Protein AF-A0A0F9L255-F1 (afdb_monomer)

pLDDT: mean 85.98, std 12.81, range [40.69, 98.69]

InterPro domains:
  IPR002731 ATPase, BadF/BadG/BcrA/BcrD type [PF01869] (71-322)
  IPR008275 Acyl-CoA dehydratase activase domain [TIGR00241] (70-321)
  IPR043129 ATPase, nucleotide binding domain [SSF53067] (70-322)
  IPR051805 Dehydratase Activator and Reductase Protein [PTHR32329] (68-380)

Radius of gyration: 22.0 Å; Cα contacts (8 Å, |Δi|>4): 813; chains: 1; bounding box: 52×57×64 Å

Secondary structure (DSSP, 8-state):
--HHHHHHHHHHHHT---------TT--HHHHHHHHHHHHHHHHHHHHHHHTTS--HHHHHHSS--SSEEEEEEE-SSEEEEEEE-TT--EEEEEEEE-TT-HHHHHHHHHHHHHTTS-SPPEEEEEEESTTHHHHHHHHT--EE--HHHHHHHHHHTT-TT--EEEEE-SS-EEEEEE-TTS-EEEEEEESS-GGGSHHHHHHHHHHHT--HHHHHHHHHH---------SSHHHHHHHHHHHHHTT--HHHHHHHHHHHHHHHHHHHTSTTPPPPSSEEEESGGGG-HHHHHHHHHHHTS-EE--TTTTTHHHHHHHHHHHHT--SS-B-GGGTTT--EEEEEEEE-SSTT-EEEEEEEETTEEEEEES-SSSTGGGGT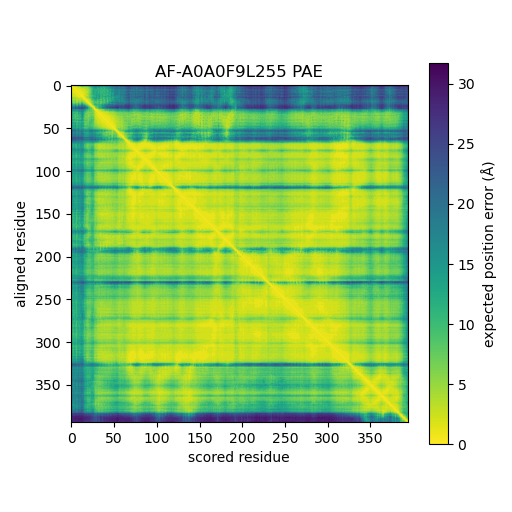T-S---TTSSS--

Mean predicted aligned error: 7.7 Å

Sequence (394 aa):
STVAAFLDQVSQDYGIPLVHLTFDVQFAEANLQTRVEALVNILRLRRKLRQEGGGSLSGVVLSERVPGLFLGVDVGSVSTKAVILNGELEVLAEAYLPTSRNPVKAVSLCLTRLRSQIDGQGIRAVGVTGSGRHLAAAMLGTEVVADEITCQALGVLQYVPDARSIIEIGGQDSKLIQLDTEGVPTWYNMNTICSAGTGSFLAGASREFGVPVEEMGPTALACEEEIRIAGRCGVFAESDVVTKQQQGHGIPSLIRGLCFALPRNYLNNVARNRSLQEPVVFTGGVAGNAAVVEGFRRTLGADIVVPPHHETTGAIGAAIMAAASKPTGMWEMSTVVGVEFSTMGIQCHDCSNECDVALLLRGKEVAAAFGSRCGKWETLVGREEYTPATGHPI

Nearest PDB structures (foldseek):
  4ehu-assembly1_A  TM=9.045E-01  e=4.831E-23  Clostridioides difficile
  1hux-assembly1_B  TM=9.079E-01  e=5.472E-22  Acidaminococcus fermentans
  3vgl-assembly1_A  TM=6.177E-01  e=5.008E-09  Streptomyces griseus subsp. griseus NBRC 13350
  4mo4-assembly1_A  TM=6.395E-01  e=2.132E-07  Pseudomonas aeruginosa
  3qbx-assembly1_B  TM=6.194E-01  e=2.969E-07  Pseudomonas aeruginosa

Organism: NCBI:txid412755

Foldseek 3Di:
DDPVVVVVVCCVVPVPQDEDDDDDPPDDPLVVVLSVQLVVVLVVLVVQCVVVPHAASCCRLLVFQDAFKFKFWEQEPFKIKIFIAGSNLDTQDIDIGTCVNPVLVRLLVRLVRRVVRDPQTFHQFYFYEYSCRVVVCLLQVHPRYHRLLQLLLNLVCVFVVQAAWEWEAAAQKTKIFGADRNSRTRYMFMDRDARLQHNVLLVVLCVVVVNDSLCLLVLLVPDPDADAQDDLGSVSSVVSLVVVVVVVDDSSNNSNNSLLSNLVSCCVPTVVVPQTDPPYEYAAPNLSRNSNLVSNCVVNVHHYHYGPVRRCSSRSSRRSSGSSVVGPDTGGSVSSNVWDKDKDWDQQDPDPVRWTKIFIDGQQAGSAIDGDPPCPCRVRHGPRDDDRPPSDDD

Solvent-accessible surface area (backbone atoms only — not comparable to full-atom values): 20774 Å² total; per-residue (Å²): 133,55,73,66,57,52,50,53,48,50,22,67,78,67,71,44,88,56,75,73,80,84,86,59,100,81,67,57,68,68,61,56,49,48,53,52,49,35,52,54,49,46,54,51,49,53,51,50,36,60,74,70,75,53,71,36,46,57,52,72,56,57,66,71,67,52,89,50,28,17,32,5,33,18,27,39,81,50,39,25,25,30,28,32,26,42,30,87,68,47,80,66,32,67,30,80,45,66,10,79,90,36,59,70,60,28,51,41,50,32,52,53,55,34,56,77,58,50,91,77,73,64,26,36,30,48,8,18,9,44,84,40,15,68,61,50,23,50,61,69,72,40,86,43,71,46,44,46,66,58,14,35,47,49,26,42,34,76,78,42,70,72,42,18,20,38,43,35,23,31,46,55,30,26,37,35,39,31,32,44,97,33,45,46,70,45,40,60,36,72,36,73,80,59,42,29,41,18,34,43,42,52,53,50,50,20,67,74,72,72,43,57,64,84,50,41,20,62,40,20,64,73,37,84,60,84,47,86,52,56,53,81,42,44,71,47,29,53,54,37,48,54,53,43,45,75,71,66,53,51,69,45,26,51,43,26,13,48,35,45,33,30,39,56,21,26,37,54,70,42,46,61,71,56,85,80,42,75,47,30,33,37,25,23,62,45,50,74,25,59,30,35,50,49,25,38,26,67,74,68,74,45,76,70,45,66,55,85,65,29,66,38,24,41,7,43,12,15,14,47,54,15,54,59,65,66,62,91,58,74,46,62,68,66,71,42,47,92,50,59,69,51,76,47,80,44,79,41,76,93,50,98,75,57,29,62,26,41,34,34,25,50,70,62,25,26,59,37,51,42,60,58,90,82,57,69,57,54,75,45,49,76,39,62,78,81,67,87,88,70,89,58,86,129

Structure (mmCIF, N/CA/C/O backbone):
data_AF-A0A0F9L255-F1
#
_entry.id   AF-A0A0F9L255-F1
#
loop_
_atom_site.group_PDB
_atom_site.id
_atom_site.type_symbol
_atom_site.label_atom_id
_atom_site.label_alt_id
_atom_site.label_comp_id
_atom_site.label_asym_id
_atom_site.label_entity_id
_atom_site.label_seq_id
_atom_site.pdbx_PDB_ins_code
_atom_site.Cartn_x
_atom_site.Cartn_y
_atom_site.Cartn_z
_atom_site.occupancy
_atom_site.B_iso_or_equiv
_atom_site.auth_seq_id
_atom_site.auth_comp_id
_atom_site.auth_asym_id
_atom_site.auth_atom_id
_atom_site.pdbx_PDB_model_num
ATOM 1 N N . SER A 1 1 ? 22.244 -26.280 3.598 1.00 49.84 1 SER A N 1
ATOM 2 C CA . SER A 1 1 ? 20.875 -25.753 3.758 1.00 49.84 1 SER A CA 1
ATOM 3 C C . SER A 1 1 ? 20.884 -24.757 4.902 1.00 49.84 1 SER A C 1
ATOM 5 O O . SER A 1 1 ? 21.506 -25.017 5.923 1.00 49.84 1 SER A O 1
ATOM 7 N N . THR A 1 2 ? 20.316 -23.568 4.716 1.00 74.88 2 THR A N 1
ATOM 8 C CA . THR A 1 2 ? 20.193 -22.581 5.800 1.00 74.88 2 THR A CA 1
ATOM 9 C C . THR A 1 2 ? 19.110 -23.029 6.784 1.00 74.88 2 THR A C 1
ATOM 11 O O . THR A 1 2 ? 18.200 -23.764 6.403 1.00 74.88 2 THR A O 1
ATOM 14 N N . VAL A 1 3 ? 19.174 -22.563 8.037 1.00 68.56 3 VAL A N 1
ATOM 15 C CA . VAL A 1 3 ? 18.102 -22.772 9.035 1.00 68.56 3 VAL A CA 1
ATOM 16 C C . VAL A 1 3 ? 16.740 -22.359 8.464 1.00 68.56 3 VAL A C 1
ATOM 18 O O . VAL A 1 3 ? 15.758 -23.058 8.664 1.00 68.56 3 VAL A O 1
ATOM 21 N N . ALA A 1 4 ? 16.697 -21.283 7.670 1.00 59.72 4 ALA A N 1
ATOM 22 C CA . ALA A 1 4 ? 15.485 -20.830 6.994 1.00 59.72 4 ALA A CA 1
ATOM 23 C C . ALA A 1 4 ? 14.891 -21.878 6.036 1.00 59.72 4 ALA A C 1
ATOM 25 O O . ALA A 1 4 ? 13.692 -22.120 6.087 1.00 59.72 4 ALA A O 1
ATOM 26 N N . ALA A 1 5 ? 15.719 -22.537 5.216 1.00 67.00 5 ALA A N 1
ATOM 27 C CA . ALA A 1 5 ? 15.257 -23.583 4.302 1.00 67.00 5 ALA A CA 1
ATOM 28 C C . ALA A 1 5 ? 14.743 -24.824 5.054 1.00 67.00 5 ALA A C 1
ATOM 30 O O . ALA A 1 5 ? 13.758 -25.426 4.644 1.00 67.00 5 ALA A O 1
ATOM 31 N N . PHE A 1 6 ? 15.381 -25.179 6.175 1.00 73.06 6 PHE A N 1
ATOM 32 C CA . PHE A 1 6 ? 14.901 -26.255 7.045 1.00 73.06 6 PHE A CA 1
ATOM 33 C C . PHE A 1 6 ? 13.562 -25.896 7.705 1.00 73.06 6 PHE A C 1
ATOM 35 O O . PHE A 1 6 ? 12.658 -26.721 7.741 1.00 73.06 6 PHE A O 1
ATOM 42 N N . LEU A 1 7 ? 13.406 -24.659 8.185 1.00 69.94 7 LEU A N 1
ATOM 43 C CA . LEU A 1 7 ? 12.148 -24.188 8.765 1.00 69.94 7 LEU A CA 1
ATOM 44 C C . LEU A 1 7 ? 11.020 -24.105 7.726 1.00 69.94 7 LEU A C 1
ATOM 46 O O . LEU A 1 7 ? 9.899 -24.489 8.045 1.00 69.94 7 LEU A O 1
ATOM 50 N N . ASP A 1 8 ? 11.301 -23.650 6.499 1.00 68.06 8 ASP A N 1
ATOM 51 C CA . ASP A 1 8 ? 10.337 -23.676 5.386 1.00 68.06 8 ASP A CA 1
ATOM 52 C C . ASP A 1 8 ? 9.892 -25.117 5.086 1.00 68.06 8 ASP A C 1
ATOM 54 O O . ASP A 1 8 ? 8.698 -25.371 4.931 1.00 68.06 8 ASP A O 1
ATOM 58 N N . GLN A 1 9 ? 10.829 -26.071 5.075 1.00 71.00 9 GLN A N 1
ATOM 59 C CA . GLN A 1 9 ? 10.517 -27.487 4.886 1.00 71.00 9 GLN A CA 1
ATOM 60 C C . GLN A 1 9 ? 9.656 -28.039 6.033 1.00 71.00 9 GLN A C 1
ATOM 62 O O . GLN A 1 9 ? 8.626 -28.650 5.782 1.00 71.00 9 GLN A O 1
ATOM 67 N N . VAL A 1 10 ? 10.001 -27.759 7.293 1.00 70.31 10 VAL A N 1
ATOM 68 C CA . VAL A 1 10 ? 9.193 -28.170 8.459 1.00 70.31 10 VAL A CA 1
ATOM 69 C C . VAL A 1 10 ? 7.797 -27.535 8.427 1.00 70.31 10 VAL A C 1
ATOM 71 O O . VAL A 1 10 ? 6.809 -28.184 8.762 1.00 70.31 10 VAL A O 1
ATOM 74 N N . SER A 1 11 ? 7.690 -26.273 8.009 1.00 72.12 11 SER A N 1
ATOM 75 C CA . SER A 1 11 ? 6.403 -25.595 7.838 1.00 72.12 11 SER A CA 1
ATOM 76 C C . SER A 1 11 ? 5.524 -26.312 6.812 1.00 72.12 11 SER A C 1
ATOM 78 O O . SER A 1 11 ? 4.350 -26.560 7.092 1.00 72.12 11 SER A O 1
ATOM 80 N N . GLN A 1 12 ? 6.101 -26.699 5.669 1.00 68.94 12 GLN A N 1
ATOM 81 C CA . GLN A 1 12 ? 5.409 -27.446 4.615 1.00 68.94 12 GLN A CA 1
ATOM 82 C C . GLN A 1 12 ? 5.030 -28.865 5.056 1.00 68.94 12 GLN A C 1
ATOM 84 O O . GLN A 1 12 ? 3.880 -29.260 4.884 1.00 68.94 12 GLN A O 1
ATOM 89 N N . ASP A 1 13 ? 5.961 -29.599 5.666 1.00 68.50 13 ASP A N 1
ATOM 90 C CA . ASP A 1 13 ? 5.777 -31.004 6.047 1.00 68.50 13 ASP A CA 1
ATOM 91 C C . ASP A 1 13 ? 4.738 -31.180 7.168 1.00 68.50 13 ASP A C 1
ATOM 93 O O . ASP A 1 13 ? 4.015 -32.175 7.199 1.00 68.50 13 ASP A O 1
ATOM 97 N N . TYR A 1 14 ? 4.644 -30.216 8.093 1.00 67.81 14 TYR A N 1
ATOM 98 C CA . TYR A 1 14 ? 3.815 -30.331 9.302 1.00 67.81 14 TYR A CA 1
ATOM 99 C C . TYR A 1 14 ? 2.664 -29.317 9.376 1.00 67.81 14 TYR A C 1
ATOM 101 O O . TYR A 1 14 ? 1.957 -29.266 10.385 1.00 67.81 14 TYR A O 1
ATOM 109 N N . GLY A 1 15 ? 2.473 -28.482 8.351 1.00 59.53 15 GLY A N 1
ATOM 110 C CA . GLY A 1 15 ? 1.441 -27.438 8.342 1.00 59.53 15 GLY A CA 1
ATOM 111 C C . GLY A 1 15 ? 1.608 -26.397 9.458 1.00 59.53 15 GLY A C 1
ATOM 112 O O . GLY A 1 15 ? 0.628 -25.792 9.902 1.00 59.53 15 GLY A O 1
ATOM 113 N N . ILE A 1 16 ? 2.834 -26.209 9.959 1.00 64.88 16 ILE A N 1
ATOM 114 C CA . ILE A 1 16 ? 3.134 -25.241 11.018 1.00 64.88 16 ILE A CA 1
ATOM 115 C C . ILE A 1 16 ? 3.254 -23.859 10.367 1.00 64.88 16 ILE A C 1
ATOM 117 O O . ILE A 1 16 ? 4.141 -23.678 9.533 1.00 64.88 16 ILE A O 1
ATOM 121 N N . PRO A 1 17 ? 2.422 -22.865 10.729 1.00 54.91 17 PRO A N 1
ATOM 122 C CA . PRO A 1 17 ? 2.539 -21.525 10.172 1.00 54.91 17 PRO A CA 1
ATOM 123 C C . PRO A 1 17 ? 3.859 -20.903 10.626 1.00 54.91 17 PRO A C 1
ATOM 125 O O . PRO A 1 17 ? 4.090 -20.698 11.818 1.00 54.91 17 PRO A O 1
ATOM 128 N N . LEU A 1 18 ? 4.730 -20.617 9.664 1.00 61.00 18 LEU A N 1
ATOM 129 C CA . LEU A 1 18 ? 6.056 -20.080 9.910 1.00 61.00 18 LEU A CA 1
ATOM 130 C C . LEU A 1 18 ? 6.167 -18.689 9.288 1.00 61.00 18 LEU A C 1
ATOM 132 O O . LEU A 1 18 ? 6.123 -18.537 8.072 1.00 61.00 18 LEU A O 1
ATOM 136 N N . VAL A 1 19 ? 6.363 -17.674 10.127 1.00 57.34 19 VAL A N 1
ATOM 137 C CA . VAL A 1 19 ? 6.603 -16.305 9.666 1.00 57.34 19 VAL A CA 1
ATOM 138 C C . VAL A 1 19 ? 8.089 -15.989 9.784 1.00 57.34 19 VAL A C 1
ATOM 140 O O . VAL A 1 19 ? 8.644 -15.920 10.880 1.00 57.34 19 VAL A O 1
ATOM 143 N N . HIS A 1 20 ? 8.741 -15.773 8.641 1.00 60.47 20 HIS A N 1
ATOM 144 C CA . HIS A 1 20 ? 10.133 -15.327 8.599 1.00 60.47 20 HIS A CA 1
ATOM 145 C C . HIS A 1 20 ? 10.215 -13.825 8.857 1.00 60.47 20 HIS A C 1
ATOM 147 O O . HIS A 1 20 ? 10.037 -13.003 7.957 1.00 60.47 20 HIS A O 1
ATOM 153 N N . LEU A 1 21 ? 10.546 -13.454 10.089 1.00 54.62 21 LEU A N 1
ATOM 154 C CA . LEU A 1 21 ? 10.941 -12.089 10.406 1.00 54.62 21 LEU A CA 1
ATOM 155 C C . LEU A 1 21 ? 12.418 -11.935 10.066 1.00 54.62 21 LEU A C 1
ATOM 157 O O . LEU A 1 21 ? 13.282 -12.487 10.741 1.00 54.62 21 LEU A O 1
ATOM 161 N N . THR A 1 22 ? 12.722 -11.212 8.988 1.00 50.25 22 THR A N 1
ATOM 162 C CA . THR A 1 22 ? 14.118 -10.841 8.753 1.00 50.25 22 THR A CA 1
ATOM 163 C C . THR A 1 22 ? 14.412 -9.568 9.512 1.00 50.25 22 THR A C 1
ATOM 165 O O . THR A 1 22 ? 13.733 -8.568 9.295 1.00 50.25 22 THR A O 1
ATOM 168 N N . PHE A 1 23 ? 15.424 -9.627 10.368 1.00 48.50 23 PHE A N 1
ATOM 169 C CA . PHE A 1 23 ? 15.983 -8.485 11.069 1.00 48.50 23 PHE A CA 1
ATOM 170 C C . PHE A 1 23 ? 17.263 -8.070 10.348 1.00 48.50 23 PHE A C 1
ATOM 172 O O . PHE A 1 23 ? 18.168 -8.874 10.156 1.00 48.50 23 PHE A O 1
ATOM 179 N N . ASP A 1 24 ? 17.305 -6.821 9.928 1.00 45.38 24 ASP A N 1
ATOM 180 C CA . ASP A 1 24 ? 18.488 -6.089 9.548 1.00 45.38 24 ASP A CA 1
ATOM 181 C C . ASP A 1 24 ? 18.607 -5.018 10.628 1.00 45.38 24 ASP A C 1
ATOM 183 O O . ASP A 1 24 ? 17.605 -4.436 11.058 1.00 45.38 24 ASP A O 1
ATOM 187 N N . VAL A 1 25 ? 19.807 -4.819 11.153 1.00 40.75 25 VAL A N 1
ATOM 188 C CA . VAL A 1 25 ? 20.051 -4.112 12.425 1.00 40.75 25 VAL A CA 1
ATOM 189 C C . VAL A 1 25 ? 19.665 -2.617 12.341 1.00 40.75 25 VAL A C 1
ATOM 191 O O . VAL A 1 25 ? 19.710 -1.893 13.328 1.00 40.75 25 VAL A O 1
ATOM 194 N N . GLN A 1 26 ? 19.235 -2.157 11.163 1.00 42.72 26 GLN A N 1
ATOM 195 C CA . GLN A 1 26 ? 18.826 -0.791 10.839 1.00 42.72 26 GLN A CA 1
ATOM 196 C C . GLN A 1 26 ? 17.308 -0.526 10.926 1.00 42.72 26 GLN A C 1
ATOM 198 O O . GLN A 1 26 ? 16.865 0.563 10.558 1.00 42.72 26 GLN A O 1
ATOM 203 N N . PHE A 1 27 ? 16.474 -1.481 11.351 1.00 52.59 27 PHE A N 1
ATOM 204 C CA . PHE A 1 27 ? 15.019 -1.285 11.308 1.00 52.59 27 PHE A CA 1
ATOM 205 C C . PHE A 1 27 ? 14.465 -0.356 12.398 1.00 52.59 27 PHE A C 1
ATOM 207 O O . PHE A 1 27 ? 14.731 -0.521 13.585 1.00 52.59 27 PHE A O 1
ATOM 214 N N . ALA A 1 28 ? 13.590 0.562 11.974 1.00 55.19 28 ALA A N 1
ATOM 215 C CA . ALA A 1 28 ? 12.709 1.324 12.848 1.00 55.19 28 ALA A CA 1
ATOM 216 C C . ALA A 1 28 ? 11.647 0.408 13.488 1.00 55.19 28 ALA A C 1
ATOM 218 O O . ALA A 1 28 ? 11.056 -0.445 12.821 1.00 55.19 28 ALA A O 1
ATOM 219 N N . GLU A 1 29 ? 11.372 0.625 14.773 1.00 60.03 29 GLU A N 1
ATOM 220 C CA . GLU A 1 29 ? 10.413 -0.107 15.617 1.00 60.03 29 GLU A CA 1
ATOM 221 C C . GLU A 1 29 ? 9.031 -0.316 14.961 1.00 60.03 29 GLU A C 1
ATOM 223 O O . GLU A 1 29 ? 8.451 -1.397 15.057 1.00 60.03 29 GLU A O 1
ATOM 228 N N . ALA A 1 30 ? 8.560 0.660 14.178 1.00 59.06 30 ALA A N 1
ATOM 229 C CA . ALA A 1 30 ? 7.280 0.612 13.464 1.00 59.06 30 ALA A CA 1
ATOM 230 C C . ALA A 1 30 ? 7.166 -0.534 12.433 1.00 59.06 30 ALA A C 1
ATOM 232 O O . ALA A 1 30 ? 6.087 -1.114 12.247 1.00 59.06 30 ALA A O 1
ATOM 233 N N . ASN A 1 31 ? 8.273 -0.905 11.778 1.00 64.06 31 ASN A N 1
ATOM 234 C CA . ASN A 1 31 ? 8.288 -2.032 10.841 1.00 64.06 31 ASN A CA 1
ATOM 235 C C . ASN A 1 31 ? 8.172 -3.366 11.586 1.00 64.06 31 ASN A C 1
ATOM 237 O O . ASN A 1 31 ? 7.483 -4.276 11.122 1.00 64.06 31 ASN A O 1
ATOM 241 N N . LEU A 1 32 ? 8.822 -3.488 12.748 1.00 69.50 32 LEU A N 1
ATOM 242 C CA . LEU A 1 32 ? 8.709 -4.677 13.588 1.00 69.50 32 LEU A CA 1
ATOM 243 C C . LEU A 1 32 ? 7.290 -4.816 14.142 1.00 69.50 32 LEU A C 1
ATOM 245 O O . LEU A 1 32 ? 6.714 -5.898 14.049 1.00 69.50 32 LEU A O 1
ATOM 249 N N . GLN A 1 33 ? 6.709 -3.724 14.639 1.00 73.25 33 GLN A N 1
ATOM 250 C CA . GLN A 1 33 ? 5.338 -3.706 15.142 1.00 73.25 33 GLN A CA 1
ATOM 251 C C . GLN A 1 33 ? 4.346 -4.194 14.081 1.00 73.25 33 GLN A C 1
ATOM 253 O O . GLN A 1 33 ? 3.607 -5.139 14.333 1.00 73.25 33 GLN A O 1
ATOM 258 N N . THR A 1 34 ? 4.388 -3.633 12.868 1.00 72.44 34 THR A N 1
ATOM 259 C CA . THR A 1 34 ? 3.484 -4.043 11.776 1.00 72.44 34 THR A CA 1
ATOM 260 C C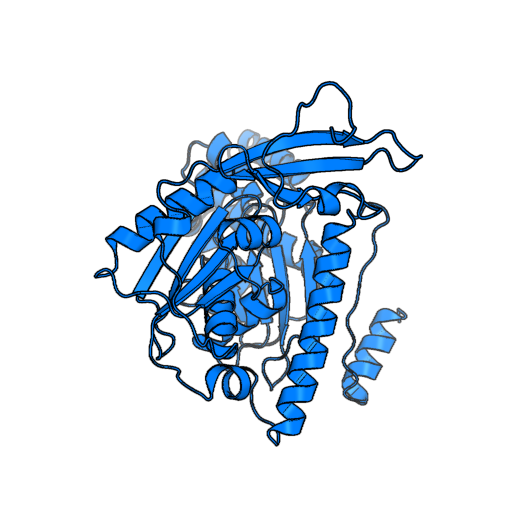 . THR A 1 34 ? 3.646 -5.527 11.435 1.00 72.44 34 THR A C 1
ATOM 262 O O . THR A 1 34 ? 2.662 -6.229 11.208 1.00 72.44 34 THR A O 1
ATOM 265 N N . ARG A 1 35 ? 4.882 -6.046 11.452 1.00 76.75 35 ARG A N 1
ATOM 266 C CA . ARG A 1 35 ? 5.131 -7.476 11.235 1.00 76.75 35 ARG A CA 1
ATOM 267 C C . ARG A 1 35 ? 4.551 -8.334 12.368 1.00 76.75 35 ARG A C 1
ATOM 269 O O . ARG A 1 35 ? 3.944 -9.357 12.075 1.00 76.75 35 ARG A O 1
ATOM 276 N N . VAL A 1 36 ? 4.711 -7.946 13.631 1.00 78.06 36 VAL A N 1
ATOM 277 C CA . VAL A 1 36 ? 4.158 -8.693 14.776 1.00 78.06 36 VAL A CA 1
ATOM 278 C C . VAL A 1 36 ? 2.628 -8.642 14.786 1.00 78.06 36 VAL A C 1
ATOM 280 O O . VAL A 1 36 ? 1.989 -9.671 14.992 1.00 78.06 36 VAL A O 1
ATOM 283 N N . GLU A 1 37 ? 2.034 -7.483 14.508 1.00 80.38 37 GLU A N 1
ATOM 284 C CA . GLU A 1 37 ? 0.581 -7.313 14.396 1.00 80.38 37 GLU A CA 1
ATOM 285 C C . GLU A 1 37 ? -0.007 -8.206 13.302 1.00 80.38 37 GLU A C 1
ATOM 287 O O . GLU A 1 37 ? -0.972 -8.924 13.567 1.00 80.38 37 GLU A O 1
ATOM 292 N N . ALA A 1 38 ? 0.622 -8.248 12.122 1.00 77.31 38 ALA A N 1
ATOM 293 C CA . ALA A 1 38 ? 0.226 -9.148 11.042 1.00 77.31 38 ALA A CA 1
ATOM 294 C C . ALA A 1 38 ? 0.251 -10.618 11.489 1.00 77.31 38 ALA A C 1
ATOM 296 O O . ALA A 1 38 ? -0.720 -11.343 11.283 1.00 77.31 38 ALA A O 1
ATOM 297 N N . LEU A 1 39 ? 1.314 -11.061 12.174 1.00 77.50 39 LEU A N 1
ATOM 298 C CA . LEU A 1 39 ? 1.394 -12.421 12.721 1.00 77.50 39 LEU A CA 1
ATOM 299 C C . LEU A 1 39 ? 0.255 -12.708 13.713 1.00 77.50 39 LEU A C 1
ATOM 301 O O . LEU A 1 39 ? -0.396 -13.751 13.625 1.00 77.50 39 LEU A O 1
ATOM 305 N N . VAL A 1 40 ? -0.007 -11.798 14.652 1.00 81.06 40 VAL A N 1
ATOM 306 C CA . VAL A 1 40 ? -1.097 -11.955 15.627 1.00 81.06 40 VAL A CA 1
ATOM 307 C C . VAL A 1 40 ? -2.453 -12.025 14.920 1.00 81.06 40 VAL A C 1
ATOM 309 O O . VAL A 1 40 ? -3.277 -12.876 15.268 1.00 81.06 40 VAL A O 1
ATOM 312 N N . ASN A 1 41 ? -2.682 -11.187 13.910 1.00 79.50 41 ASN A N 1
ATOM 313 C CA . ASN A 1 41 ? -3.914 -11.192 13.128 1.00 79.50 41 ASN A CA 1
ATOM 314 C C . ASN A 1 41 ? -4.075 -12.487 12.327 1.00 79.50 41 ASN A C 1
ATOM 316 O O . ASN A 1 41 ? -5.133 -13.106 12.406 1.00 79.50 41 ASN A O 1
ATOM 320 N N . ILE A 1 42 ? -3.019 -12.987 11.682 1.00 79.19 42 ILE A N 1
ATOM 321 C CA . ILE A 1 42 ? -3.003 -14.302 11.018 1.00 79.19 42 ILE A CA 1
ATOM 322 C C . ILE A 1 42 ? -3.417 -15.417 11.992 1.00 79.19 42 ILE A C 1
ATOM 324 O O . ILE A 1 42 ? -4.263 -16.253 11.666 1.00 79.19 42 ILE A O 1
ATOM 328 N N . LEU A 1 43 ? -2.870 -15.429 13.213 1.00 78.12 43 LEU A N 1
ATOM 329 C CA . LEU A 1 43 ? -3.220 -16.431 14.229 1.00 78.12 43 LEU A CA 1
ATOM 330 C C . LEU A 1 43 ? -4.684 -16.317 14.682 1.00 78.12 43 LEU A C 1
ATOM 332 O O . LEU A 1 43 ? -5.356 -17.339 14.858 1.00 78.12 43 LEU A O 1
ATOM 336 N N . ARG A 1 44 ? -5.196 -15.092 14.849 1.00 80.31 44 ARG A N 1
ATOM 337 C CA . ARG A 1 44 ? -6.612 -14.839 15.169 1.00 80.31 44 ARG A CA 1
ATOM 338 C C . ARG A 1 44 ? -7.533 -15.327 14.053 1.00 80.31 44 ARG A C 1
ATOM 340 O O . ARG A 1 44 ? -8.509 -16.015 14.346 1.00 80.31 44 ARG A O 1
ATOM 347 N N . LEU A 1 45 ? -7.193 -15.043 12.797 1.00 75.88 45 LEU A N 1
ATOM 348 C CA . LEU A 1 45 ? -7.943 -15.489 11.622 1.00 75.88 45 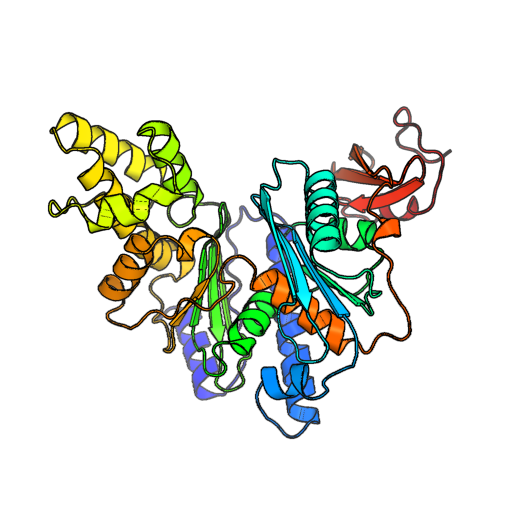LEU A CA 1
ATOM 349 C C . LEU A 1 45 ? -7.983 -17.017 11.532 1.00 75.88 45 LEU A C 1
ATOM 351 O O . LEU A 1 45 ? -9.064 -17.589 11.415 1.00 75.88 45 LEU A O 1
ATOM 355 N N . ARG A 1 46 ? -6.843 -17.698 11.711 1.00 77.19 46 ARG A N 1
ATOM 356 C CA . ARG A 1 46 ? -6.792 -19.173 11.758 1.00 77.19 46 ARG A CA 1
ATOM 357 C C . ARG A 1 46 ? -7.648 -19.757 12.877 1.00 77.19 46 ARG A C 1
ATOM 359 O O . ARG A 1 46 ? -8.301 -20.780 12.688 1.00 77.19 46 ARG A O 1
ATOM 366 N N . ARG A 1 47 ? -7.647 -19.133 14.060 1.00 80.38 47 ARG A N 1
ATOM 367 C CA . ARG A 1 47 ? -8.506 -19.567 15.170 1.00 80.38 47 ARG A CA 1
ATOM 368 C C . ARG A 1 47 ? -9.983 -19.438 14.803 1.00 80.38 47 ARG A C 1
ATOM 370 O O . ARG A 1 47 ? -10.733 -20.370 15.078 1.00 80.38 47 ARG A O 1
ATOM 377 N N . LYS A 1 48 ? -10.374 -18.323 14.181 1.00 78.19 48 LYS A N 1
ATOM 378 C CA . LYS A 1 48 ? -11.751 -18.075 13.739 1.00 78.19 48 LYS A CA 1
ATOM 379 C C . LYS A 1 48 ? -12.189 -19.095 12.678 1.00 78.19 48 LYS A C 1
ATOM 381 O O . LYS A 1 48 ? -13.207 -19.749 12.867 1.00 78.19 48 LYS A O 1
ATOM 386 N N . LEU A 1 49 ? -11.358 -19.338 11.661 1.00 77.56 49 LEU A N 1
ATOM 387 C CA . LEU A 1 49 ? -11.582 -20.370 10.634 1.00 77.56 49 LEU A CA 1
ATOM 388 C C . LEU A 1 49 ? -11.830 -21.756 11.241 1.00 77.56 49 LEU A C 1
ATOM 390 O O . LEU A 1 49 ? -12.788 -22.435 10.883 1.00 77.56 49 LEU A O 1
ATOM 394 N N . ARG A 1 50 ? -11.014 -22.165 12.220 1.00 78.00 50 ARG A N 1
ATOM 395 C CA . ARG A 1 50 ? -11.204 -23.448 12.920 1.00 78.00 50 ARG A CA 1
ATOM 396 C C . ARG A 1 50 ? -12.508 -23.511 13.717 1.00 78.00 50 ARG A C 1
ATOM 398 O O . ARG A 1 50 ? -13.096 -24.583 13.811 1.00 78.00 50 ARG A O 1
ATOM 405 N N . GLN A 1 51 ? -12.939 -22.400 14.314 1.00 78.88 51 GLN A N 1
ATOM 406 C CA . GLN A 1 51 ? -14.180 -22.333 15.095 1.00 78.88 51 GLN A CA 1
ATOM 407 C C . GLN A 1 51 ? -15.432 -22.411 14.214 1.00 78.88 51 GLN A C 1
ATOM 409 O O . GLN A 1 51 ? -16.432 -22.971 14.651 1.00 78.88 51 GLN A O 1
ATOM 414 N N . GLU A 1 52 ? -15.364 -21.904 12.984 1.00 75.38 52 GLU A N 1
ATOM 415 C CA . GLU A 1 52 ? -16.474 -21.910 12.019 1.00 75.38 52 GLU A CA 1
ATOM 416 C C . GLU A 1 52 ? -16.527 -23.186 11.152 1.00 75.38 52 GLU A C 1
ATOM 418 O O . GLU A 1 52 ? -17.375 -23.301 10.273 1.00 75.38 52 GLU A O 1
ATOM 423 N N . GLY A 1 53 ? -15.681 -24.187 11.437 1.00 68.50 53 GLY A N 1
ATOM 424 C CA . GLY A 1 53 ? -15.691 -25.485 10.748 1.00 68.50 53 GLY A CA 1
ATOM 425 C C . GLY A 1 53 ? -14.809 -25.567 9.495 1.00 68.50 53 GLY A C 1
ATOM 426 O O . GLY A 1 53 ? -14.954 -26.513 8.723 1.00 68.50 53 GLY A O 1
ATOM 427 N N . GLY A 1 54 ? -13.876 -24.626 9.313 1.00 65.75 54 GLY A N 1
ATOM 428 C CA . GLY A 1 54 ? -13.031 -24.494 8.119 1.00 65.75 54 GLY A CA 1
ATOM 429 C C . GLY A 1 54 ? -13.637 -23.561 7.062 1.00 65.75 54 GLY A C 1
ATOM 430 O O . GLY A 1 54 ? -14.727 -23.029 7.246 1.00 65.75 54 GLY A O 1
ATOM 431 N N . GLY A 1 55 ? -12.922 -23.331 5.956 1.00 72.19 55 GLY A N 1
ATOM 432 C CA . GLY A 1 55 ? -13.386 -22.481 4.850 1.00 72.19 55 GLY A CA 1
ATOM 433 C C . GLY A 1 55 ? -12.298 -21.555 4.309 1.00 72.19 55 GLY A C 1
ATOM 434 O O . GLY A 1 55 ? -11.123 -21.719 4.622 1.00 72.19 55 GLY A O 1
ATOM 435 N N . SER A 1 56 ? -12.681 -20.577 3.487 1.00 75.44 56 SER A N 1
ATOM 436 C CA . SER A 1 56 ? -11.774 -19.509 3.056 1.00 75.44 56 SER A CA 1
ATOM 437 C C . SER A 1 56 ? -11.862 -18.302 3.993 1.00 75.44 56 SER A C 1
ATOM 439 O O . SER A 1 56 ? -12.891 -18.044 4.619 1.00 75.44 56 SER A O 1
ATOM 441 N N . LEU A 1 57 ? -10.790 -17.518 4.059 1.00 73.81 57 LEU A N 1
ATOM 442 C CA . LEU A 1 57 ? -10.709 -16.248 4.771 1.00 73.81 57 LEU A CA 1
ATOM 443 C C . LEU A 1 57 ? -11.803 -15.291 4.292 1.00 73.81 57 LEU A C 1
ATOM 445 O O . LEU A 1 57 ? -12.461 -14.654 5.111 1.00 73.81 57 LEU A O 1
ATOM 449 N N . SER A 1 58 ? -12.036 -15.247 2.977 1.00 64.88 58 SER A N 1
ATOM 450 C CA . SER A 1 58 ? -13.167 -14.533 2.389 1.00 64.88 58 SER A CA 1
ATOM 451 C C . SER A 1 58 ? -14.497 -15.086 2.907 1.00 64.88 58 SER A C 1
ATOM 453 O O . SER A 1 58 ? -15.340 -14.322 3.344 1.00 64.88 58 SER A O 1
ATOM 455 N N . GLY A 1 59 ? -14.669 -16.403 2.989 1.00 64.06 59 GLY A N 1
ATOM 456 C CA . GLY A 1 59 ? -15.858 -17.015 3.579 1.00 64.06 59 GLY A CA 1
ATOM 457 C C . GLY A 1 59 ? -16.094 -16.593 5.030 1.00 64.06 59 GLY A C 1
ATOM 458 O O . GLY A 1 59 ? -17.212 -16.270 5.379 1.00 64.06 59 GLY A O 1
ATOM 459 N N . VAL A 1 60 ? -15.061 -16.525 5.869 1.00 65.31 60 VAL A N 1
ATOM 460 C CA . VAL A 1 60 ? -15.195 -16.243 7.315 1.00 65.31 60 VAL A CA 1
ATOM 461 C C . VAL A 1 60 ? -15.263 -14.750 7.661 1.00 65.31 60 VAL A C 1
ATOM 463 O O . VAL A 1 60 ? -15.813 -14.356 8.696 1.00 65.31 60 VAL A O 1
ATOM 466 N N . VAL A 1 61 ? -14.660 -13.890 6.842 1.00 65.25 61 VAL A N 1
ATOM 467 C CA . VAL A 1 61 ? -14.690 -12.431 7.041 1.00 65.25 61 VAL A CA 1
ATOM 468 C C . VAL A 1 61 ? -15.847 -11.789 6.267 1.00 65.25 61 VAL A C 1
ATOM 470 O O . VAL A 1 61 ? -16.386 -10.789 6.731 1.00 65.25 61 VAL A O 1
ATOM 473 N N . LEU A 1 62 ? -16.278 -12.389 5.152 1.00 64.00 62 LEU A N 1
ATOM 474 C CA . LEU A 1 62 ? -17.348 -11.893 4.275 1.00 64.00 62 LEU A CA 1
ATOM 475 C C . LEU A 1 62 ? -18.659 -12.705 4.373 1.00 64.00 62 LEU A C 1
ATOM 477 O O . LEU A 1 62 ? -19.579 -12.445 3.599 1.00 64.00 62 LEU A O 1
ATOM 481 N N . SER A 1 63 ? -18.767 -13.690 5.280 1.00 57.44 63 SER A N 1
ATOM 482 C CA . SER A 1 63 ? -19.946 -14.579 5.401 1.00 57.44 63 SER A CA 1
ATOM 483 C C . SER A 1 63 ? -21.240 -13.845 5.725 1.00 57.44 63 SER A C 1
ATOM 485 O O . SER A 1 63 ? -22.305 -14.250 5.262 1.00 57.44 63 SER A O 1
ATOM 487 N N . GLU A 1 64 ? -21.170 -12.782 6.524 1.00 62.84 64 GLU A N 1
ATOM 488 C CA . GLU A 1 64 ? -22.332 -11.980 6.891 1.00 62.84 64 GLU A CA 1
ATOM 489 C C . GLU A 1 64 ? -22.275 -10.625 6.185 1.00 62.84 64 GLU A C 1
ATOM 491 O O . GLU A 1 64 ? -21.571 -9.711 6.614 1.00 62.84 64 GLU A O 1
ATOM 496 N N . ARG A 1 65 ? -23.052 -10.487 5.104 1.00 72.88 65 ARG A N 1
ATOM 497 C CA . ARG A 1 65 ? -23.329 -9.186 4.485 1.00 72.88 65 ARG A CA 1
ATOM 498 C C . ARG A 1 65 ? -24.119 -8.337 5.475 1.00 72.88 65 ARG A C 1
ATOM 500 O O . ARG A 1 65 ? -25.254 -8.666 5.826 1.00 72.88 65 ARG A O 1
ATOM 507 N N . VAL A 1 66 ? -23.501 -7.269 5.970 1.00 77.69 66 VAL A N 1
ATOM 508 C CA . VAL A 1 66 ? -24.123 -6.355 6.932 1.00 77.69 66 VAL A CA 1
ATOM 509 C C . VAL A 1 66 ? -24.677 -5.152 6.169 1.00 77.69 66 VAL A C 1
ATOM 511 O O . VAL A 1 66 ? -23.901 -4.442 5.533 1.00 77.69 66 VAL A O 1
ATOM 514 N N . PRO A 1 67 ? -25.988 -4.856 6.244 1.00 85.38 67 PRO A N 1
ATOM 515 C CA . PRO A 1 67 ? -26.544 -3.682 5.583 1.00 85.38 67 PRO A CA 1
ATOM 516 C C . PRO A 1 67 ? -25.908 -2.378 6.084 1.00 85.38 67 PRO A C 1
ATOM 518 O O . PRO A 1 67 ? -25.863 -2.117 7.292 1.00 85.38 67 PRO A O 1
ATOM 521 N N . GLY A 1 68 ? -25.479 -1.531 5.151 1.00 89.69 68 GLY A N 1
ATOM 522 C CA . GLY A 1 68 ? -24.941 -0.200 5.426 1.00 89.69 68 GLY A CA 1
ATOM 523 C C . GLY A 1 68 ? -23.716 0.131 4.584 1.00 89.69 68 GLY A C 1
ATOM 524 O O . GLY A 1 68 ? -23.384 -0.595 3.650 1.00 89.69 68 GLY A O 1
ATOM 525 N N . LEU A 1 69 ? -23.074 1.252 4.918 1.00 94.12 69 LEU A N 1
ATOM 526 C CA . LEU A 1 69 ? -21.847 1.709 4.272 1.00 94.12 69 LEU A CA 1
ATOM 527 C C . LEU A 1 69 ? -20.647 1.563 5.203 1.00 94.12 69 LEU A C 1
ATOM 529 O O . LEU A 1 69 ? -20.755 1.837 6.398 1.00 94.12 69 LEU A O 1
ATOM 533 N N . PHE A 1 70 ? -19.495 1.193 4.657 1.00 95.25 70 PHE A N 1
ATOM 534 C CA . PHE A 1 70 ? -18.265 0.982 5.418 1.00 95.25 70 PHE A CA 1
ATOM 535 C C . PHE A 1 70 ? -17.123 1.755 4.781 1.00 95.25 70 PHE A C 1
ATOM 537 O O . PHE A 1 70 ? -16.879 1.631 3.584 1.00 95.25 70 PHE A O 1
ATOM 544 N N . LEU A 1 71 ? -16.426 2.558 5.579 1.00 97.38 71 LEU A N 1
ATOM 545 C CA . LEU A 1 71 ? -15.295 3.356 5.122 1.00 97.38 71 LEU A CA 1
ATOM 546 C C . LEU A 1 71 ? -13.993 2.627 5.439 1.00 97.38 71 LEU A C 1
ATOM 548 O O . LEU A 1 71 ? -13.771 2.206 6.570 1.00 97.38 71 LEU A O 1
ATOM 552 N N . GLY A 1 72 ? -13.105 2.535 4.463 1.00 98.25 72 GLY A N 1
ATOM 553 C CA . GLY A 1 72 ? -11.730 2.099 4.649 1.00 98.25 72 GLY A CA 1
ATOM 554 C C . GLY A 1 72 ? -10.772 3.219 4.291 1.00 98.25 72 GLY A C 1
ATOM 555 O O . GLY A 1 72 ? -10.959 3.870 3.264 1.00 98.25 72 GLY A O 1
ATOM 556 N N . VAL A 1 73 ? -9.751 3.452 5.114 1.00 98.50 73 VAL A N 1
ATOM 557 C CA . VAL A 1 73 ? -8.706 4.451 4.849 1.00 98.50 73 VAL A CA 1
ATOM 558 C C . VAL A 1 73 ? -7.328 3.807 4.978 1.00 98.50 73 VAL A C 1
ATOM 560 O O . VAL A 1 73 ? -6.965 3.298 6.035 1.00 98.50 73 VAL A O 1
ATOM 563 N N . ASP A 1 74 ? -6.542 3.852 3.908 1.00 97.69 74 ASP A N 1
ATOM 564 C CA . ASP A 1 74 ? -5.141 3.427 3.879 1.00 97.69 74 ASP A CA 1
ATOM 565 C C . ASP A 1 74 ? -4.240 4.663 3.815 1.00 97.69 74 ASP A C 1
ATOM 567 O O . ASP A 1 74 ? -4.176 5.351 2.791 1.00 97.69 74 ASP A O 1
ATOM 571 N N . VAL A 1 75 ? -3.553 4.963 4.920 1.00 95.50 75 VAL A N 1
ATOM 572 C CA . VAL A 1 75 ? -2.623 6.095 5.001 1.00 95.50 75 VAL A CA 1
ATOM 573 C C . VAL A 1 75 ? -1.192 5.596 4.839 1.00 95.50 75 VAL A C 1
ATOM 575 O O . VAL A 1 75 ? -0.547 5.180 5.805 1.00 95.50 75 VAL A O 1
ATOM 578 N N . GLY A 1 76 ? -0.675 5.683 3.616 1.00 89.69 76 GLY A N 1
ATOM 579 C CA . GLY A 1 76 ? 0.726 5.421 3.297 1.00 89.69 76 GLY A CA 1
ATOM 580 C C . GLY A 1 76 ? 1.606 6.672 3.376 1.00 89.69 76 GLY A C 1
ATOM 581 O O . GLY A 1 76 ? 1.131 7.811 3.443 1.00 89.69 76 GLY A O 1
ATOM 582 N N . SER A 1 77 ? 2.922 6.467 3.312 1.00 82.06 77 SER A N 1
ATOM 583 C CA . SER A 1 77 ? 3.925 7.545 3.299 1.00 82.06 77 SER A CA 1
ATOM 584 C C . SER A 1 77 ? 3.842 8.435 2.051 1.00 82.06 77 SER A C 1
ATOM 586 O O . SER A 1 77 ? 4.054 9.647 2.133 1.00 82.06 77 SER A O 1
ATOM 588 N N . VAL A 1 78 ? 3.496 7.847 0.900 1.00 86.56 78 VAL A N 1
ATOM 589 C CA . VAL A 1 78 ? 3.411 8.544 -0.397 1.00 86.56 78 VAL A CA 1
ATOM 590 C C . VAL A 1 78 ? 1.986 8.911 -0.765 1.00 86.56 78 VAL A C 1
ATOM 592 O O . VAL A 1 78 ? 1.749 10.022 -1.237 1.00 86.56 78 VAL A O 1
ATOM 595 N N . SER A 1 79 ? 1.046 7.993 -0.564 1.00 91.81 79 SER A N 1
ATOM 596 C CA . SER A 1 79 ? -0.351 8.163 -0.945 1.00 91.81 79 SER A CA 1
ATOM 597 C C . SER A 1 79 ? -1.294 7.746 0.172 1.00 91.81 79 SER A C 1
ATOM 599 O O . SER A 1 79 ? -1.021 6.825 0.942 1.00 91.81 79 SER A O 1
ATOM 601 N N . THR A 1 80 ? -2.411 8.457 0.240 1.00 96.44 80 THR A N 1
ATOM 602 C CA . THR A 1 80 ? -3.550 8.167 1.100 1.00 96.44 80 THR A CA 1
ATOM 603 C C . THR A 1 80 ? -4.702 7.746 0.205 1.00 96.44 80 THR A C 1
ATOM 605 O O . THR A 1 80 ? -4.993 8.416 -0.791 1.00 96.44 80 THR A O 1
ATOM 608 N N . LYS A 1 81 ? -5.340 6.630 0.546 1.00 97.56 81 LYS A N 1
ATOM 609 C CA . LYS A 1 81 ? -6.485 6.096 -0.183 1.00 97.56 81 LYS A CA 1
ATOM 610 C C . LYS A 1 81 ? -7.665 5.955 0.751 1.00 97.56 81 LYS A C 1
ATOM 612 O O . LYS A 1 81 ? -7.490 5.633 1.925 1.00 97.56 81 LYS A O 1
ATOM 617 N N . ALA A 1 82 ? -8.859 6.165 0.228 1.00 98.19 82 ALA A N 1
ATOM 618 C CA . ALA A 1 82 ? -10.083 5.916 0.962 1.00 98.19 82 ALA A CA 1
ATOM 619 C C . ALA A 1 82 ? -11.135 5.301 0.044 1.00 98.19 82 ALA A C 1
ATOM 621 O O . ALA A 1 82 ? -11.226 5.673 -1.125 1.00 98.19 82 ALA A O 1
ATOM 622 N N . VAL A 1 83 ? -11.917 4.368 0.577 1.00 98.38 83 VAL A N 1
ATOM 623 C CA . VAL A 1 83 ? -12.957 3.639 -0.155 1.00 98.38 83 VAL A CA 1
ATOM 624 C C . VAL A 1 83 ? -14.207 3.525 0.703 1.00 98.38 83 VAL A C 1
ATOM 626 O O . VAL A 1 83 ? -14.108 3.333 1.914 1.00 98.38 83 VAL A O 1
ATOM 629 N N . ILE A 1 84 ? -15.377 3.613 0.075 1.00 97.62 84 ILE A N 1
ATOM 630 C CA . ILE A 1 84 ? -16.662 3.277 0.691 1.00 97.62 84 ILE A CA 1
ATOM 631 C C . ILE A 1 84 ? -17.202 2.011 0.044 1.00 97.62 84 ILE A C 1
ATOM 633 O O . ILE A 1 84 ? -17.389 1.972 -1.173 1.00 97.62 84 ILE A O 1
ATOM 637 N N . LEU A 1 85 ? -17.477 1.006 0.871 1.00 95.50 85 LEU A N 1
ATOM 638 C CA . LEU A 1 85 ? -18.156 -0.221 0.476 1.00 95.50 85 LEU A CA 1
ATOM 639 C C . LEU A 1 85 ? -19.627 -0.187 0.890 1.00 95.50 85 LEU A C 1
ATOM 641 O O . LEU A 1 85 ? -19.958 0.380 1.934 1.00 95.50 85 LEU A O 1
ATOM 645 N N . ASN A 1 86 ? -20.495 -0.828 0.110 1.00 93.06 86 ASN A N 1
ATOM 646 C CA . ASN A 1 86 ? -21.853 -1.168 0.543 1.00 93.06 86 ASN A CA 1
ATOM 647 C C . ASN A 1 86 ? -21.877 -2.486 1.351 1.00 93.06 86 ASN A C 1
ATOM 649 O O . ASN A 1 86 ? -20.848 -3.130 1.557 1.00 93.06 86 ASN A O 1
ATOM 653 N N . GLY A 1 87 ? -23.065 -2.906 1.799 1.00 89.25 87 GLY A N 1
ATOM 654 C CA . GLY A 1 87 ? -23.252 -4.169 2.530 1.00 89.25 87 GLY A CA 1
ATOM 655 C C . GLY A 1 87 ? -22.947 -5.428 1.716 1.00 89.25 87 GLY A C 1
ATOM 656 O O . GLY A 1 87 ? -22.674 -6.480 2.289 1.00 89.25 87 GLY A O 1
ATOM 657 N N . GLU A 1 88 ? -22.920 -5.296 0.391 1.00 89.62 88 GLU A N 1
ATOM 658 C CA . GLU A 1 88 ? -22.532 -6.336 -0.559 1.00 89.62 88 GLU A CA 1
ATOM 659 C C . GLU A 1 88 ? -21.015 -6.340 -0.841 1.00 89.62 88 GLU A C 1
ATOM 661 O O . GLU A 1 88 ? -20.536 -7.167 -1.619 1.00 89.62 88 GLU A O 1
ATOM 666 N N . LEU A 1 89 ? -20.263 -5.460 -0.162 1.00 90.94 89 LEU A N 1
ATOM 667 C CA . LEU A 1 89 ? -18.820 -5.237 -0.294 1.00 90.94 89 LEU A CA 1
ATOM 668 C C . LEU A 1 89 ? -18.386 -4.725 -1.674 1.00 90.94 89 LEU A C 1
ATOM 670 O O . LEU A 1 89 ? -17.239 -4.902 -2.086 1.00 90.94 89 LEU A O 1
ATOM 674 N N . GLU A 1 90 ? -19.293 -4.062 -2.382 1.00 93.25 90 GLU A N 1
ATOM 675 C CA . GLU A 1 90 ? -19.012 -3.384 -3.643 1.00 93.25 90 GLU A CA 1
ATOM 676 C C . GLU A 1 90 ? -18.514 -1.962 -3.378 1.00 93.25 90 GLU A C 1
ATOM 678 O O . GLU A 1 90 ? -19.022 -1.265 -2.494 1.00 93.25 90 GLU A O 1
ATOM 683 N N . VAL A 1 91 ? -17.532 -1.518 -4.163 1.00 96.31 91 VAL A N 1
ATOM 684 C CA . VAL A 1 91 ? -16.986 -0.158 -4.094 1.00 96.31 91 VAL A CA 1
ATOM 685 C C . VAL A 1 91 ? -18.007 0.832 -4.650 1.00 96.31 91 VAL A C 1
ATOM 687 O O . VAL A 1 91 ? -18.322 0.803 -5.836 1.00 96.31 91 VAL A O 1
ATOM 690 N N . LEU A 1 92 ? -18.505 1.733 -3.798 1.00 96.19 92 LEU A N 1
ATOM 691 C CA . LEU A 1 92 ? -19.401 2.825 -4.202 1.00 96.19 92 LEU A CA 1
ATOM 692 C C . LEU A 1 92 ? -18.657 4.125 -4.499 1.00 96.19 92 LEU A C 1
ATOM 694 O O . LEU A 1 92 ? -19.097 4.921 -5.322 1.00 96.19 92 LEU A O 1
ATOM 698 N N . ALA A 1 93 ? -17.560 4.366 -3.785 1.00 96.88 93 ALA A N 1
ATOM 699 C CA . ALA A 1 93 ? -16.761 5.571 -3.930 1.00 96.88 93 ALA A CA 1
ATOM 700 C C . ALA A 1 93 ? -15.307 5.282 -3.576 1.00 96.88 93 ALA A C 1
ATOM 702 O O . ALA A 1 93 ? -15.026 4.520 -2.646 1.00 96.88 93 ALA A O 1
ATOM 703 N N . GLU A 1 94 ? -14.390 5.947 -4.269 1.00 97.44 94 GLU A N 1
ATOM 704 C CA . GLU A 1 94 ? -12.962 5.845 -3.996 1.00 97.44 94 GLU A CA 1
ATOM 705 C C . GLU A 1 94 ? -12.238 7.186 -4.155 1.00 97.44 94 GLU A C 1
ATOM 707 O O . GLU A 1 94 ? -12.661 8.104 -4.868 1.00 97.44 94 GLU A O 1
ATOM 712 N N . ALA A 1 95 ? -11.133 7.321 -3.436 1.00 97.44 95 ALA A N 1
ATOM 713 C CA . ALA A 1 95 ? -10.223 8.443 -3.534 1.00 97.44 95 ALA A CA 1
ATOM 714 C C . ALA A 1 95 ? -8.789 7.938 -3.384 1.00 97.44 95 ALA A C 1
ATOM 716 O O . ALA A 1 95 ? -8.480 7.193 -2.457 1.00 97.44 95 ALA A O 1
ATOM 717 N N . TYR A 1 96 ? -7.914 8.400 -4.272 1.00 95.00 96 TYR A N 1
ATOM 718 C CA . TYR A 1 96 ? -6.475 8.182 -4.226 1.00 95.00 96 TYR A CA 1
ATOM 719 C C . TYR A 1 96 ? -5.796 9.545 -4.337 1.00 95.00 96 TYR A C 1
ATOM 721 O O . TYR A 1 96 ? -5.973 10.247 -5.335 1.00 95.00 96 TYR A O 1
ATOM 729 N N . LEU A 1 97 ? -5.072 9.960 -3.298 1.00 94.12 97 LEU A N 1
ATOM 730 C CA . LEU A 1 97 ? -4.409 11.262 -3.248 1.00 94.12 97 LEU A CA 1
ATOM 731 C C . LEU A 1 97 ? -2.973 11.129 -2.732 1.00 94.12 97 LEU A C 1
ATOM 733 O O . LEU A 1 97 ? -2.692 10.282 -1.882 1.00 94.12 97 LEU A O 1
ATOM 737 N N . PRO A 1 98 ? -2.045 11.992 -3.175 1.00 91.25 98 PRO A N 1
ATOM 738 C CA . PRO A 1 98 ? -0.710 12.038 -2.599 1.00 91.25 98 PRO A CA 1
ATOM 739 C C . PRO A 1 98 ? -0.765 12.539 -1.147 1.00 91.25 98 PRO A C 1
ATOM 741 O O . PRO A 1 98 ? -1.282 13.624 -0.872 1.00 91.25 98 PRO A O 1
ATOM 744 N N . THR A 1 99 ? -0.150 11.799 -0.221 1.00 89.88 99 THR A N 1
ATOM 745 C CA . THR A 1 99 ? -0.032 12.166 1.203 1.00 89.88 99 THR A CA 1
ATOM 746 C C . THR A 1 99 ? 0.705 13.497 1.374 1.00 89.88 99 THR A C 1
ATOM 748 O O . THR A 1 99 ? 0.425 14.259 2.296 1.00 89.88 99 THR A O 1
ATOM 751 N N . SER A 1 100 ? 1.643 13.810 0.470 1.00 85.44 100 SER A N 1
ATOM 752 C CA . SER A 1 100 ? 2.326 15.113 0.383 1.00 85.44 100 SER A CA 1
ATOM 753 C C . SER A 1 100 ? 2.954 15.583 1.703 1.00 85.44 100 SER A C 1
ATOM 755 O O . SER A 1 100 ? 2.957 16.774 2.007 1.00 85.44 100 SER A O 1
ATOM 757 N N . ARG A 1 101 ? 3.474 14.637 2.503 1.00 84.69 101 ARG A N 1
ATOM 758 C CA . ARG A 1 101 ? 4.042 14.866 3.850 1.00 84.69 101 ARG A CA 1
ATOM 759 C C . ARG A 1 101 ? 3.060 15.471 4.866 1.00 84.69 101 ARG A C 1
ATOM 761 O O . ARG A 1 101 ? 3.482 15.893 5.935 1.00 84.69 101 ARG A O 1
ATOM 768 N N . ASN A 1 102 ? 1.766 15.502 4.557 1.00 90.50 102 ASN A N 1
ATOM 769 C CA . ASN A 1 102 ? 0.720 15.980 5.450 1.00 90.50 102 ASN A CA 1
ATOM 770 C C . ASN A 1 102 ? -0.440 14.965 5.467 1.00 90.50 102 ASN A C 1
ATOM 772 O O . ASN A 1 102 ? -1.451 15.171 4.787 1.00 90.50 102 ASN A O 1
ATOM 776 N N . PRO A 1 103 ? -0.297 13.855 6.220 1.00 92.31 103 PRO A N 1
ATOM 777 C CA . PRO A 1 103 ? -1.309 12.801 6.269 1.00 92.31 103 PRO A CA 1
ATOM 778 C C . PRO A 1 103 ? -2.652 13.300 6.805 1.00 92.31 103 PRO A C 1
ATOM 780 O O . PRO A 1 103 ? -3.689 12.881 6.305 1.00 92.31 103 PRO A O 1
ATOM 783 N N . VAL A 1 104 ? -2.645 14.258 7.738 1.00 94.12 104 VAL A N 1
ATOM 784 C CA . VAL A 1 104 ? -3.867 14.884 8.260 1.00 94.12 104 VAL A CA 1
ATOM 785 C C . VAL A 1 104 ? -4.676 15.521 7.131 1.00 94.12 104 VAL A C 1
ATOM 787 O O . VAL A 1 104 ? -5.841 15.190 6.915 1.00 94.12 104 VAL A O 1
ATOM 790 N N . LYS A 1 105 ? -4.041 16.398 6.347 1.00 94.31 105 LYS A N 1
ATOM 791 C CA . LYS A 1 105 ? -4.698 17.055 5.214 1.00 94.31 105 LYS A CA 1
ATOM 792 C C . LYS A 1 105 ? -5.131 16.044 4.150 1.00 94.31 105 LYS A C 1
ATOM 794 O O . LYS A 1 105 ? -6.213 16.191 3.587 1.00 94.31 105 LYS A O 1
ATOM 799 N N . ALA A 1 106 ? -4.305 15.037 3.871 1.00 95.75 106 ALA A N 1
ATOM 800 C CA . ALA A 1 106 ? -4.600 14.025 2.861 1.00 95.75 106 ALA A CA 1
ATOM 801 C C . ALA A 1 106 ? -5.843 13.191 3.212 1.00 95.75 106 ALA A C 1
ATOM 803 O O . ALA A 1 106 ? -6.699 12.997 2.346 1.00 95.75 106 ALA A O 1
ATOM 804 N N . VAL A 1 107 ? -5.993 12.777 4.477 1.00 96.62 107 VAL A N 1
ATOM 805 C CA . VAL A 1 107 ? -7.198 12.089 4.971 1.00 96.62 107 VAL A CA 1
ATOM 806 C C . VAL A 1 107 ? -8.430 12.978 4.797 1.00 96.62 107 VAL A C 1
ATOM 808 O O . VAL A 1 107 ? -9.397 12.556 4.162 1.00 96.62 107 VAL A O 1
ATOM 811 N N . SER A 1 108 ? -8.389 14.231 5.262 1.00 94.81 108 SER A N 1
ATOM 812 C CA . SER A 1 108 ? -9.530 15.155 5.139 1.00 94.81 108 SER A CA 1
ATOM 813 C C . SER A 1 108 ? -9.933 15.418 3.681 1.00 94.81 108 SER A C 1
ATOM 815 O O . SER A 1 108 ? -11.124 15.494 3.364 1.00 94.81 108 SER A O 1
ATOM 817 N N . LEU A 1 109 ? -8.962 15.521 2.768 1.00 95.38 109 LEU A N 1
ATOM 818 C CA . LEU A 1 109 ? -9.223 15.677 1.333 1.00 95.38 109 LEU A CA 1
ATOM 819 C C . LEU A 1 109 ? -9.828 14.414 0.710 1.00 95.38 109 LEU A C 1
ATOM 821 O O . LEU A 1 109 ? -10.762 14.531 -0.086 1.00 95.38 109 LEU A O 1
ATOM 825 N N . CYS A 1 110 ? -9.352 13.222 1.087 1.00 96.81 110 CYS A N 1
ATOM 826 C CA . CYS A 1 110 ? -9.942 11.962 0.632 1.00 96.81 110 CYS A CA 1
ATOM 827 C C . CYS A 1 110 ? -11.415 11.877 1.043 1.00 96.81 110 CYS A C 1
ATOM 829 O O . CYS A 1 110 ? -12.270 11.639 0.195 1.00 96.81 110 CYS A O 1
ATOM 831 N N . LEU A 1 111 ? -11.732 12.166 2.309 1.00 95.38 111 LEU A N 1
ATOM 832 C CA . LEU A 1 111 ? -13.114 12.173 2.797 1.00 95.38 111 LEU A CA 1
ATOM 833 C C . LEU A 1 111 ? -13.986 13.205 2.079 1.00 95.38 111 LEU A C 1
ATOM 835 O O . LEU A 1 111 ? -15.122 12.910 1.720 1.00 95.38 111 LEU A O 1
ATOM 839 N N . THR A 1 112 ? -13.450 14.399 1.817 1.00 93.81 112 THR A N 1
ATOM 840 C CA . THR A 1 112 ? -14.166 15.436 1.057 1.00 93.81 112 THR A CA 1
ATOM 841 C C . THR A 1 112 ? -14.504 14.947 -0.354 1.00 93.81 112 THR A C 1
ATOM 843 O O . THR A 1 112 ? -15.621 15.149 -0.828 1.00 93.81 112 THR A O 1
ATOM 846 N N . ARG A 1 113 ? -13.568 14.252 -1.014 1.00 95.19 113 ARG A N 1
ATOM 847 C CA . ARG A 1 113 ? -13.779 13.675 -2.347 1.00 95.19 113 ARG A CA 1
ATOM 848 C C . ARG A 1 113 ? -14.783 12.524 -2.327 1.00 95.19 113 ARG A C 1
ATOM 850 O O . ARG A 1 113 ? -15.614 12.446 -3.229 1.00 95.19 113 ARG A O 1
ATOM 857 N N . LEU A 1 114 ? -14.754 11.669 -1.307 1.00 95.19 114 LEU A N 1
ATOM 858 C CA . LEU A 1 114 ? -15.744 10.602 -1.137 1.00 95.19 114 LEU A CA 1
ATOM 859 C C . LEU A 1 114 ? -17.148 11.156 -0.882 1.00 95.19 114 LEU A C 1
ATOM 861 O O . LEU A 1 114 ? -18.107 10.668 -1.469 1.00 95.19 114 LEU A O 1
ATOM 865 N N . ARG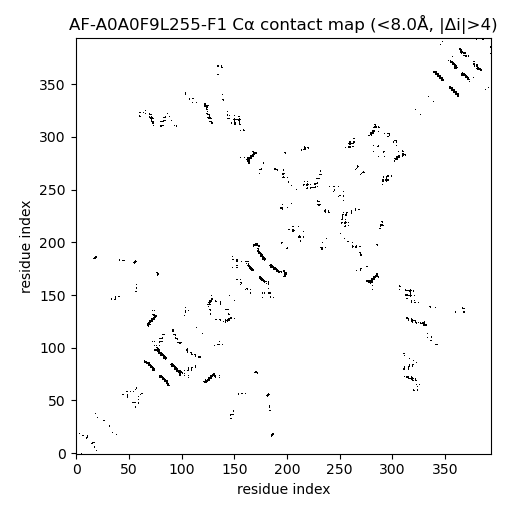 A 1 115 ? -17.277 12.219 -0.076 1.00 90.62 115 ARG A N 1
ATOM 866 C CA . ARG A 1 115 ? -18.567 12.872 0.203 1.00 90.62 115 ARG A CA 1
ATOM 867 C C . ARG A 1 115 ? -19.292 13.313 -1.069 1.00 90.62 115 ARG A C 1
ATOM 869 O O . ARG A 1 115 ? -20.511 13.266 -1.111 1.00 90.62 115 ARG A O 1
ATOM 876 N N . SER A 1 116 ? -18.552 13.736 -2.095 1.00 89.31 116 SER A N 1
ATOM 877 C CA . SER A 1 116 ? -19.132 14.146 -3.383 1.00 89.31 116 SER A CA 1
ATOM 878 C C . SER A 1 116 ? -19.625 12.988 -4.263 1.00 89.31 116 SER A C 1
ATOM 880 O O . SER A 1 116 ? -20.252 13.242 -5.285 1.00 89.31 116 SER A O 1
ATOM 882 N N . GLN A 1 117 ? -19.336 11.739 -3.883 1.00 92.25 117 GLN A N 1
ATOM 883 C CA . GLN A 1 117 ? -19.653 10.529 -4.651 1.00 92.25 117 GLN A CA 1
ATOM 884 C C . GLN A 1 117 ? -20.808 9.713 -4.047 1.00 92.25 117 GLN A C 1
ATOM 886 O O . GLN A 1 117 ? -21.224 8.731 -4.652 1.00 92.25 117 GLN A O 1
ATOM 891 N N . ILE A 1 118 ? -21.317 10.083 -2.865 1.00 88.81 118 ILE A N 1
ATOM 892 C CA . ILE A 1 118 ? -22.394 9.356 -2.176 1.00 88.81 118 ILE A CA 1
ATOM 893 C C . ILE A 1 118 ? -23.518 10.293 -1.718 1.00 88.81 118 ILE A C 1
ATOM 895 O O . ILE A 1 118 ? -23.275 11.435 -1.331 1.00 88.81 118 ILE A O 1
ATOM 899 N N . ASP A 1 119 ? -24.747 9.779 -1.668 1.00 80.88 119 ASP A N 1
ATOM 900 C CA . ASP A 1 119 ? -25.959 10.553 -1.347 1.00 80.88 119 ASP A CA 1
ATOM 901 C C . ASP A 1 119 ? -26.183 10.772 0.163 1.00 80.88 119 ASP A C 1
ATOM 903 O O . ASP A 1 119 ? -27.290 10.628 0.679 1.00 80.88 119 ASP A O 1
ATOM 907 N N . GLY A 1 120 ? -25.123 11.091 0.912 1.00 71.12 120 GLY A N 1
ATOM 908 C CA . GLY A 1 120 ? -25.224 11.442 2.337 1.00 71.12 120 GLY A CA 1
ATOM 909 C C . GLY A 1 120 ? -25.707 10.317 3.262 1.00 71.12 120 GLY A C 1
ATOM 910 O O . GLY A 1 120 ? -26.088 10.586 4.398 1.00 71.12 120 GLY A O 1
ATOM 911 N N . GLN A 1 121 ? -25.695 9.064 2.800 1.00 78.44 121 GLN A N 1
ATOM 912 C CA . GLN A 1 121 ? -25.934 7.897 3.646 1.00 78.44 121 GLN A CA 1
ATOM 913 C C . GLN A 1 121 ? -24.846 7.807 4.726 1.00 78.44 121 GLN A C 1
ATOM 915 O O . GLN A 1 121 ? -23.656 7.928 4.430 1.00 78.44 121 GLN A O 1
ATOM 920 N N . GLY A 1 122 ? -25.250 7.589 5.978 1.00 84.44 122 GLY A N 1
ATOM 921 C CA . GLY A 1 122 ? -24.304 7.483 7.086 1.00 84.44 122 GLY A CA 1
ATOM 922 C C . GLY A 1 122 ? -23.467 6.199 7.018 1.00 84.44 122 GLY A C 1
ATOM 923 O O . GLY A 1 122 ? -23.916 5.154 6.536 1.00 84.44 122 GLY A O 1
ATOM 924 N N . ILE A 1 123 ? -22.238 6.275 7.521 1.00 93.19 123 ILE A N 1
ATOM 925 C CA . ILE A 1 123 ? -21.280 5.165 7.520 1.00 93.19 123 ILE A CA 1
ATOM 926 C C . ILE A 1 123 ? -21.465 4.358 8.805 1.00 93.19 123 ILE A C 1
ATOM 928 O O . ILE A 1 123 ? -21.542 4.920 9.884 1.00 93.19 123 ILE A O 1
ATOM 932 N N . ARG A 1 124 ? -21.540 3.032 8.732 1.00 93.06 124 ARG A N 1
ATOM 933 C CA . ARG A 1 124 ? -21.723 2.155 9.901 1.00 93.06 124 ARG A CA 1
ATOM 934 C C . ARG A 1 124 ? -20.431 1.944 10.681 1.00 93.06 124 ARG A C 1
ATOM 936 O O . ARG A 1 124 ? -20.453 1.925 11.905 1.00 93.06 124 ARG A O 1
ATOM 943 N N . ALA A 1 125 ? -19.313 1.777 9.981 1.00 93.81 125 ALA A N 1
ATOM 944 C CA . ALA A 1 125 ? -17.998 1.666 10.596 1.00 93.81 125 ALA A CA 1
ATOM 945 C C . ALA A 1 125 ? -16.895 2.164 9.673 1.00 93.81 125 ALA A C 1
ATOM 947 O O . ALA A 1 125 ? -17.037 2.204 8.450 1.00 93.81 125 ALA A O 1
ATOM 948 N N . VAL A 1 126 ? -15.777 2.505 10.304 1.00 96.25 126 VAL A N 1
ATOM 949 C CA . VAL A 1 126 ? -14.564 2.977 9.652 1.00 96.25 126 VAL A CA 1
ATOM 950 C C . VAL A 1 126 ? -13.427 2.040 10.020 1.00 96.25 126 VAL A C 1
ATOM 952 O O . VAL A 1 126 ? -13.244 1.755 11.197 1.00 96.25 126 VAL A O 1
ATOM 955 N N . GLY A 1 127 ? -12.659 1.575 9.046 1.00 97.19 127 GLY A N 1
ATOM 956 C CA . GLY A 1 127 ? -11.436 0.809 9.247 1.00 97.19 127 GLY A CA 1
ATOM 957 C C . GLY A 1 127 ? -10.240 1.563 8.698 1.00 97.19 127 GLY A C 1
ATOM 958 O O . GLY A 1 127 ? -10.345 2.268 7.692 1.00 97.19 127 GLY A O 1
ATOM 959 N N . VAL A 1 128 ? -9.092 1.419 9.352 1.00 98.19 128 VAL A N 1
ATOM 960 C CA . VAL A 1 128 ? -7.862 2.109 8.953 1.00 98.19 128 VAL A CA 1
ATOM 961 C C . VAL A 1 128 ? -6.677 1.161 8.847 1.00 98.19 128 VAL A C 1
ATOM 963 O O . VAL A 1 128 ? -6.531 0.228 9.639 1.00 98.19 128 VAL A O 1
ATOM 966 N N . THR A 1 129 ? -5.808 1.422 7.873 1.00 96.88 129 THR A N 1
ATOM 967 C CA . THR A 1 129 ? -4.569 0.674 7.641 1.00 96.88 129 THR A CA 1
ATOM 968 C C . THR A 1 129 ? -3.448 1.570 7.093 1.00 96.88 129 THR A C 1
ATOM 970 O O . THR A 1 129 ? -3.577 2.799 7.058 1.00 96.88 129 THR A O 1
ATOM 973 N N . GLY A 1 130 ? -2.309 0.966 6.758 1.00 92.38 130 GLY A N 1
ATOM 974 C CA . GLY A 1 130 ? -1.102 1.656 6.307 1.00 92.38 130 GLY A CA 1
ATOM 975 C C . GLY A 1 130 ? -0.207 2.137 7.453 1.00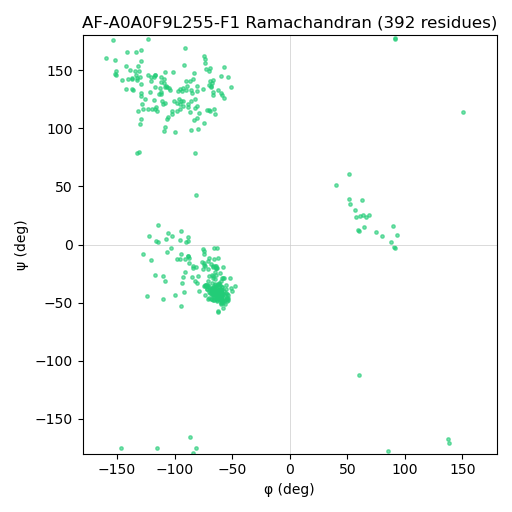 92.38 130 GLY A C 1
ATOM 976 O O . GLY A 1 130 ? -0.469 1.909 8.642 1.00 92.38 130 GLY A O 1
ATOM 977 N N . SER A 1 131 ? 0.891 2.810 7.108 1.00 87.31 131 SER A N 1
ATOM 978 C CA . SER A 1 131 ? 1.875 3.325 8.074 1.00 87.31 131 SER A CA 1
ATOM 979 C C . SER A 1 131 ? 1.321 4.439 8.970 1.00 87.31 131 SER A C 1
ATOM 981 O O . SER A 1 131 ? 1.759 4.596 10.104 1.00 87.31 131 SER A O 1
ATOM 983 N N . GLY A 1 132 ? 0.347 5.208 8.477 1.00 91.19 132 GLY A N 1
ATOM 984 C CA . GLY A 1 132 ? -0.326 6.289 9.199 1.00 91.19 132 GLY A CA 1
ATOM 985 C C . GLY A 1 132 ? -1.622 5.869 9.898 1.00 91.19 132 GLY A C 1
ATOM 986 O O . GLY A 1 132 ? -2.370 6.739 10.341 1.00 91.19 132 GLY A O 1
ATOM 987 N N . ARG A 1 133 ? -1.912 4.563 10.001 1.00 93.56 133 ARG A N 1
ATOM 988 C CA . ARG A 1 133 ? -3.196 4.040 10.505 1.00 93.56 133 ARG A CA 1
ATOM 989 C C . ARG A 1 133 ? -3.587 4.545 11.888 1.00 93.56 133 ARG A C 1
ATOM 991 O O . ARG A 1 133 ? -4.753 4.829 12.096 1.00 93.56 133 ARG A O 1
ATOM 998 N N . HIS A 1 134 ? -2.643 4.702 12.818 1.00 92.06 134 HIS A N 1
ATOM 999 C CA . HIS A 1 134 ? -2.955 5.176 14.173 1.00 92.06 134 HIS A CA 1
ATOM 1000 C C . HIS A 1 134 ? -3.308 6.668 14.202 1.00 92.06 134 HIS A C 1
ATOM 1002 O O . HIS A 1 134 ? -4.204 7.075 14.936 1.00 92.06 134 HIS A O 1
ATOM 1008 N N . LEU A 1 135 ? -2.664 7.473 13.350 1.00 93.75 135 LEU A N 1
ATOM 1009 C CA . LEU A 1 135 ? -3.048 8.869 13.141 1.00 93.75 135 LEU A CA 1
ATOM 1010 C C . LEU A 1 135 ? -4.450 8.948 12.531 1.00 93.75 135 LEU A C 1
ATOM 1012 O O . LEU A 1 135 ? -5.287 9.701 13.021 1.00 93.75 135 LEU A O 1
ATOM 1016 N N . ALA A 1 136 ? -4.730 8.130 11.515 1.00 95.75 136 ALA A N 1
ATOM 1017 C CA . ALA A 1 136 ? -6.059 8.047 10.919 1.00 95.75 136 ALA A CA 1
ATOM 1018 C C . ALA A 1 136 ? -7.113 7.574 11.931 1.00 95.75 136 ALA A C 1
ATOM 1020 O O . ALA A 1 136 ? -8.187 8.158 11.996 1.00 95.75 136 ALA A O 1
ATOM 1021 N N . ALA A 1 137 ? -6.794 6.569 12.752 1.00 95.25 137 ALA A N 1
ATOM 1022 C CA . ALA A 1 137 ? -7.665 6.045 13.800 1.00 95.25 137 ALA A CA 1
ATOM 1023 C C . ALA A 1 137 ? -8.085 7.146 14.774 1.00 95.25 137 ALA A C 1
ATOM 1025 O O . ALA A 1 137 ? -9.272 7.308 15.040 1.00 95.25 137 ALA A O 1
ATOM 1026 N N . ALA A 1 138 ? -7.114 7.936 15.245 1.00 93.81 138 ALA A N 1
ATOM 1027 C CA . ALA A 1 138 ? -7.353 9.048 16.154 1.00 93.81 138 ALA A CA 1
ATOM 1028 C C . ALA A 1 138 ? -8.188 10.162 15.508 1.00 93.81 138 ALA A C 1
ATOM 1030 O O . ALA A 1 138 ? -9.104 10.683 16.136 1.00 93.81 138 ALA A O 1
ATOM 1031 N N . MET A 1 139 ? -7.916 10.503 14.243 1.00 94.50 139 MET A N 1
ATOM 1032 C CA . MET A 1 139 ? -8.724 11.483 13.508 1.00 94.50 139 MET A CA 1
ATOM 1033 C C . MET A 1 139 ? -10.168 11.011 13.314 1.00 94.50 139 MET A C 1
ATOM 1035 O O . MET A 1 139 ? -11.097 11.796 13.466 1.00 94.50 139 MET A O 1
ATOM 1039 N N . LEU A 1 140 ? -10.350 9.740 12.953 1.00 94.44 140 LEU A N 1
ATOM 1040 C CA . LEU A 1 140 ? -11.641 9.160 12.579 1.00 94.44 140 LEU A CA 1
ATOM 1041 C C . LEU A 1 140 ? -12.417 8.620 13.790 1.00 94.44 140 LEU A C 1
ATOM 1043 O O . LEU A 1 140 ? -13.582 8.270 13.642 1.00 94.44 140 LEU A O 1
ATOM 1047 N N . GLY A 1 141 ? -11.800 8.537 14.972 1.00 92.38 141 GLY A N 1
ATOM 1048 C CA . GLY A 1 141 ? -12.413 7.974 16.175 1.00 92.38 141 GLY A CA 1
ATOM 1049 C C . GLY A 1 141 ? -12.780 6.494 16.031 1.00 92.38 141 GLY A C 1
ATOM 1050 O O . GLY A 1 141 ? -13.841 6.088 16.496 1.00 92.38 141 GLY A O 1
ATOM 1051 N N . THR A 1 142 ? -11.947 5.698 15.350 1.00 93.06 142 THR A N 1
ATOM 1052 C CA . THR A 1 142 ? -12.197 4.260 15.143 1.00 93.06 142 THR A CA 1
ATOM 1053 C C . THR A 1 142 ? -11.218 3.367 15.895 1.00 93.06 142 THR A C 1
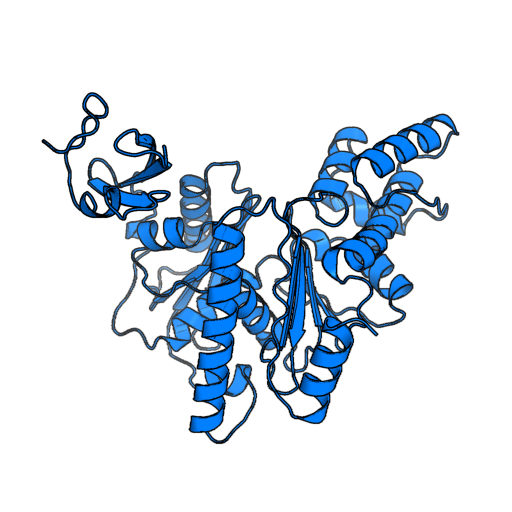ATOM 1055 O O . THR A 1 142 ? -10.026 3.655 15.983 1.00 93.06 142 THR A O 1
ATOM 1058 N N . GLU A 1 143 ? -11.726 2.234 16.378 1.00 91.31 143 GLU A N 1
ATOM 1059 C CA . GLU A 1 143 ? -10.940 1.157 16.987 1.00 91.31 143 GLU A CA 1
ATOM 1060 C C . GLU A 1 143 ? -10.558 0.057 15.980 1.00 91.31 143 GLU A C 1
ATOM 1062 O O . GLU A 1 143 ? -9.750 -0.821 16.291 1.00 91.31 143 GLU A O 1
ATOM 1067 N N . VAL A 1 144 ? -11.099 0.090 14.755 1.00 93.69 144 VAL A N 1
ATOM 1068 C CA . VAL A 1 144 ? -10.778 -0.894 13.709 1.00 93.69 144 VAL A CA 1
ATOM 1069 C C . VAL A 1 144 ? -9.474 -0.494 13.019 1.00 93.69 144 VAL A C 1
ATOM 1071 O O . VAL A 1 144 ? -9.454 0.076 11.927 1.00 93.69 144 VAL A O 1
ATOM 1074 N N . VAL A 1 145 ? -8.367 -0.794 13.690 1.00 94.06 145 VAL A N 1
ATOM 1075 C CA . VAL A 1 145 ? -7.004 -0.537 13.215 1.00 94.06 145 VAL A CA 1
ATOM 1076 C C . VAL A 1 145 ? -6.372 -1.856 12.786 1.00 94.06 145 VAL A C 1
ATOM 1078 O O . VAL A 1 145 ? -6.078 -2.710 13.621 1.00 94.06 145 VAL A O 1
ATOM 1081 N N . ALA A 1 146 ? -6.175 -2.034 11.482 1.00 91.38 146 ALA A N 1
ATOM 1082 C CA . ALA A 1 146 ? -5.701 -3.287 10.904 1.00 91.38 146 ALA A CA 1
ATOM 1083 C C . ALA A 1 146 ? -4.343 -3.120 10.213 1.00 91.38 146 ALA A C 1
ATOM 1085 O O . ALA A 1 146 ? -4.037 -2.081 9.617 1.00 91.38 146 ALA A O 1
ATOM 1086 N N . ASP A 1 147 ? -3.519 -4.165 10.284 1.00 91.50 147 ASP A N 1
ATOM 1087 C CA . ASP A 1 147 ? -2.243 -4.200 9.581 1.00 91.50 147 ASP A CA 1
ATOM 1088 C C . ASP A 1 147 ? -2.454 -4.298 8.063 1.00 91.50 147 ASP A C 1
ATOM 1090 O O . ASP A 1 147 ? -3.448 -4.836 7.571 1.00 91.50 147 ASP A O 1
ATOM 1094 N N . GLU A 1 148 ? -1.490 -3.775 7.315 1.00 91.25 148 GLU A N 1
ATOM 1095 C CA . GLU A 1 148 ? -1.603 -3.676 5.864 1.00 91.25 148 GLU A CA 1
ATOM 1096 C C . GLU A 1 148 ? -1.522 -5.038 5.163 1.00 91.25 148 GLU A C 1
ATOM 1098 O O . GLU A 1 148 ? -2.109 -5.201 4.100 1.00 91.25 148 GLU A O 1
ATOM 1103 N N . ILE A 1 149 ? -0.852 -6.038 5.749 1.00 91.81 149 ILE A N 1
ATOM 1104 C CA . ILE A 1 149 ? -0.722 -7.373 5.142 1.00 91.81 149 ILE A CA 1
ATOM 1105 C C . ILE A 1 149 ? -2.091 -8.049 5.091 1.00 91.81 149 ILE A C 1
ATOM 1107 O O . ILE A 1 149 ? -2.503 -8.544 4.040 1.00 91.81 149 ILE A O 1
ATOM 1111 N N . THR A 1 150 ? -2.815 -8.019 6.209 1.00 91.56 150 THR A N 1
ATOM 1112 C CA . THR A 1 150 ? -4.175 -8.557 6.301 1.00 91.56 150 THR A CA 1
ATOM 1113 C C . THR A 1 150 ? -5.134 -7.793 5.390 1.00 91.56 150 THR A C 1
ATOM 1115 O O . THR A 1 150 ? -5.897 -8.412 4.649 1.00 91.56 150 THR A O 1
ATOM 1118 N N . CYS A 1 151 ? -5.080 -6.457 5.389 1.00 95.12 151 CYS A N 1
ATOM 1119 C CA . CYS A 1 151 ? -5.943 -5.640 4.535 1.00 95.12 151 CYS A CA 1
ATOM 1120 C C . CYS A 1 151 ? -5.690 -5.884 3.040 1.00 95.12 151 CYS A C 1
ATOM 1122 O O . CYS A 1 151 ? -6.640 -6.064 2.285 1.00 95.12 151 CYS A O 1
ATOM 1124 N N . GLN A 1 152 ? -4.431 -5.953 2.605 1.00 96.38 152 GLN A N 1
ATOM 1125 C CA . GLN A 1 152 ? -4.091 -6.267 1.213 1.00 96.38 152 GLN A CA 1
ATOM 1126 C C . GLN A 1 152 ? -4.615 -7.648 0.805 1.00 96.38 152 GLN A C 1
ATOM 1128 O O . GLN A 1 152 ? -5.222 -7.781 -0.256 1.00 96.38 152 GLN A O 1
ATOM 1133 N N . ALA A 1 153 ? -4.452 -8.660 1.666 1.00 95.00 153 ALA A N 1
ATOM 1134 C CA . ALA A 1 153 ? -4.994 -9.993 1.415 1.00 95.00 153 ALA A CA 1
ATOM 1135 C C . ALA A 1 153 ? -6.523 -9.966 1.254 1.00 95.00 153 ALA A C 1
ATOM 1137 O O . ALA A 1 153 ? -7.036 -10.458 0.255 1.00 95.00 153 ALA A O 1
ATOM 1138 N N . LEU A 1 154 ? -7.250 -9.339 2.183 1.00 94.25 154 LEU A N 1
ATOM 1139 C CA . LEU A 1 154 ? -8.714 -9.241 2.118 1.00 94.25 154 LEU A CA 1
ATOM 1140 C C . LEU A 1 154 ? -9.200 -8.465 0.889 1.00 94.25 154 LEU A C 1
ATOM 1142 O O . LEU A 1 154 ? -10.126 -8.909 0.213 1.00 94.25 154 LEU A O 1
ATOM 1146 N N . GLY A 1 155 ? -8.562 -7.334 0.579 1.00 95.81 155 GLY A N 1
ATOM 1147 C CA . GLY A 1 155 ? -8.906 -6.521 -0.584 1.00 95.81 155 GLY A CA 1
ATOM 1148 C C . GLY A 1 155 ? -8.690 -7.256 -1.906 1.00 95.81 155 GLY A C 1
ATOM 1149 O O . GLY A 1 155 ? -9.505 -7.125 -2.813 1.00 95.81 155 GLY A O 1
ATOM 1150 N N . VAL A 1 156 ? -7.632 -8.066 -2.012 1.00 97.06 156 VAL A N 1
ATOM 1151 C CA . VAL A 1 156 ? -7.387 -8.910 -3.192 1.00 97.06 156 VAL A CA 1
ATOM 1152 C C . VAL A 1 156 ? -8.375 -10.068 -3.275 1.00 97.06 156 VAL A C 1
ATOM 1154 O O . VAL A 1 156 ? -8.951 -10.292 -4.339 1.00 97.06 156 VAL A O 1
ATOM 1157 N N . LEU A 1 157 ? -8.600 -10.788 -2.173 1.00 95.19 157 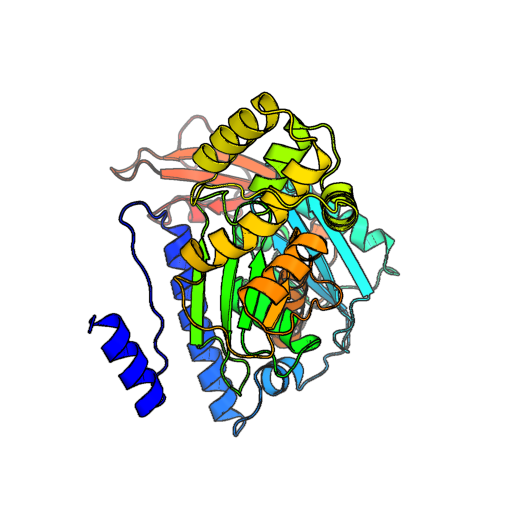LEU A N 1
ATOM 1158 C CA . LEU A 1 157 ? -9.466 -11.973 -2.143 1.00 95.19 157 LEU A CA 1
ATOM 1159 C C . LEU A 1 157 ? -10.934 -11.660 -2.464 1.00 95.19 157 LEU A C 1
ATOM 1161 O O . LEU A 1 157 ? -11.672 -12.569 -2.838 1.00 95.19 157 LEU A O 1
ATOM 1165 N N . GLN A 1 158 ? -11.349 -10.394 -2.358 1.00 92.00 158 GLN A N 1
ATOM 1166 C CA . GLN A 1 158 ? -12.654 -9.928 -2.831 1.00 92.00 158 GLN A CA 1
ATOM 1167 C C . GLN A 1 158 ? -12.825 -10.090 -4.352 1.00 92.00 158 GLN A C 1
ATOM 1169 O O . GLN A 1 158 ? -13.928 -10.368 -4.817 1.00 92.00 158 GLN A O 1
ATOM 1174 N N . TYR A 1 159 ? -11.748 -9.931 -5.126 1.00 94.38 159 TYR A N 1
ATOM 1175 C CA . TYR A 1 159 ? -11.781 -9.971 -6.594 1.00 94.38 159 TYR A CA 1
ATOM 1176 C C . TYR A 1 159 ? -11.108 -11.209 -7.184 1.00 94.38 159 TYR A C 1
ATOM 1178 O O . TYR A 1 159 ? -11.468 -11.641 -8.276 1.00 94.38 159 TYR A O 1
ATOM 1186 N N . VAL A 1 160 ? -10.137 -11.781 -6.470 1.00 95.94 160 VAL A N 1
ATOM 1187 C CA . VAL A 1 160 ? -9.394 -12.983 -6.871 1.00 95.94 160 VAL A CA 1
ATOM 1188 C C . VAL A 1 160 ? -9.382 -13.964 -5.688 1.00 95.94 160 VAL A C 1
ATOM 1190 O O . VAL A 1 160 ? -8.404 -14.010 -4.939 1.00 95.94 160 VAL A O 1
ATOM 1193 N N . PRO A 1 161 ? -10.478 -14.716 -5.454 1.00 92.25 161 PRO A N 1
ATOM 1194 C CA . PRO A 1 161 ? -10.663 -15.513 -4.233 1.00 92.25 161 PRO A CA 1
ATOM 1195 C C . PRO A 1 161 ? -9.660 -16.654 -4.037 1.00 92.25 161 PRO A C 1
ATOM 1197 O O . PRO A 1 161 ? -9.498 -17.140 -2.921 1.00 92.25 161 PRO A O 1
ATOM 1200 N N . ASP A 1 162 ? -9.013 -17.096 -5.111 1.00 94.31 162 ASP A N 1
ATOM 1201 C CA . ASP A 1 162 ? -8.028 -18.175 -5.141 1.00 94.31 162 ASP A CA 1
ATOM 1202 C C . ASP A 1 162 ? -6.577 -17.669 -5.213 1.00 94.31 162 ASP A C 1
ATOM 1204 O O . ASP A 1 162 ? -5.663 -18.481 -5.350 1.00 94.31 162 ASP A O 1
ATOM 1208 N N . ALA A 1 163 ? -6.346 -16.353 -5.083 1.00 96.69 163 ALA A N 1
ATOM 1209 C CA . ALA A 1 163 ? -5.019 -15.742 -5.129 1.00 96.69 163 ALA A CA 1
ATOM 1210 C C . ALA A 1 163 ? -4.024 -16.432 -4.185 1.00 96.69 163 ALA A C 1
ATOM 1212 O O . ALA A 1 163 ? -4.316 -16.690 -3.015 1.00 96.69 163 ALA A O 1
ATOM 1213 N N . ARG A 1 164 ? -2.807 -16.683 -4.679 1.00 96.38 164 ARG A N 1
ATOM 1214 C CA . ARG A 1 164 ? -1.755 -17.379 -3.919 1.00 96.38 164 ARG A CA 1
ATOM 1215 C C . ARG A 1 164 ? -0.528 -16.531 -3.650 1.00 96.38 164 ARG A C 1
ATOM 1217 O O . ARG A 1 164 ? 0.156 -16.758 -2.652 1.00 96.38 164 ARG A O 1
ATOM 1224 N N . SER A 1 165 ? -0.253 -15.547 -4.498 1.00 97.06 165 SER A N 1
ATOM 1225 C CA . SER A 1 165 ? 0.798 -14.557 -4.267 1.00 97.06 165 SER A CA 1
ATOM 1226 C C . SER A 1 165 ? 0.302 -13.168 -4.629 1.00 97.06 165 SER A C 1
ATOM 1228 O O . SER A 1 165 ? -0.262 -12.974 -5.697 1.00 97.06 165 SER A O 1
ATOM 1230 N N . ILE A 1 166 ? 0.550 -12.199 -3.756 1.00 98.31 166 ILE A N 1
ATOM 1231 C CA . ILE A 1 166 ? 0.224 -10.791 -3.959 1.00 98.31 166 ILE A CA 1
ATOM 1232 C C . ILE A 1 166 ? 1.532 -10.013 -4.013 1.00 98.31 166 ILE A C 1
ATOM 1234 O O . ILE A 1 166 ? 2.274 -9.945 -3.030 1.00 98.31 166 ILE A O 1
ATOM 1238 N N . ILE A 1 167 ? 1.800 -9.436 -5.174 1.00 97.81 167 ILE A N 1
ATOM 1239 C CA . ILE A 1 167 ? 2.807 -8.407 -5.388 1.00 97.81 167 ILE A CA 1
ATOM 1240 C C . ILE A 1 167 ? 2.106 -7.077 -5.133 1.00 97.81 167 ILE A C 1
ATOM 1242 O O . ILE A 1 167 ? 1.170 -6.744 -5.843 1.00 97.81 167 ILE A O 1
ATOM 1246 N N . GLU A 1 168 ? 2.545 -6.303 -4.151 1.00 96.12 168 GLU A N 1
ATOM 1247 C CA . GLU A 1 168 ? 2.068 -4.934 -3.945 1.00 96.12 168 GLU A CA 1
ATOM 1248 C C . GLU A 1 168 ? 3.254 -3.989 -4.106 1.00 96.12 168 GLU A C 1
ATOM 1250 O O . GLU A 1 168 ? 4.298 -4.177 -3.474 1.00 96.12 168 GLU A O 1
ATOM 1255 N N . ILE A 1 169 ? 3.135 -3.010 -5.002 1.00 94.75 169 ILE A N 1
ATOM 1256 C CA . ILE A 1 169 ? 4.185 -2.012 -5.214 1.00 94.75 169 ILE A CA 1
ATOM 1257 C C . ILE A 1 169 ? 3.579 -0.613 -5.167 1.00 94.75 169 ILE A C 1
ATOM 1259 O O . ILE A 1 169 ? 2.971 -0.122 -6.128 1.00 94.75 169 ILE A O 1
ATOM 1263 N N . GLY A 1 170 ? 3.814 0.040 -4.034 1.00 90.12 170 GLY A N 1
ATOM 1264 C CA . GLY A 1 170 ? 3.477 1.427 -3.784 1.00 90.12 170 GLY A CA 1
ATOM 1265 C C . GLY A 1 170 ? 4.571 2.391 -4.241 1.00 90.12 170 GLY A C 1
ATOM 1266 O O . GLY A 1 170 ? 5.492 2.061 -4.992 1.00 90.12 170 GLY A O 1
ATOM 1267 N N . GLY A 1 171 ? 4.468 3.637 -3.775 1.00 85.31 171 GLY A N 1
ATOM 1268 C CA . GLY A 1 171 ? 5.414 4.693 -4.130 1.00 85.31 171 GLY A CA 1
ATOM 1269 C C . GLY A 1 171 ? 6.781 4.549 -3.457 1.00 85.31 171 GLY A C 1
ATOM 1270 O O . GLY A 1 171 ? 7.796 4.731 -4.113 1.00 85.31 171 GLY A O 1
ATOM 1271 N N . GLN A 1 172 ? 6.838 4.228 -2.164 1.00 83.06 172 GLN A N 1
ATOM 1272 C CA . GLN A 1 172 ? 8.099 4.157 -1.402 1.00 83.06 172 GLN A CA 1
ATOM 1273 C C . GLN A 1 172 ? 8.377 2.792 -0.792 1.00 83.06 172 GLN A C 1
ATOM 1275 O O . GLN A 1 172 ? 9.507 2.528 -0.387 1.00 83.06 172 GLN A O 1
ATOM 1280 N N . ASP A 1 173 ? 7.377 1.927 -0.765 1.00 85.94 173 ASP A N 1
ATOM 1281 C CA . ASP A 1 173 ? 7.495 0.584 -0.245 1.00 85.94 173 ASP A CA 1
ATOM 1282 C C . ASP A 1 173 ? 6.867 -0.427 -1.207 1.00 85.94 173 ASP A C 1
ATOM 1284 O O . ASP A 1 173 ? 6.226 -0.080 -2.201 1.00 85.94 173 ASP A O 1
ATOM 1288 N N . SER A 1 174 ? 7.182 -1.691 -0.961 1.00 90.00 174 SER A N 1
ATOM 1289 C CA . SER A 1 174 ? 6.740 -2.820 -1.771 1.00 90.00 174 SER A CA 1
ATOM 1290 C C . SER A 1 174 ? 6.661 -4.059 -0.897 1.00 90.00 174 SER A C 1
ATOM 1292 O O . SER A 1 174 ? 7.460 -4.216 0.037 1.00 90.00 174 SER A O 1
ATOM 1294 N N . LYS A 1 175 ? 5.709 -4.939 -1.193 1.00 91.50 175 LYS A N 1
ATOM 1295 C CA . LYS A 1 175 ? 5.400 -6.119 -0.389 1.00 91.50 175 LYS A CA 1
ATOM 1296 C C . LYS A 1 175 ? 5.184 -7.323 -1.281 1.00 91.50 175 LYS A C 1
ATOM 1298 O O . LYS A 1 175 ? 4.614 -7.204 -2.362 1.00 91.50 175 LYS A O 1
ATOM 1303 N N . LEU A 1 176 ? 5.639 -8.478 -0.817 1.00 93.88 176 LEU A N 1
ATOM 1304 C CA . LEU A 1 176 ? 5.212 -9.777 -1.324 1.00 93.88 176 LEU A CA 1
ATOM 1305 C C . LEU A 1 176 ? 4.445 -10.470 -0.207 1.00 93.88 176 LEU A C 1
ATOM 1307 O O . LEU A 1 176 ? 4.971 -10.557 0.902 1.00 93.88 176 LEU A O 1
ATOM 1311 N N . ILE A 1 177 ? 3.249 -10.971 -0.495 1.00 94.62 177 ILE A N 1
ATOM 1312 C CA . ILE A 1 177 ? 2.415 -11.730 0.442 1.00 94.62 177 ILE A CA 1
ATOM 1313 C C . ILE A 1 177 ? 2.068 -13.062 -0.222 1.00 94.62 177 ILE A C 1
ATOM 1315 O O . ILE A 1 177 ? 1.550 -13.078 -1.331 1.00 94.62 177 ILE A O 1
ATOM 1319 N N . GLN A 1 178 ? 2.355 -14.181 0.434 1.00 92.31 178 GLN A N 1
ATOM 1320 C CA . GLN A 1 178 ? 1.923 -15.508 0.000 1.00 92.31 178 GLN A CA 1
ATOM 1321 C C . GLN A 1 178 ? 0.774 -15.982 0.871 1.00 92.31 178 GLN A C 1
ATOM 1323 O O . GLN A 1 178 ? 0.839 -15.890 2.101 1.00 92.31 178 GLN A O 1
ATOM 1328 N N . LEU A 1 179 ? -0.252 -16.515 0.224 1.00 90.56 179 LEU A N 1
ATOM 1329 C CA . LEU A 1 179 ? -1.459 -17.018 0.859 1.00 90.56 179 LEU A CA 1
ATOM 1330 C C . LEU A 1 179 ? -1.488 -18.547 0.784 1.00 90.56 179 LEU A C 1
ATOM 1332 O O . LEU A 1 179 ? -0.957 -19.142 -0.159 1.00 90.56 179 LEU A O 1
ATOM 1336 N N . ASP A 1 180 ? -2.091 -19.190 1.781 1.00 88.19 180 ASP A N 1
ATOM 1337 C CA . ASP A 1 180 ? -2.472 -20.602 1.676 1.00 88.19 180 ASP A CA 1
ATOM 1338 C C . ASP A 1 180 ? -3.800 -20.790 0.919 1.00 88.19 180 ASP A C 1
ATOM 1340 O O . ASP A 1 180 ? -4.370 -19.850 0.370 1.00 88.19 180 ASP A O 1
ATOM 1344 N N . THR A 1 181 ? -4.288 -22.033 0.849 1.00 87.81 181 THR A N 1
ATOM 1345 C CA . THR A 1 181 ? -5.561 -22.384 0.190 1.00 87.81 181 THR A CA 1
ATOM 1346 C C . THR A 1 181 ? -6.775 -21.761 0.865 1.00 87.81 181 THR A C 1
ATOM 1348 O O . THR A 1 181 ? -7.832 -21.683 0.252 1.00 87.81 181 THR A O 1
ATOM 1351 N N . GLU A 1 182 ? -6.639 -21.349 2.122 1.00 85.19 182 GLU A N 1
ATOM 1352 C CA . GLU A 1 182 ? -7.689 -20.670 2.869 1.00 85.19 182 GLU A CA 1
ATOM 1353 C C . GLU A 1 182 ? -7.586 -19.149 2.679 1.00 85.19 182 GLU A C 1
ATOM 1355 O O . GLU A 1 182 ? -8.371 -18.415 3.262 1.00 85.19 182 GLU A O 1
ATOM 1360 N N . GLY A 1 183 ? -6.644 -18.635 1.881 1.00 86.69 183 GLY A N 1
ATOM 1361 C CA . GLY A 1 183 ? -6.436 -17.197 1.696 1.00 86.69 183 GLY A CA 1
ATOM 1362 C C . GLY A 1 183 ? -5.742 -16.521 2.884 1.00 86.69 183 GLY A C 1
ATOM 1363 O O . GLY A 1 183 ? -5.682 -15.295 2.949 1.00 86.69 183 GLY A O 1
ATOM 1364 N N . VAL A 1 184 ? -5.205 -17.284 3.840 1.00 87.88 184 VAL A N 1
ATOM 1365 C CA . VAL A 1 184 ? -4.510 -16.724 5.003 1.00 87.88 184 VAL A CA 1
ATOM 1366 C C . VAL A 1 184 ? -3.044 -16.462 4.647 1.00 87.88 184 VAL A C 1
ATOM 1368 O O . VAL A 1 184 ? -2.378 -17.359 4.118 1.00 87.88 184 VAL A O 1
ATOM 1371 N N . PRO A 1 185 ? -2.484 -15.280 4.976 1.00 88.69 185 PRO A N 1
ATOM 1372 C CA . PRO A 1 185 ? -1.062 -15.035 4.787 1.00 88.69 185 PRO A CA 1
ATOM 1373 C C . PRO A 1 185 ? -0.198 -16.055 5.539 1.00 88.69 185 PRO A C 1
ATOM 1375 O O . PRO A 1 185 ? -0.336 -16.261 6.746 1.00 88.69 185 PRO A O 1
ATOM 1378 N N . THR A 1 186 ? 0.711 -16.697 4.813 1.00 82.56 186 THR A N 1
ATOM 1379 C CA . THR A 1 186 ? 1.690 -17.659 5.347 1.00 82.56 186 THR A CA 1
ATOM 1380 C C . THR A 1 186 ? 3.096 -17.096 5.344 1.00 82.56 186 THR A C 1
ATOM 1382 O O . THR A 1 186 ? 3.893 -17.410 6.221 1.00 82.56 186 THR A O 1
ATOM 1385 N N . TRP A 1 187 ? 3.395 -16.229 4.383 1.00 84.31 187 TRP A N 1
ATOM 1386 C CA . TRP A 1 187 ? 4.688 -15.589 4.260 1.00 84.31 187 TRP A CA 1
ATOM 1387 C C . TRP A 1 187 ? 4.512 -14.179 3.726 1.00 84.31 187 TRP A C 1
ATOM 1389 O O . TRP A 1 187 ? 3.687 -13.943 2.849 1.00 84.31 187 TRP A O 1
ATOM 1399 N N . TYR A 1 188 ? 5.299 -13.238 4.229 1.00 87.75 188 TYR A N 1
ATOM 1400 C CA . TYR A 1 188 ? 5.343 -11.902 3.664 1.00 87.75 188 TYR A CA 1
ATOM 1401 C C . TYR A 1 188 ? 6.708 -11.266 3.872 1.00 87.75 188 TYR A C 1
ATOM 1403 O O . TYR A 1 188 ? 7.397 -11.501 4.870 1.00 87.75 188 TYR A O 1
ATOM 1411 N N . ASN A 1 189 ? 7.088 -10.410 2.935 1.00 85.25 189 ASN A N 1
ATOM 1412 C CA . ASN A 1 189 ? 8.233 -9.536 3.091 1.00 85.25 189 ASN A CA 1
ATOM 1413 C C . ASN A 1 189 ? 7.907 -8.148 2.555 1.00 85.25 189 ASN A C 1
ATOM 1415 O O . ASN A 1 189 ? 7.116 -8.000 1.631 1.00 85.25 189 ASN A O 1
ATOM 1419 N N . MET A 1 190 ? 8.536 -7.141 3.148 1.00 82.88 190 MET A N 1
ATOM 1420 C CA . MET A 1 190 ? 8.360 -5.739 2.802 1.00 82.88 190 MET A CA 1
ATOM 1421 C C . MET A 1 190 ? 9.722 -5.073 2.670 1.00 82.88 190 MET A C 1
ATOM 1423 O O . MET A 1 190 ? 10.639 -5.358 3.449 1.00 82.88 190 MET A O 1
ATOM 1427 N N . ASN A 1 191 ? 9.842 -4.185 1.693 1.00 79.25 191 ASN A N 1
ATOM 1428 C CA . ASN A 1 191 ? 10.998 -3.325 1.504 1.00 79.25 191 ASN A CA 1
ATOM 1429 C C . ASN A 1 191 ? 10.549 -1.869 1.604 1.00 79.25 191 ASN A C 1
ATOM 1431 O O . ASN A 1 191 ? 9.782 -1.412 0.764 1.00 79.25 191 ASN A O 1
ATOM 1435 N N . THR A 1 192 ? 11.061 -1.162 2.610 1.00 61.97 192 THR A N 1
ATOM 1436 C CA . THR A 1 192 ? 10.790 0.264 2.860 1.00 61.97 192 THR A CA 1
ATOM 1437 C C . THR A 1 192 ? 12.035 1.139 2.684 1.00 61.97 192 THR A C 1
ATOM 1439 O O . THR A 1 192 ? 11.985 2.329 2.973 1.00 61.97 192 THR A O 1
ATOM 1442 N N . ILE A 1 193 ? 13.178 0.555 2.297 1.00 63.06 193 ILE A N 1
ATOM 1443 C CA . ILE A 1 193 ? 14.482 1.243 2.281 1.00 63.06 193 ILE A CA 1
ATOM 1444 C C . ILE A 1 193 ? 14.946 1.482 0.845 1.00 63.06 193 ILE A C 1
ATOM 1446 O O . ILE A 1 193 ? 15.395 2.572 0.500 1.00 63.06 193 ILE A O 1
ATOM 1450 N N . CYS A 1 194 ? 14.863 0.458 -0.005 1.00 73.19 194 CYS A N 1
ATOM 1451 C CA . CYS A 1 194 ? 15.411 0.532 -1.351 1.00 73.19 194 CYS A CA 1
ATOM 1452 C C . CYS A 1 194 ? 14.354 1.006 -2.355 1.00 73.19 194 CYS A C 1
ATOM 1454 O O . CYS A 1 194 ? 13.330 0.347 -2.529 1.00 73.19 194 CYS A O 1
ATOM 1456 N N . SER A 1 195 ? 14.639 2.092 -3.078 1.00 78.06 195 SER A N 1
ATOM 1457 C CA . SER A 1 195 ? 13.765 2.613 -4.138 1.00 78.06 195 SER A CA 1
ATOM 1458 C C . SER A 1 195 ? 13.674 1.699 -5.362 1.00 78.06 195 SER A C 1
ATOM 1460 O O . SER A 1 195 ? 12.656 1.699 -6.037 1.00 78.06 195 SER A O 1
ATOM 1462 N N . ALA A 1 196 ? 14.697 0.878 -5.635 1.00 75.69 196 ALA A N 1
ATOM 1463 C CA . ALA A 1 196 ? 14.854 0.116 -6.885 1.00 75.69 196 ALA A CA 1
ATOM 1464 C C . ALA A 1 196 ? 13.696 -0.840 -7.234 1.00 75.69 196 ALA A C 1
ATOM 1466 O O . ALA A 1 196 ? 13.601 -1.286 -8.376 1.00 75.69 196 ALA A O 1
ATOM 1467 N N . GLY A 1 197 ? 12.872 -1.199 -6.246 1.00 78.00 197 GLY A N 1
ATOM 1468 C CA . GLY A 1 197 ? 11.703 -2.069 -6.390 1.00 78.00 197 GLY A CA 1
ATOM 1469 C C . GLY A 1 197 ? 10.368 -1.368 -6.127 1.00 78.00 197 GLY A C 1
ATOM 1470 O O . GLY A 1 197 ? 9.395 -2.061 -5.853 1.00 78.00 197 GLY A O 1
ATOM 1471 N N . THR A 1 198 ? 10.322 -0.032 -6.136 1.00 87.50 198 THR A N 1
ATOM 1472 C CA . THR A 1 198 ? 9.131 0.764 -5.788 1.00 87.50 198 THR A CA 1
ATOM 1473 C C . THR A 1 198 ? 8.818 1.807 -6.859 1.00 87.50 198 THR A C 1
ATOM 1475 O O . THR A 1 198 ? 9.636 2.086 -7.737 1.00 87.50 198 THR A O 1
ATOM 1478 N N . GLY A 1 199 ? 7.633 2.417 -6.800 1.00 88.06 199 GLY A N 1
ATOM 1479 C CA . GLY A 1 199 ? 7.219 3.459 -7.745 1.00 88.06 199 GLY A CA 1
ATOM 1480 C C . GLY A 1 199 ? 8.121 4.696 -7.737 1.00 88.06 199 GLY A C 1
ATOM 1481 O O . GLY A 1 199 ? 8.236 5.371 -8.757 1.00 88.06 199 GLY A O 1
ATOM 1482 N N . SER A 1 200 ? 8.827 4.967 -6.634 1.00 88.44 200 SER A N 1
ATOM 1483 C CA . SER A 1 200 ? 9.786 6.075 -6.530 1.00 88.44 200 SER A CA 1
ATOM 1484 C C . SER A 1 200 ? 10.907 5.983 -7.563 1.00 88.44 200 SER A C 1
ATOM 1486 O O . SER A 1 200 ? 11.400 7.017 -8.007 1.00 88.44 200 SER A O 1
ATOM 1488 N N . PHE A 1 201 ? 11.258 4.767 -7.989 1.00 88.25 201 PHE A N 1
ATOM 1489 C CA . PHE A 1 201 ? 12.231 4.532 -9.048 1.00 88.25 201 PHE A CA 1
ATOM 1490 C C . PHE A 1 201 ? 11.766 5.113 -10.387 1.00 88.25 201 PHE A C 1
ATOM 1492 O O . PHE A 1 201 ? 12.487 5.875 -11.025 1.00 88.25 201 PHE A O 1
ATOM 1499 N N . LEU A 1 202 ? 10.519 4.826 -10.771 1.00 91.50 202 LEU A N 1
ATOM 1500 C CA . LEU A 1 202 ? 9.917 5.367 -11.990 1.00 91.50 202 LEU A CA 1
ATOM 1501 C C . LEU A 1 202 ? 9.617 6.864 -11.851 1.00 91.50 202 LEU A C 1
ATOM 1503 O O . LEU A 1 202 ? 9.839 7.618 -12.789 1.00 91.50 202 LEU A O 1
ATOM 1507 N N . ALA A 1 203 ? 9.195 7.326 -10.672 1.00 90.31 203 ALA A N 1
ATOM 1508 C CA . ALA A 1 203 ? 8.963 8.748 -10.411 1.00 90.31 203 ALA A CA 1
ATOM 1509 C C . ALA A 1 203 ? 10.257 9.591 -10.428 1.00 90.31 203 ALA A C 1
ATOM 1511 O O . ALA A 1 203 ? 10.220 10.792 -10.705 1.00 90.31 203 ALA A O 1
ATOM 1512 N N . GLY A 1 204 ? 11.409 8.993 -10.112 1.00 89.31 204 GLY A N 1
ATOM 1513 C CA . GLY A 1 204 ? 12.727 9.597 -10.324 1.00 89.31 204 GLY A CA 1
ATOM 1514 C C . GLY A 1 204 ? 12.979 9.845 -11.807 1.00 89.31 204 GLY A C 1
ATOM 1515 O O . GLY A 1 204 ? 13.105 10.997 -12.219 1.00 89.31 204 GLY A O 1
ATOM 1516 N N . ALA A 1 205 ? 12.925 8.775 -12.600 1.00 90.38 205 ALA A N 1
ATOM 1517 C CA . ALA A 1 205 ? 13.138 8.823 -14.044 1.00 90.38 205 ALA A CA 1
ATOM 1518 C C . ALA A 1 205 ? 12.123 9.713 -14.781 1.00 90.38 205 ALA A C 1
ATOM 1520 O O . ALA A 1 205 ? 12.488 10.451 -15.688 1.00 90.38 205 ALA A O 1
ATOM 1521 N N . SER A 1 206 ? 10.857 9.703 -14.362 1.00 92.81 206 SER A N 1
ATOM 1522 C CA . SER A 1 206 ? 9.808 10.578 -14.898 1.00 92.81 206 SER A CA 1
ATOM 1523 C C . SER A 1 206 ? 10.201 12.057 -14.819 1.00 92.81 206 SER A C 1
ATOM 1525 O O . SER A 1 206 ? 10.105 12.781 -15.810 1.00 92.81 206 SER A O 1
ATOM 1527 N N . ARG A 1 207 ? 10.710 12.499 -13.661 1.00 91.12 207 ARG A N 1
ATOM 1528 C CA . ARG A 1 207 ? 11.163 13.884 -13.461 1.00 91.12 207 ARG A CA 1
ATOM 1529 C C . ARG A 1 207 ? 12.408 14.208 -14.278 1.00 91.12 207 ARG A C 1
ATOM 1531 O O . ARG A 1 207 ? 12.518 15.320 -14.778 1.00 91.12 207 ARG A O 1
ATOM 1538 N N . GLU A 1 208 ? 13.326 13.256 -14.394 1.00 89.69 208 GLU A N 1
ATOM 1539 C CA . GLU A 1 208 ? 14.566 13.421 -15.155 1.00 89.69 208 GLU A CA 1
ATOM 1540 C C . GLU A 1 208 ? 14.307 13.534 -16.662 1.00 89.69 208 GLU A C 1
ATOM 1542 O O . GLU A 1 208 ? 14.863 14.404 -17.327 1.00 89.69 208 GLU A O 1
ATOM 1547 N N . PHE A 1 209 ? 13.424 12.692 -17.200 1.00 93.06 209 PHE A N 1
ATOM 1548 C CA . PHE A 1 209 ? 13.119 12.649 -18.630 1.00 93.06 209 PHE A CA 1
ATOM 1549 C C . PHE A 1 209 ? 12.012 13.616 -19.057 1.00 93.06 209 PHE A C 1
ATOM 1551 O O . PHE A 1 209 ? 11.804 13.802 -20.254 1.00 93.06 209 PHE A O 1
ATOM 1558 N N . GLY A 1 210 ? 11.281 14.205 -18.107 1.00 94.12 210 GLY A N 1
ATOM 1559 C CA . GLY A 1 210 ? 10.123 15.051 -18.396 1.00 94.12 210 GLY A CA 1
ATOM 1560 C C . GLY A 1 210 ? 8.930 14.280 -18.972 1.00 94.12 210 GLY A C 1
ATOM 1561 O O . GLY A 1 210 ? 8.122 14.866 -19.686 1.00 94.12 210 GLY A O 1
ATOM 1562 N N . VAL A 1 211 ? 8.824 12.979 -18.680 1.00 95.12 211 VAL A N 1
ATOM 1563 C CA . VAL A 1 211 ? 7.723 12.108 -19.126 1.00 95.12 211 VAL A CA 1
ATOM 1564 C C . VAL A 1 211 ? 6.847 11.771 -17.919 1.00 95.12 211 VAL A C 1
ATOM 1566 O O . VAL A 1 211 ? 7.379 11.216 -16.955 1.00 95.12 211 VAL A O 1
ATOM 1569 N N . PRO A 1 212 ? 5.536 12.074 -17.923 1.00 94.94 212 PRO A N 1
ATOM 1570 C CA . PRO A 1 212 ? 4.628 11.703 -16.835 1.00 94.94 212 PRO A CA 1
ATOM 1571 C C . PRO A 1 212 ? 4.679 10.203 -16.509 1.00 94.94 212 PRO A C 1
ATOM 1573 O O . PRO A 1 212 ? 4.830 9.372 -17.405 1.00 94.94 212 PRO A O 1
ATOM 1576 N N . VAL A 1 213 ? 4.550 9.837 -15.229 1.00 91.69 213 VAL A N 1
ATOM 1577 C CA . VAL A 1 213 ? 4.647 8.432 -14.773 1.00 91.69 213 VAL A CA 1
ATOM 1578 C C . VAL A 1 213 ? 3.601 7.552 -15.465 1.00 91.69 213 VAL A C 1
ATOM 1580 O O . VAL A 1 213 ? 3.879 6.408 -15.827 1.00 91.69 213 VAL A O 1
ATOM 1583 N N . GLU A 1 214 ? 2.421 8.113 -15.696 1.00 92.19 214 GLU A N 1
ATOM 1584 C CA . GLU A 1 214 ? 1.277 7.502 -16.365 1.00 92.19 214 GLU A CA 1
ATOM 1585 C C . GLU A 1 214 ? 1.573 7.190 -17.844 1.00 92.19 214 GLU A C 1
ATOM 1587 O O . GLU A 1 214 ? 1.068 6.212 -18.393 1.00 92.19 214 GLU A O 1
ATOM 1592 N N . GLU A 1 215 ? 2.450 7.971 -18.481 1.00 96.06 215 GLU A N 1
ATOM 1593 C CA . GLU A 1 215 ? 2.852 7.799 -19.882 1.00 96.06 215 GLU A CA 1
ATOM 1594 C C . GLU A 1 215 ? 4.034 6.833 -20.050 1.00 96.06 215 GLU A C 1
ATOM 1596 O O . GLU A 1 215 ? 4.274 6.327 -21.152 1.00 96.06 215 GLU A O 1
ATOM 1601 N N . MET A 1 216 ? 4.763 6.517 -18.973 1.00 95.69 216 MET A N 1
ATOM 1602 C CA . MET A 1 216 ? 5.947 5.652 -19.044 1.00 95.69 216 MET A CA 1
ATOM 1603 C C . MET A 1 216 ? 5.614 4.231 -19.511 1.00 95.69 216 MET A C 1
ATOM 1605 O O . MET A 1 216 ? 6.368 3.654 -20.291 1.00 95.69 216 MET A O 1
ATOM 1609 N N . GLY A 1 217 ? 4.493 3.659 -19.060 1.00 96.62 217 GLY A N 1
ATOM 1610 C CA . GLY A 1 217 ? 4.063 2.313 -19.455 1.00 96.62 217 GLY A CA 1
ATOM 1611 C C . GLY A 1 217 ? 3.781 2.197 -20.959 1.00 96.62 217 GLY A C 1
ATOM 1612 O O . GLY A 1 217 ? 4.429 1.391 -21.631 1.00 96.62 217 GLY A O 1
ATOM 1613 N N . PRO A 1 218 ? 2.875 3.021 -21.518 1.00 97.00 218 PRO A N 1
ATOM 1614 C CA . PRO A 1 218 ? 2.644 3.086 -22.961 1.00 97.00 218 PRO A CA 1
ATOM 1615 C C . PRO A 1 218 ? 3.922 3.366 -23.764 1.00 97.00 218 PRO A C 1
ATOM 1617 O O . PRO A 1 218 ? 4.183 2.687 -24.757 1.00 97.00 218 PRO A O 1
ATOM 1620 N N . THR A 1 219 ? 4.761 4.297 -23.296 1.00 96.69 219 THR A N 1
ATOM 1621 C CA . THR A 1 219 ? 6.040 4.635 -23.944 1.00 96.69 219 THR A CA 1
ATOM 1622 C C . THR A 1 219 ? 6.990 3.436 -23.998 1.00 96.69 219 THR A C 1
ATOM 1624 O O . THR A 1 219 ? 7.573 3.150 -25.045 1.00 96.69 219 THR A O 1
ATOM 1627 N N . ALA A 1 220 ? 7.123 2.693 -22.895 1.00 96.88 220 ALA A N 1
ATOM 1628 C CA . ALA A 1 220 ? 7.944 1.487 -22.834 1.00 96.88 220 ALA A CA 1
ATOM 1629 C C . ALA A 1 220 ? 7.440 0.389 -23.778 1.00 96.88 220 ALA A C 1
ATOM 1631 O O . ALA A 1 220 ? 8.250 -0.283 -24.421 1.00 96.88 220 ALA A O 1
ATOM 1632 N N . LEU A 1 221 ? 6.121 0.186 -23.855 1.00 96.69 221 LEU A N 1
ATOM 1633 C CA . LEU A 1 221 ? 5.523 -0.857 -24.691 1.00 96.69 221 LEU A CA 1
ATOM 1634 C C . LEU A 1 221 ? 5.631 -0.547 -26.188 1.00 96.69 221 LEU A C 1
ATOM 1636 O O . LEU A 1 221 ? 5.862 -1.471 -26.964 1.00 96.69 221 LEU A O 1
ATOM 1640 N N . ALA A 1 222 ? 5.520 0.725 -26.578 1.00 96.69 222 ALA A N 1
ATOM 1641 C CA . ALA A 1 222 ? 5.652 1.165 -27.968 1.00 96.69 222 ALA A CA 1
ATOM 1642 C C . ALA A 1 222 ? 7.101 1.141 -28.492 1.00 96.69 222 ALA A C 1
ATOM 1644 O O . ALA A 1 222 ? 7.322 1.172 -29.700 1.00 96.69 222 ALA A O 1
ATOM 1645 N N . CYS A 1 223 ? 8.098 1.106 -27.604 1.00 96.62 223 CYS A N 1
ATOM 1646 C CA . CYS A 1 223 ? 9.505 1.072 -27.987 1.00 96.62 223 CYS A CA 1
ATOM 1647 C C . CYS A 1 223 ? 9.964 -0.357 -28.329 1.00 96.62 223 CYS A C 1
ATOM 1649 O O . CYS A 1 223 ? 9.845 -1.262 -27.507 1.00 96.62 223 CYS A O 1
ATOM 1651 N N . GLU A 1 224 ? 10.529 -0.565 -29.520 1.00 93.56 224 GLU A N 1
ATOM 1652 C CA . GLU A 1 224 ? 11.076 -1.870 -29.931 1.00 93.56 224 GLU A CA 1
ATOM 1653 C C . GLU A 1 224 ? 12.493 -2.120 -29.400 1.00 93.56 224 GLU A C 1
ATOM 1655 O O . GLU A 1 224 ? 12.864 -3.261 -29.120 1.00 93.56 224 GLU A O 1
ATOM 1660 N N . GLU A 1 225 ? 13.284 -1.056 -29.239 1.00 94.81 225 GLU A N 1
ATOM 1661 C CA . GLU A 1 225 ? 14.658 -1.147 -28.756 1.00 94.81 225 GLU A CA 1
ATOM 1662 C C . GLU A 1 225 ? 14.677 -1.549 -27.275 1.00 94.81 225 GLU A C 1
ATOM 1664 O O . GLU A 1 225 ? 14.249 -0.806 -26.389 1.00 94.81 225 GLU A O 1
ATOM 1669 N N . GLU A 1 226 ? 15.216 -2.735 -26.991 1.00 88.88 226 GLU A N 1
ATOM 1670 C CA . GLU A 1 226 ? 15.394 -3.220 -25.629 1.00 88.88 226 GLU A CA 1
ATOM 1671 C C . GLU A 1 226 ? 16.822 -2.973 -25.146 1.00 88.88 226 GLU A C 1
ATOM 1673 O O . GLU A 1 226 ? 17.780 -3.573 -25.634 1.00 88.88 226 GLU A O 1
ATOM 1678 N N . ILE A 1 227 ? 16.954 -2.121 -24.129 1.00 92.12 227 ILE A N 1
ATOM 1679 C CA . ILE A 1 227 ? 18.215 -1.932 -23.418 1.00 92.12 227 ILE A CA 1
ATOM 1680 C C . ILE A 1 227 ? 18.119 -2.515 -22.016 1.00 92.12 227 ILE A C 1
ATOM 1682 O O . ILE A 1 227 ? 17.129 -2.369 -21.294 1.00 92.12 227 ILE A O 1
ATOM 1686 N N . ARG A 1 228 ? 19.193 -3.177 -21.599 1.00 91.25 228 ARG A N 1
ATOM 1687 C CA . ARG A 1 228 ? 19.307 -3.681 -20.239 1.00 91.25 228 ARG A CA 1
ATOM 1688 C C . ARG A 1 228 ? 19.875 -2.589 -19.346 1.00 91.25 228 ARG A C 1
ATOM 1690 O O . ARG A 1 228 ? 21.051 -2.269 -19.479 1.00 91.25 228 ARG A O 1
ATOM 1697 N N . ILE A 1 229 ? 19.060 -2.112 -18.408 1.00 90.56 229 ILE A N 1
ATOM 1698 C CA . ILE A 1 229 ? 19.538 -1.314 -17.276 1.00 90.56 229 ILE A CA 1
ATOM 1699 C C . ILE A 1 229 ? 20.057 -2.259 -16.189 1.00 90.56 229 ILE A C 1
ATOM 1701 O O . ILE A 1 229 ? 19.326 -3.115 -15.669 1.00 90.56 229 ILE A O 1
ATOM 1705 N N . ALA A 1 230 ? 21.346 -2.146 -15.901 1.00 79.75 230 ALA A N 1
ATOM 1706 C CA . ALA A 1 230 ? 22.058 -2.833 -14.846 1.00 79.75 230 ALA A CA 1
ATOM 1707 C C . ALA A 1 230 ? 21.912 -2.063 -13.529 1.00 79.75 230 ALA A C 1
ATOM 1709 O O . ALA A 1 230 ? 22.161 -0.868 -13.448 1.00 79.75 230 ALA A O 1
ATOM 1710 N N . GLY A 1 231 ? 21.543 -2.764 -12.460 1.00 64.81 231 GLY A N 1
ATOM 1711 C CA . GLY A 1 231 ? 21.519 -2.169 -11.127 1.00 64.81 231 GLY A CA 1
ATOM 1712 C C . GLY A 1 231 ? 20.472 -2.808 -10.236 1.00 64.81 231 GLY A C 1
ATOM 1713 O O . GLY A 1 231 ? 19.280 -2.657 -10.471 1.00 64.81 231 GLY A O 1
ATOM 1714 N N . ARG A 1 232 ? 20.930 -3.491 -9.179 1.00 69.50 232 ARG A N 1
ATOM 1715 C CA . ARG A 1 232 ? 20.060 -3.967 -8.085 1.00 69.50 232 ARG A CA 1
ATOM 1716 C C . ARG A 1 232 ? 19.618 -2.827 -7.153 1.00 69.50 232 ARG A C 1
ATOM 1718 O O . ARG A 1 232 ? 18.700 -3.010 -6.360 1.00 69.50 232 ARG A O 1
ATOM 1725 N N . CYS A 1 233 ? 20.299 -1.680 -7.236 1.00 79.50 233 CYS A N 1
ATOM 1726 C CA . CYS A 1 233 ? 20.090 -0.468 -6.445 1.00 79.50 233 CYS A CA 1
ATOM 1727 C C . CYS A 1 233 ? 19.700 0.691 -7.373 1.00 79.50 233 CYS A C 1
ATOM 1729 O O . CYS A 1 233 ? 20.249 0.791 -8.471 1.00 79.50 233 CYS A O 1
ATOM 1731 N N . GLY A 1 234 ? 18.808 1.575 -6.911 1.00 76.88 234 GLY A N 1
ATOM 1732 C CA . GLY A 1 234 ? 18.310 2.716 -7.685 1.00 76.88 234 GLY A CA 1
ATOM 1733 C C . GLY A 1 234 ? 19.436 3.647 -8.131 1.00 76.88 234 GLY A C 1
ATOM 1734 O O . GLY A 1 234 ? 19.502 3.991 -9.299 1.00 76.88 234 GLY A O 1
ATOM 1735 N N . VAL A 1 235 ? 20.403 3.915 -7.247 1.00 82.75 235 VAL A N 1
ATOM 1736 C CA . VAL A 1 235 ? 21.573 4.766 -7.538 1.00 82.75 235 VAL A CA 1
ATOM 1737 C C . VAL A 1 235 ? 22.418 4.220 -8.697 1.00 82.75 235 VAL A C 1
ATOM 1739 O O . VAL A 1 235 ? 22.875 4.966 -9.561 1.00 82.75 235 VAL A O 1
ATOM 1742 N N . PHE A 1 236 ? 22.629 2.900 -8.740 1.00 84.81 236 PHE A N 1
ATOM 1743 C CA . PHE A 1 236 ? 23.384 2.287 -9.836 1.00 84.81 236 PHE A CA 1
ATOM 1744 C C . PHE A 1 236 ? 22.579 2.244 -11.129 1.00 84.81 236 PHE A C 1
ATOM 1746 O O . PHE A 1 236 ? 23.155 2.429 -12.194 1.00 84.81 236 PHE A O 1
ATOM 1753 N N . ALA A 1 237 ? 21.266 2.041 -11.036 1.00 86.31 237 ALA A N 1
ATOM 1754 C CA . ALA A 1 237 ? 20.400 2.094 -12.202 1.00 86.31 237 ALA A CA 1
ATOM 1755 C C . ALA A 1 237 ? 20.332 3.511 -12.802 1.00 86.31 237 ALA A C 1
ATOM 1757 O O . ALA A 1 237 ? 20.395 3.637 -14.018 1.00 86.31 237 ALA A O 1
ATOM 1758 N N . GLU A 1 238 ? 20.298 4.566 -11.982 1.00 85.69 238 GLU A N 1
ATOM 1759 C CA . GLU A 1 238 ? 20.419 5.965 -12.433 1.00 85.69 238 GLU A CA 1
ATOM 1760 C C . GLU A 1 238 ? 21.768 6.208 -13.130 1.00 85.69 238 GLU A C 1
ATOM 1762 O O . GLU A 1 238 ? 21.826 6.751 -14.231 1.00 85.69 238 GLU A O 1
ATOM 1767 N N . SER A 1 239 ? 22.865 5.719 -12.545 1.00 88.88 239 SER A N 1
ATOM 1768 C CA . SER A 1 239 ? 24.201 5.834 -13.153 1.00 88.88 239 SER A CA 1
ATOM 1769 C C . SER A 1 239 ? 24.299 5.106 -14.506 1.00 88.88 239 SER A C 1
ATOM 1771 O O . SER A 1 239 ? 24.937 5.596 -15.444 1.00 88.88 239 SER A O 1
ATOM 1773 N N . ASP A 1 240 ? 23.668 3.935 -14.628 1.00 91.00 240 ASP A N 1
ATOM 1774 C CA . ASP A 1 240 ? 23.639 3.175 -15.880 1.00 91.00 240 ASP A CA 1
ATOM 1775 C C . ASP A 1 240 ? 22.743 3.844 -16.931 1.00 91.00 240 ASP A C 1
ATOM 1777 O O . ASP A 1 240 ? 23.134 3.929 -18.093 1.00 91.00 240 ASP A O 1
ATOM 1781 N N . VAL A 1 241 ? 21.603 4.421 -16.534 1.00 91.44 241 VAL A N 1
ATOM 1782 C CA . VAL A 1 241 ? 20.764 5.255 -17.413 1.00 91.44 241 VAL A CA 1
ATOM 1783 C C . VAL A 1 241 ? 21.574 6.394 -18.027 1.00 91.44 241 VAL A C 1
ATOM 1785 O O . VAL A 1 241 ? 21.558 6.546 -19.248 1.00 91.44 241 VAL A O 1
ATOM 1788 N N . VAL A 1 242 ? 22.334 7.142 -17.222 1.00 91.25 242 VAL A N 1
ATOM 1789 C CA . VAL A 1 242 ? 23.191 8.234 -17.720 1.00 91.25 242 VAL A CA 1
ATOM 1790 C C . VAL A 1 242 ? 24.211 7.707 -18.729 1.00 91.25 242 VAL A C 1
ATOM 1792 O O . VAL A 1 242 ? 24.401 8.289 -19.798 1.00 91.25 242 VAL A O 1
ATOM 1795 N N . THR A 1 243 ? 24.834 6.567 -18.431 1.00 93.19 243 THR A N 1
ATOM 1796 C CA . THR A 1 243 ? 25.802 5.928 -19.335 1.00 93.19 243 THR A CA 1
ATOM 1797 C C . THR A 1 243 ? 25.148 5.534 -20.662 1.00 93.19 243 THR A C 1
ATOM 1799 O O . THR A 1 243 ? 25.704 5.784 -21.732 1.00 93.19 243 THR A O 1
ATOM 1802 N N . LYS A 1 244 ? 23.948 4.950 -20.622 1.00 94.38 244 LYS A N 1
ATOM 1803 C CA . LYS A 1 244 ? 23.187 4.549 -21.813 1.00 94.38 244 LYS A CA 1
ATOM 1804 C C . LYS A 1 244 ? 22.716 5.751 -22.627 1.00 94.38 244 LYS A C 1
ATOM 1806 O O . LYS A 1 244 ? 22.775 5.720 -23.854 1.00 94.38 244 LYS A O 1
ATOM 1811 N N . GLN A 1 245 ? 22.331 6.831 -21.965 1.00 92.94 245 GLN A N 1
ATOM 1812 C CA . GLN A 1 245 ? 21.980 8.077 -22.631 1.00 92.94 245 GLN A CA 1
ATOM 1813 C C . GLN A 1 245 ? 23.192 8.689 -23.352 1.00 92.94 245 GLN A C 1
ATOM 1815 O O . GLN A 1 245 ? 23.080 9.089 -24.508 1.00 92.94 245 GLN A O 1
ATOM 1820 N N . GLN A 1 246 ? 24.376 8.684 -22.728 1.00 93.62 246 GLN A N 1
ATOM 1821 C CA . GLN A 1 246 ? 25.631 9.122 -23.362 1.00 93.62 246 GLN A CA 1
ATOM 1822 C C . GLN A 1 246 ? 26.050 8.231 -24.544 1.00 93.62 246 GLN A C 1
ATOM 1824 O O . GLN A 1 246 ? 26.712 8.704 -25.464 1.00 93.62 246 GLN A O 1
ATOM 1829 N N . GLN A 1 247 ? 25.639 6.958 -24.545 1.00 95.56 247 GLN A N 1
ATOM 1830 C CA . GLN A 1 247 ? 25.804 6.032 -25.675 1.00 95.56 247 GLN A CA 1
ATOM 1831 C C . GLN A 1 247 ? 24.822 6.304 -26.830 1.00 95.56 247 GLN A C 1
ATOM 1833 O O . GLN A 1 247 ? 24.929 5.666 -27.874 1.00 95.56 247 GLN A O 1
ATOM 1838 N N . GLY A 1 248 ? 23.895 7.255 -26.670 1.00 94.81 248 GLY A N 1
ATOM 1839 C CA . GLY A 1 248 ? 22.946 7.669 -27.702 1.00 94.81 248 GLY A CA 1
ATOM 1840 C C . GLY A 1 248 ? 21.599 6.945 -27.665 1.00 94.81 248 GLY A C 1
ATOM 1841 O O . GLY A 1 248 ? 20.804 7.133 -28.585 1.00 94.81 248 GLY A O 1
ATOM 1842 N N . HIS A 1 249 ? 21.313 6.143 -26.632 1.00 96.38 249 HIS A N 1
ATOM 1843 C CA . HIS A 1 249 ? 19.999 5.512 -26.485 1.00 96.38 249 HIS A CA 1
ATOM 1844 C C . HIS A 1 249 ? 18.916 6.557 -26.183 1.00 96.38 249 HIS A C 1
ATOM 1846 O O . HIS A 1 249 ? 19.106 7.468 -25.371 1.00 96.38 249 HIS A O 1
ATOM 1852 N N . GLY A 1 250 ? 17.767 6.418 -26.844 1.00 95.62 250 GLY A N 1
ATOM 1853 C CA . GLY A 1 250 ? 16.644 7.337 -26.696 1.00 95.62 250 GLY A CA 1
ATOM 1854 C C . GLY A 1 250 ? 15.905 7.183 -25.364 1.00 95.62 250 GLY A C 1
ATOM 1855 O O . GLY A 1 250 ? 15.922 6.135 -24.724 1.00 95.62 250 GLY A O 1
ATOM 1856 N N . ILE A 1 251 ? 15.167 8.225 -24.972 1.00 95.62 251 ILE A N 1
ATOM 1857 C CA . ILE A 1 251 ? 14.318 8.200 -23.769 1.00 95.62 251 ILE A CA 1
ATOM 1858 C C . ILE A 1 251 ? 13.331 7.012 -23.768 1.00 95.62 251 ILE A C 1
ATOM 1860 O O . ILE A 1 251 ? 13.232 6.350 -22.735 1.00 95.62 251 ILE A O 1
ATOM 1864 N N . PRO A 1 252 ? 12.642 6.661 -24.878 1.00 97.00 252 PRO A N 1
ATOM 1865 C CA . PRO A 1 252 ? 11.719 5.525 -24.871 1.00 97.00 252 PRO A CA 1
ATOM 1866 C C . PRO A 1 252 ? 12.381 4.184 -24.528 1.00 97.00 252 PRO A C 1
ATOM 1868 O O . PRO A 1 252 ? 11.804 3.401 -23.770 1.00 97.00 252 PRO A O 1
ATOM 1871 N N . SER A 1 253 ? 13.601 3.930 -25.016 1.00 96.88 253 SER A N 1
ATOM 1872 C CA . SER A 1 253 ? 14.321 2.694 -24.699 1.00 96.88 253 SER A CA 1
ATOM 1873 C C . SER A 1 253 ? 14.850 2.698 -23.268 1.00 96.88 253 SER A C 1
ATOM 1875 O O . SER A 1 253 ? 14.751 1.675 -22.591 1.00 96.88 253 SER A O 1
ATOM 1877 N N . LEU A 1 254 ? 15.284 3.850 -22.740 1.00 96.00 254 LEU A N 1
ATOM 1878 C CA . LEU A 1 254 ? 15.610 4.017 -21.314 1.00 96.00 254 LEU A CA 1
ATOM 1879 C C . LEU A 1 254 ? 14.407 3.722 -20.410 1.00 96.00 254 LEU A C 1
ATOM 1881 O O . LEU A 1 254 ? 14.517 2.924 -19.477 1.00 96.00 254 LEU A O 1
ATOM 1885 N N . ILE A 1 255 ? 13.240 4.290 -20.723 1.00 95.69 255 ILE A N 1
ATOM 1886 C CA . ILE A 1 255 ? 11.985 4.040 -20.000 1.00 95.69 255 ILE A CA 1
ATOM 1887 C C . ILE A 1 255 ? 11.612 2.554 -20.051 1.00 95.69 255 ILE A C 1
ATOM 1889 O O . ILE A 1 255 ? 11.274 1.971 -19.014 1.00 95.69 255 ILE A O 1
ATOM 1893 N N . ARG A 1 256 ? 11.729 1.911 -21.220 1.00 96.06 256 ARG A N 1
ATOM 1894 C CA . ARG A 1 256 ? 11.525 0.462 -21.362 1.00 96.06 256 ARG A CA 1
ATOM 1895 C C . ARG A 1 256 ? 12.498 -0.322 -20.485 1.00 96.06 256 ARG A C 1
ATOM 1897 O O . ARG A 1 256 ? 12.072 -1.165 -19.699 1.00 96.06 256 ARG A O 1
ATOM 1904 N N . GLY A 1 257 ? 13.788 -0.012 -20.546 1.00 94.88 257 GLY A N 1
ATOM 1905 C CA . GLY A 1 257 ? 14.813 -0.668 -19.739 1.00 94.88 257 GLY A CA 1
ATOM 1906 C C . GLY A 1 257 ? 14.542 -0.577 -18.233 1.00 94.88 257 GLY A C 1
ATOM 1907 O O . GLY A 1 257 ? 14.701 -1.574 -17.524 1.00 94.88 257 GLY A O 1
ATOM 1908 N N . LEU A 1 258 ? 14.065 0.577 -17.756 1.00 94.19 258 LEU A N 1
ATOM 1909 C CA . LEU A 1 258 ? 13.677 0.811 -16.360 1.00 94.19 258 LEU A CA 1
ATOM 1910 C C . LEU A 1 258 ? 12.426 0.023 -15.950 1.00 94.19 258 LEU A C 1
ATOM 1912 O O . LEU A 1 258 ? 12.447 -0.649 -14.915 1.00 94.19 258 LEU A O 1
ATOM 1916 N N . CYS A 1 259 ? 11.367 0.042 -16.767 1.00 94.81 259 CYS A N 1
ATOM 1917 C CA . CYS A 1 259 ? 10.132 -0.703 -16.490 1.00 94.81 259 CYS A CA 1
ATOM 1918 C C . CYS A 1 259 ? 10.394 -2.210 -16.365 1.00 94.81 259 CYS A C 1
ATOM 1920 O O . CYS A 1 259 ? 9.820 -2.864 -15.500 1.00 94.81 259 CYS A O 1
ATOM 1922 N N . PHE A 1 260 ? 11.313 -2.755 -17.166 1.00 93.69 260 PHE A N 1
ATOM 1923 C CA . PHE A 1 260 ? 11.696 -4.170 -17.111 1.00 93.69 260 PHE A CA 1
ATOM 1924 C C . PHE A 1 260 ? 12.764 -4.466 -16.044 1.00 93.69 260 PHE A C 1
ATOM 1926 O O . PHE A 1 260 ? 12.931 -5.617 -15.634 1.00 93.69 260 PHE A O 1
ATOM 1933 N N . ALA A 1 261 ? 13.498 -3.456 -15.563 1.00 92.88 261 ALA A N 1
ATOM 1934 C CA . ALA A 1 261 ? 14.421 -3.603 -14.438 1.00 92.88 261 ALA A CA 1
ATOM 1935 C C . ALA A 1 261 ? 13.693 -3.712 -13.094 1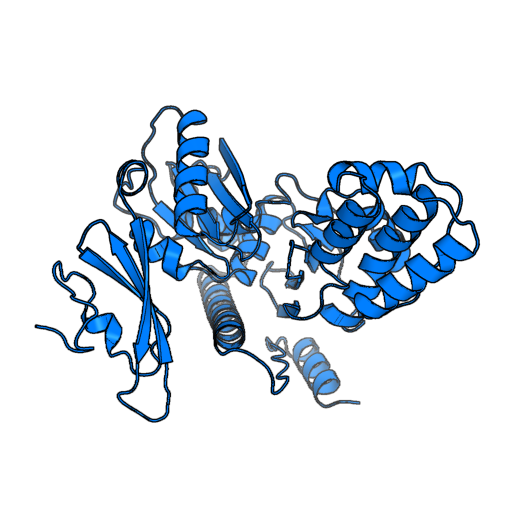.00 92.88 261 ALA A C 1
ATOM 1937 O O . ALA A 1 261 ? 14.131 -4.483 -12.238 1.00 92.88 261 ALA A O 1
ATOM 1938 N N . LEU A 1 262 ? 12.573 -3.004 -12.925 1.00 93.31 262 LEU A N 1
ATOM 1939 C CA . LEU A 1 262 ? 11.822 -2.975 -11.669 1.00 93.31 262 LEU A CA 1
ATOM 1940 C C . LEU A 1 262 ? 11.362 -4.378 -11.214 1.00 93.31 262 LEU A C 1
ATOM 1942 O O . LEU A 1 262 ? 11.704 -4.741 -10.087 1.00 93.31 262 LEU A O 1
ATOM 1946 N N . PRO A 1 263 ? 10.712 -5.225 -12.043 1.00 93.25 263 PRO A N 1
ATOM 1947 C CA . PRO A 1 263 ? 10.362 -6.598 -11.663 1.00 93.25 263 PRO A CA 1
ATOM 1948 C C . PRO A 1 263 ? 11.563 -7.432 -11.215 1.00 93.25 263 PRO A C 1
ATOM 1950 O O . PRO A 1 263 ? 11.511 -8.109 -10.189 1.00 93.25 263 PRO A O 1
ATOM 1953 N N . ARG A 1 264 ? 12.692 -7.337 -11.933 1.00 90.50 264 ARG A N 1
ATOM 1954 C CA . ARG A 1 264 ? 13.929 -8.046 -11.569 1.00 90.50 264 ARG A CA 1
ATOM 1955 C C . ARG A 1 264 ? 14.448 -7.590 -10.207 1.00 90.50 264 ARG A C 1
ATOM 1957 O O . ARG A 1 264 ? 14.880 -8.416 -9.404 1.00 90.50 264 ARG A O 1
ATOM 1964 N N . ASN A 1 265 ? 14.412 -6.291 -9.934 1.00 89.19 265 ASN A N 1
ATOM 1965 C CA . ASN A 1 265 ? 14.854 -5.730 -8.660 1.00 89.19 265 ASN A CA 1
ATOM 1966 C C . ASN A 1 265 ? 13.916 -6.115 -7.518 1.00 89.19 265 ASN A C 1
ATOM 1968 O O . ASN A 1 265 ? 14.384 -6.517 -6.453 1.00 89.19 265 ASN A O 1
ATOM 1972 N N . TYR A 1 266 ? 12.606 -6.071 -7.754 1.00 91.44 266 TYR A N 1
ATOM 1973 C CA . TYR A 1 266 ? 11.600 -6.522 -6.802 1.00 91.44 266 TYR A CA 1
ATOM 1974 C C . TYR A 1 266 ? 11.795 -8.002 -6.438 1.00 91.44 266 TYR A C 1
ATOM 1976 O O . TYR A 1 266 ? 11.870 -8.342 -5.256 1.00 91.44 266 TYR A O 1
ATOM 1984 N N . LEU A 1 267 ? 11.961 -8.887 -7.425 1.00 90.12 267 LEU A N 1
ATOM 1985 C CA . LEU A 1 267 ? 12.129 -10.322 -7.172 1.00 90.12 267 LEU A CA 1
ATOM 1986 C C . LEU A 1 267 ? 13.427 -10.636 -6.414 1.00 90.12 267 LEU A C 1
ATOM 1988 O O . LEU A 1 267 ? 13.437 -11.478 -5.515 1.00 90.12 267 LEU A O 1
ATOM 1992 N N . ASN A 1 268 ? 14.507 -9.911 -6.705 1.00 85.44 268 ASN A N 1
ATOM 1993 C CA . ASN A 1 268 ? 15.768 -10.067 -5.983 1.00 85.44 268 ASN A CA 1
ATOM 1994 C C . ASN A 1 268 ? 15.691 -9.542 -4.540 1.00 85.44 268 ASN A C 1
ATOM 1996 O O . ASN A 1 268 ? 16.144 -10.217 -3.617 1.00 85.44 268 ASN A O 1
ATOM 2000 N N . ASN A 1 269 ? 15.132 -8.347 -4.339 1.00 81.50 269 ASN A N 1
ATOM 2001 C CA . ASN A 1 269 ? 15.233 -7.630 -3.065 1.00 81.50 269 ASN A CA 1
ATOM 2002 C C . ASN A 1 269 ? 14.061 -7.940 -2.116 1.00 81.50 269 ASN A C 1
ATOM 2004 O O . ASN A 1 269 ? 14.262 -8.117 -0.913 1.00 81.50 269 ASN A O 1
ATOM 2008 N N . VAL A 1 270 ? 12.839 -8.021 -2.650 1.00 86.44 270 VAL A N 1
ATOM 2009 C CA . VAL A 1 270 ? 11.601 -8.221 -1.878 1.00 86.44 270 VAL A CA 1
ATOM 2010 C C . VAL A 1 270 ? 11.240 -9.696 -1.830 1.00 86.44 270 VAL A C 1
ATOM 2012 O O . VAL A 1 270 ? 11.107 -10.252 -0.739 1.00 86.44 270 VAL A O 1
ATOM 2015 N N . ALA A 1 271 ? 11.153 -10.353 -2.991 1.00 85.75 271 ALA A N 1
ATOM 2016 C CA . ALA A 1 271 ? 10.825 -11.777 -3.044 1.00 85.75 271 ALA A CA 1
ATOM 2017 C C . ALA A 1 271 ? 11.994 -12.676 -2.618 1.00 85.75 271 ALA A C 1
ATOM 2019 O O . ALA A 1 271 ? 11.780 -13.841 -2.299 1.00 85.75 271 ALA A O 1
ATOM 2020 N N . ARG A 1 272 ? 13.228 -12.148 -2.599 1.00 83.56 272 ARG A N 1
ATOM 2021 C CA . ARG A 1 272 ? 14.460 -12.897 -2.291 1.00 83.56 272 ARG A CA 1
ATOM 2022 C C . ARG A 1 272 ? 14.608 -14.166 -3.125 1.00 83.56 272 ARG A C 1
ATOM 2024 O O . ARG A 1 272 ? 15.037 -15.201 -2.620 1.00 83.56 272 ARG A O 1
ATOM 2031 N N . ASN A 1 273 ? 14.235 -14.075 -4.400 1.00 78.81 273 ASN A N 1
ATOM 2032 C CA . ASN A 1 273 ? 14.229 -15.188 -5.351 1.00 78.81 273 ASN A CA 1
ATOM 2033 C C . ASN A 1 273 ? 13.372 -16.391 -4.912 1.00 78.81 273 ASN A C 1
ATOM 2035 O O . ASN A 1 273 ? 13.601 -17.511 -5.365 1.00 78.81 273 ASN A O 1
ATOM 2039 N N . ARG A 1 274 ? 12.380 -16.171 -4.040 1.00 84.62 274 ARG A N 1
ATOM 2040 C CA . ARG A 1 274 ? 11.352 -17.164 -3.717 1.00 84.62 274 ARG A CA 1
ATOM 2041 C C . ARG A 1 274 ? 10.444 -17.366 -4.928 1.00 84.62 274 ARG A C 1
ATOM 2043 O O . ARG A 1 274 ? 10.084 -16.400 -5.598 1.00 84.62 274 ARG A O 1
ATOM 2050 N N . SER A 1 275 ? 10.048 -18.609 -5.179 1.00 87.69 275 SER A N 1
ATOM 2051 C CA . SER A 1 275 ? 9.024 -18.922 -6.176 1.00 87.69 275 SER A CA 1
ATOM 2052 C C . SER A 1 275 ? 7.672 -18.367 -5.735 1.00 87.69 275 SER A C 1
ATOM 2054 O O . SER A 1 275 ? 7.247 -18.574 -4.594 1.00 87.69 275 SER A O 1
ATOM 2056 N N . LEU A 1 276 ? 6.999 -17.668 -6.646 1.00 92.19 276 LEU A N 1
ATOM 2057 C CA . LEU A 1 276 ? 5.632 -17.205 -6.445 1.00 92.19 276 LEU A CA 1
ATOM 2058 C C . LEU A 1 276 ? 4.668 -18.334 -6.817 1.00 92.19 276 LEU A C 1
ATOM 2060 O O . LEU A 1 276 ? 4.921 -19.103 -7.739 1.00 92.19 276 LEU A O 1
ATOM 2064 N N . GLN A 1 277 ? 3.588 -18.444 -6.054 1.00 93.69 277 GLN A N 1
ATOM 2065 C CA . GLN A 1 277 ? 2.504 -19.391 -6.295 1.00 93.69 277 GLN A CA 1
ATOM 2066 C C . GLN A 1 277 ? 1.397 -18.692 -7.082 1.00 93.69 277 GLN A C 1
ATOM 2068 O O . GLN A 1 277 ? 1.013 -17.578 -6.720 1.00 93.69 277 GLN A O 1
ATOM 2073 N N . GLU A 1 278 ? 0.893 -19.351 -8.122 1.00 95.94 278 GLU A N 1
ATOM 2074 C CA . GLU A 1 278 ? -0.216 -18.869 -8.945 1.00 95.94 278 GLU A CA 1
ATOM 2075 C C . GLU A 1 278 ? -1.582 -19.184 -8.306 1.00 95.94 278 GLU A C 1
ATOM 2077 O O . GLU A 1 278 ? -1.703 -20.225 -7.655 1.00 95.94 278 GLU A O 1
ATOM 2082 N N . PRO A 1 279 ? -2.605 -18.326 -8.496 1.00 97.44 279 PRO A N 1
ATOM 2083 C CA . PRO A 1 279 ? -2.576 -17.069 -9.250 1.00 97.44 279 PRO A CA 1
ATOM 2084 C C . PRO A 1 279 ? -1.759 -15.965 -8.565 1.00 97.44 279 PRO A C 1
ATOM 2086 O O . PRO A 1 279 ? -1.845 -15.767 -7.346 1.00 97.44 279 PRO A O 1
ATOM 2089 N N . VAL A 1 280 ? -0.963 -15.248 -9.364 1.00 98.25 280 VAL A N 1
ATOM 2090 C CA . VAL A 1 280 ? -0.178 -14.094 -8.914 1.00 98.25 280 VAL A CA 1
ATOM 2091 C C . VAL A 1 280 ? -0.963 -12.820 -9.202 1.00 98.25 280 VAL A C 1
ATOM 2093 O O . VAL A 1 280 ? -1.287 -12.524 -10.352 1.00 98.25 280 VAL A O 1
ATOM 2096 N N . VAL A 1 281 ? -1.243 -12.051 -8.156 1.00 98.69 281 VAL A N 1
ATOM 2097 C CA . VAL A 1 281 ? -1.980 -10.790 -8.229 1.00 98.69 281 VAL A CA 1
ATOM 2098 C C . VAL A 1 281 ? -1.015 -9.626 -8.032 1.00 98.69 281 VAL A C 1
ATOM 2100 O O . VAL A 1 281 ? -0.173 -9.675 -7.137 1.00 98.69 281 VAL A O 1
ATOM 2103 N N . PHE A 1 282 ? -1.131 -8.577 -8.844 1.00 98.50 282 PHE A N 1
ATOM 2104 C CA . PHE A 1 282 ? -0.319 -7.367 -8.743 1.00 98.50 282 PHE A CA 1
ATOM 2105 C C . PHE A 1 282 ? -1.186 -6.145 -8.400 1.00 98.50 282 PHE A C 1
ATOM 2107 O O . PHE A 1 282 ? -2.084 -5.776 -9.155 1.00 98.50 282 PHE A O 1
ATOM 2114 N N . THR A 1 283 ? -0.910 -5.524 -7.251 1.00 98.06 283 THR A N 1
ATOM 2115 C CA . THR A 1 283 ? -1.603 -4.353 -6.698 1.00 98.06 283 THR A CA 1
ATOM 2116 C C . THR A 1 283 ? -0.651 -3.181 -6.424 1.00 98.06 283 THR A C 1
ATOM 2118 O O . THR A 1 283 ? 0.568 -3.266 -6.610 1.00 98.06 283 THR A O 1
ATOM 2121 N N . GLY A 1 284 ? -1.216 -2.055 -5.985 1.00 95.38 284 GLY A N 1
ATOM 2122 C CA . GLY A 1 284 ? -0.514 -0.793 -5.775 1.00 95.38 284 GLY A CA 1
ATOM 2123 C C . GLY A 1 284 ? -0.554 0.109 -7.011 1.00 95.38 284 GLY A C 1
ATOM 2124 O O . GLY A 1 284 ? -1.082 -0.256 -8.064 1.00 95.38 284 GLY A O 1
ATOM 2125 N N . GLY A 1 285 ? 0.001 1.317 -6.884 1.00 93.25 285 GLY A N 1
ATOM 2126 C CA . GLY A 1 285 ? 0.001 2.306 -7.971 1.00 93.25 285 GLY A CA 1
ATOM 2127 C C . GLY A 1 285 ? 0.812 1.851 -9.189 1.00 93.25 285 GLY A C 1
ATOM 2128 O O . GLY A 1 285 ? 0.437 2.108 -10.329 1.00 93.25 285 GLY A O 1
ATOM 2129 N N . VAL A 1 286 ? 1.900 1.101 -8.972 1.00 95.56 286 VAL A N 1
ATOM 2130 C CA . VAL A 1 286 ? 2.758 0.624 -10.072 1.00 95.56 286 VAL A CA 1
ATOM 2131 C C . VAL A 1 286 ? 2.070 -0.456 -10.914 1.00 95.56 286 VAL A C 1
ATOM 2133 O O . VAL A 1 286 ? 2.428 -0.623 -12.079 1.00 95.56 286 VAL A O 1
ATOM 2136 N N . ALA A 1 287 ? 1.048 -1.138 -10.387 1.00 96.94 287 ALA A N 1
ATOM 2137 C CA . ALA A 1 287 ? 0.271 -2.115 -11.152 1.00 96.94 287 ALA A CA 1
ATOM 2138 C C . ALA A 1 287 ? -0.476 -1.492 -12.349 1.00 96.94 287 ALA A C 1
ATOM 2140 O O . ALA A 1 287 ? -0.759 -2.196 -13.316 1.00 96.94 287 ALA A O 1
ATOM 2141 N N . GLY A 1 288 ? -0.705 -0.170 -12.344 1.00 95.44 288 GLY A N 1
ATOM 2142 C CA . GLY A 1 288 ? -1.247 0.560 -13.497 1.00 95.44 288 GLY A CA 1
ATOM 2143 C C . GLY A 1 288 ? -0.261 0.701 -14.667 1.00 95.44 288 GLY A C 1
ATOM 2144 O O . GLY A 1 288 ? -0.659 1.025 -15.786 1.00 95.44 288 GLY A O 1
ATOM 2145 N N . ASN A 1 289 ? 1.033 0.437 -14.456 1.00 97.19 289 ASN A N 1
ATOM 2146 C CA . ASN A 1 289 ? 2.031 0.483 -15.518 1.00 97.19 289 ASN A CA 1
ATOM 2147 C C . ASN A 1 289 ? 2.092 -0.861 -16.264 1.00 97.19 289 ASN A C 1
ATOM 2149 O O . ASN A 1 289 ? 2.779 -1.798 -15.852 1.00 97.19 289 ASN A O 1
ATOM 2153 N N . ALA A 1 290 ? 1.422 -0.930 -17.416 1.00 96.50 290 ALA A N 1
ATOM 2154 C CA . ALA A 1 290 ? 1.334 -2.142 -18.232 1.00 96.50 290 ALA A CA 1
ATOM 2155 C C . ALA A 1 290 ? 2.700 -2.719 -18.669 1.00 96.50 290 ALA A C 1
ATOM 2157 O O . ALA A 1 290 ? 2.823 -3.934 -18.826 1.00 96.50 290 ALA A O 1
ATOM 2158 N N . ALA A 1 291 ? 3.743 -1.892 -18.818 1.00 97.06 291 ALA A N 1
ATOM 2159 C CA . ALA A 1 291 ? 5.088 -2.376 -19.135 1.00 97.06 291 ALA A CA 1
ATOM 2160 C C . ALA A 1 291 ? 5.737 -3.112 -17.956 1.00 97.06 291 ALA A C 1
ATOM 2162 O O . ALA A 1 291 ? 6.453 -4.091 -18.158 1.00 97.06 291 ALA A O 1
ATOM 2163 N N . VAL A 1 292 ? 5.475 -2.671 -16.723 1.00 97.38 292 VAL A N 1
ATOM 2164 C CA . VAL A 1 292 ? 5.937 -3.365 -15.512 1.00 97.38 292 VAL A CA 1
ATOM 2165 C C . VAL A 1 292 ? 5.189 -4.686 -15.332 1.00 97.38 292 VAL A C 1
ATOM 2167 O O . VAL A 1 292 ? 5.821 -5.695 -15.018 1.00 97.38 292 VAL A O 1
ATOM 2170 N N . VAL A 1 293 ? 3.873 -4.709 -15.583 1.00 98.00 293 VAL A N 1
ATOM 2171 C CA . VAL A 1 293 ? 3.068 -5.946 -15.577 1.00 98.00 293 VAL A CA 1
ATOM 2172 C C . VAL A 1 293 ? 3.636 -6.958 -16.578 1.00 98.00 293 VAL A C 1
ATOM 2174 O O . VAL A 1 293 ? 3.886 -8.110 -16.225 1.00 98.00 293 VAL A O 1
ATOM 2177 N N . GLU A 1 294 ? 3.915 -6.518 -17.807 1.00 97.19 294 GLU A N 1
ATOM 2178 C CA . GLU A 1 294 ? 4.564 -7.343 -18.831 1.00 97.19 294 GLU A CA 1
ATOM 2179 C C . GLU A 1 294 ? 5.962 -7.807 -18.397 1.00 97.19 294 GLU A C 1
ATOM 2181 O O . GLU A 1 294 ? 6.332 -8.969 -18.576 1.00 97.19 294 GLU A O 1
ATOM 2186 N N . GLY A 1 295 ? 6.734 -6.931 -17.754 1.00 95.75 295 GLY A N 1
ATOM 2187 C CA . GLY A 1 295 ? 8.029 -7.285 -17.186 1.00 95.75 295 GLY A CA 1
ATOM 2188 C C . GLY A 1 295 ? 7.935 -8.394 -16.130 1.00 95.75 295 GLY A C 1
ATOM 2189 O O . GLY A 1 295 ? 8.782 -9.292 -16.123 1.00 95.75 295 GLY A O 1
ATOM 2190 N N . PHE A 1 296 ? 6.904 -8.392 -15.276 1.00 97.00 296 PHE A N 1
ATOM 2191 C CA . PHE A 1 296 ? 6.639 -9.497 -14.350 1.00 97.00 296 PHE A CA 1
ATOM 2192 C C . PHE A 1 296 ? 6.258 -10.781 -15.084 1.00 97.00 296 PHE A C 1
ATOM 2194 O O . PHE A 1 296 ? 6.877 -11.808 -14.802 1.00 97.00 296 PHE A O 1
ATOM 2201 N N . ARG A 1 297 ? 5.337 -10.724 -16.059 1.00 97.31 297 ARG A N 1
ATOM 2202 C CA . ARG A 1 297 ? 4.948 -11.898 -16.866 1.00 97.31 297 ARG A CA 1
ATOM 2203 C C . ARG A 1 297 ? 6.161 -12.572 -17.499 1.00 97.31 297 ARG A C 1
ATOM 2205 O O . ARG A 1 297 ? 6.348 -13.776 -17.349 1.00 97.31 297 ARG A O 1
ATOM 2212 N N . ARG A 1 298 ? 7.049 -11.796 -18.130 1.00 94.69 298 ARG A N 1
ATOM 2213 C CA . ARG A 1 298 ? 8.279 -12.331 -18.741 1.00 94.69 298 ARG A CA 1
ATOM 2214 C C . ARG A 1 298 ? 9.261 -12.893 -17.728 1.00 94.69 298 ARG A C 1
ATOM 2216 O O . ARG A 1 298 ? 9.879 -13.918 -17.985 1.00 94.69 298 ARG A O 1
ATOM 2223 N N . THR A 1 299 ? 9.447 -12.202 -16.604 1.00 92.88 299 THR A N 1
ATOM 2224 C CA . THR A 1 299 ? 10.453 -12.610 -15.613 1.00 92.88 299 THR A CA 1
ATOM 2225 C C . THR A 1 299 ? 10.020 -13.860 -14.848 1.00 92.88 299 THR A C 1
ATOM 2227 O O . THR A 1 299 ? 10.868 -14.677 -14.501 1.00 92.88 299 THR A O 1
ATOM 2230 N N . LEU A 1 300 ? 8.719 -14.011 -14.591 1.00 94.00 300 LEU A N 1
ATOM 2231 C CA . LEU A 1 300 ? 8.155 -15.143 -13.855 1.00 94.00 300 LEU A CA 1
ATOM 2232 C C . LEU A 1 300 ? 7.746 -16.307 -14.764 1.00 94.00 300 LEU A C 1
ATOM 2234 O O . LEU A 1 300 ? 7.697 -17.437 -14.292 1.00 94.00 300 LEU A O 1
ATOM 2238 N N . GLY A 1 301 ? 7.466 -16.047 -16.045 1.00 94.62 301 GLY A N 1
ATOM 2239 C CA . GLY A 1 301 ? 6.895 -17.047 -16.950 1.00 94.62 301 GLY A CA 1
ATOM 2240 C C . GLY A 1 301 ? 5.471 -17.462 -16.561 1.00 94.62 301 GLY A C 1
ATOM 2241 O O . GLY A 1 301 ? 5.054 -18.561 -16.907 1.00 94.62 301 GLY A O 1
ATOM 2242 N N . ALA A 1 302 ? 4.756 -16.600 -15.835 1.00 92.38 302 ALA A N 1
ATOM 2243 C CA . ALA A 1 302 ? 3.418 -16.829 -15.299 1.00 92.38 302 ALA A CA 1
ATOM 2244 C C . ALA A 1 302 ? 2.499 -15.658 -15.662 1.00 92.38 302 ALA A C 1
ATOM 2246 O O . ALA A 1 302 ? 2.979 -14.548 -15.929 1.00 92.38 302 ALA A O 1
ATOM 2247 N N . ASP A 1 303 ? 1.186 -15.886 -15.655 1.00 94.88 303 ASP A N 1
ATOM 2248 C CA . ASP A 1 303 ? 0.244 -14.780 -15.808 1.00 94.88 303 ASP A CA 1
ATOM 2249 C C . ASP A 1 303 ? 0.190 -13.920 -14.537 1.00 94.88 303 ASP A C 1
ATOM 2251 O O . ASP A 1 303 ? 0.432 -14.385 -13.421 1.00 94.88 303 ASP A O 1
ATOM 2255 N N . ILE A 1 304 ? -0.110 -12.637 -14.729 1.00 98.00 304 ILE A N 1
ATOM 2256 C CA . ILE A 1 304 ? -0.213 -11.635 -13.673 1.00 98.00 304 ILE A CA 1
ATOM 2257 C C . ILE A 1 304 ? -1.597 -11.012 -13.749 1.00 98.00 304 ILE A C 1
ATOM 2259 O O . ILE A 1 304 ? -1.941 -10.344 -14.732 1.00 98.00 304 ILE A O 1
ATOM 2263 N N . VAL A 1 305 ? -2.366 -11.204 -12.683 1.00 98.44 305 VAL A N 1
ATOM 2264 C CA . VAL A 1 305 ? -3.706 -10.645 -12.531 1.00 98.44 305 VAL A CA 1
ATOM 2265 C C . VAL A 1 305 ? -3.593 -9.265 -11.893 1.00 98.44 305 VAL A C 1
ATOM 2267 O O . VAL A 1 305 ? -3.091 -9.129 -10.781 1.00 98.44 305 VAL A O 1
ATOM 2270 N N . VAL A 1 306 ? -4.077 -8.230 -12.572 1.00 98.50 306 VAL A N 1
ATOM 2271 C CA . VAL A 1 306 ? -4.260 -6.900 -11.975 1.00 98.50 306 VAL A CA 1
ATOM 2272 C C . VAL A 1 306 ? -5.752 -6.749 -11.676 1.00 98.50 306 VAL A C 1
ATOM 2274 O O . VAL A 1 306 ? -6.543 -6.744 -12.622 1.00 98.50 306 VAL A O 1
ATOM 2277 N N . PRO A 1 307 ? -6.172 -6.696 -10.399 1.00 97.12 307 PRO A N 1
ATOM 2278 C CA . PRO A 1 307 ? -7.585 -6.624 -10.058 1.00 97.12 307 PRO A CA 1
ATOM 2279 C C . PRO A 1 307 ? -8.139 -5.218 -10.346 1.00 97.12 307 PRO A C 1
ATOM 2281 O O . PRO A 1 307 ? -7.368 -4.254 -10.442 1.00 97.12 307 PRO A O 1
ATOM 2284 N N . PRO A 1 308 ? -9.472 -5.054 -10.439 1.00 96.06 308 PRO A N 1
ATOM 2285 C CA . PRO A 1 308 ? -10.062 -3.722 -10.363 1.00 96.06 308 PRO A CA 1
ATOM 2286 C C . PRO A 1 308 ? -9.652 -3.055 -9.041 1.00 96.06 308 PRO A C 1
ATOM 2288 O O . PRO A 1 308 ? -9.367 -3.733 -8.052 1.00 96.06 308 PRO A O 1
ATOM 2291 N N . HIS A 1 309 ? -9.604 -1.722 -9.023 1.00 96.94 309 HIS A N 1
ATOM 2292 C CA . HIS A 1 309 ? -9.229 -0.955 -7.830 1.00 96.94 309 HIS A CA 1
ATOM 2293 C C . HIS A 1 309 ? -7.842 -1.321 -7.259 1.00 96.94 309 HIS A C 1
ATOM 2295 O O . HIS A 1 309 ? -7.603 -1.211 -6.054 1.00 96.94 309 HIS A O 1
ATOM 2301 N N . HIS A 1 310 ? -6.899 -1.757 -8.108 1.00 97.06 310 HIS A N 1
ATOM 2302 C CA . HIS A 1 310 ? -5.563 -2.207 -7.690 1.00 97.06 310 HIS A CA 1
ATOM 2303 C C . HIS A 1 310 ? -4.819 -1.200 -6.789 1.00 97.06 310 HIS A C 1
ATOM 2305 O O . HIS A 1 310 ? -4.041 -1.615 -5.929 1.00 97.06 310 HIS A O 1
ATOM 2311 N N . GLU A 1 311 ? -5.081 0.104 -6.931 1.00 95.75 311 GLU A N 1
ATOM 2312 C CA . GLU A 1 311 ? -4.469 1.186 -6.143 1.00 95.75 311 GLU A CA 1
ATOM 2313 C C . GLU A 1 311 ? -5.021 1.317 -4.714 1.00 95.75 311 GLU A C 1
ATOM 2315 O O . GLU A 1 311 ? -4.359 1.905 -3.852 1.00 95.75 311 GLU A O 1
ATOM 2320 N N . THR A 1 312 ? -6.221 0.791 -4.453 1.00 97.38 312 THR A N 1
ATOM 2321 C CA . THR A 1 312 ? -6.988 1.021 -3.216 1.00 97.38 312 THR A CA 1
ATOM 2322 C C . THR A 1 312 ? -7.334 -0.268 -2.463 1.00 97.38 312 THR A C 1
ATOM 2324 O O . THR A 1 312 ? -8.015 -0.221 -1.441 1.00 97.38 312 THR A O 1
ATOM 2327 N N . THR A 1 313 ? -6.795 -1.414 -2.888 1.00 97.38 313 THR A N 1
ATOM 2328 C CA . THR A 1 313 ? -6.979 -2.740 -2.258 1.00 97.38 313 THR A CA 1
ATOM 2329 C C . THR A 1 313 ? -6.732 -2.760 -0.745 1.00 97.38 313 THR A C 1
ATOM 2331 O O . THR A 1 313 ? -7.520 -3.351 -0.009 1.00 97.38 313 THR A O 1
ATOM 2334 N N . GLY A 1 314 ? -5.719 -2.047 -0.243 1.00 97.00 314 GLY A N 1
ATOM 2335 C CA . GLY A 1 314 ? -5.500 -1.886 1.201 1.00 97.00 314 GLY A CA 1
ATOM 2336 C C . GLY A 1 314 ? -6.669 -1.191 1.918 1.00 97.00 314 GLY A C 1
ATOM 2337 O O . GLY A 1 314 ? -7.124 -1.655 2.963 1.00 97.00 314 GLY A O 1
ATOM 2338 N N . ALA A 1 315 ? -7.217 -0.120 1.335 1.00 98.19 315 ALA A N 1
ATOM 2339 C CA . ALA A 1 315 ? -8.391 0.566 1.876 1.00 98.19 315 ALA A CA 1
ATOM 2340 C C . ALA A 1 315 ? -9.651 -0.314 1.789 1.00 98.19 315 ALA A C 1
ATOM 2342 O O . ALA A 1 315 ? -10.433 -0.343 2.735 1.00 98.19 315 ALA A O 1
ATOM 2343 N N . ILE A 1 316 ? -9.815 -1.092 0.713 1.00 98.00 316 ILE A N 1
ATOM 2344 C CA . ILE A 1 316 ? -10.900 -2.081 0.580 1.00 98.00 316 ILE A CA 1
ATOM 2345 C C . ILE A 1 316 ? -10.829 -3.105 1.718 1.00 98.00 316 ILE A C 1
ATOM 2347 O O . ILE A 1 316 ? -11.821 -3.326 2.409 1.00 98.00 316 ILE A O 1
ATOM 2351 N N . GLY A 1 317 ? -9.650 -3.673 1.982 1.00 96.38 317 GLY A N 1
ATOM 2352 C CA . GLY A 1 317 ? -9.451 -4.590 3.104 1.00 96.38 317 GLY A CA 1
ATOM 2353 C C . GLY A 1 317 ? -9.771 -3.971 4.463 1.00 96.38 317 GLY A C 1
ATOM 2354 O O . GLY A 1 317 ? -10.388 -4.619 5.307 1.00 96.38 317 GLY A O 1
ATOM 2355 N N . ALA A 1 318 ? -9.419 -2.701 4.670 1.00 97.06 318 ALA A N 1
ATOM 2356 C CA . ALA A 1 318 ? -9.760 -1.982 5.895 1.00 97.06 318 ALA A CA 1
ATOM 2357 C C . ALA A 1 318 ? -11.281 -1.781 6.046 1.00 97.06 318 ALA A C 1
ATOM 2359 O O . ALA A 1 318 ? -11.817 -1.972 7.138 1.00 97.06 318 ALA A O 1
ATOM 2360 N N . ALA A 1 319 ? -11.994 -1.465 4.960 1.00 96.00 319 ALA A N 1
ATOM 2361 C CA . ALA A 1 319 ? -13.456 -1.370 4.960 1.00 96.00 319 ALA A CA 1
ATOM 2362 C C . ALA A 1 319 ? -14.121 -2.731 5.236 1.00 96.00 319 ALA A C 1
ATOM 2364 O O . ALA A 1 319 ? -15.079 -2.803 6.004 1.00 96.00 319 ALA A O 1
ATOM 2365 N N . ILE A 1 320 ? -13.578 -3.818 4.681 1.00 93.88 320 ILE A N 1
ATOM 2366 C CA . ILE A 1 320 ? -14.015 -5.193 4.967 1.00 93.88 320 ILE A CA 1
ATOM 2367 C C . ILE A 1 320 ? -13.853 -5.516 6.462 1.00 93.88 320 ILE A C 1
ATOM 2369 O O . ILE A 1 320 ? -14.776 -6.031 7.093 1.00 93.88 320 ILE A O 1
ATOM 2373 N N . MET A 1 321 ? -12.711 -5.164 7.061 1.00 92.19 321 MET A N 1
ATOM 2374 C CA . MET A 1 321 ? -12.486 -5.331 8.504 1.00 92.19 321 MET A CA 1
ATOM 2375 C C . MET A 1 321 ? -13.482 -4.515 9.339 1.00 92.19 321 MET A C 1
ATOM 2377 O O . MET A 1 321 ? -13.940 -4.978 10.385 1.00 92.19 321 MET A O 1
ATOM 2381 N N . ALA A 1 322 ? -13.849 -3.321 8.869 1.00 92.62 322 ALA A N 1
ATOM 2382 C CA . ALA A 1 322 ? -14.859 -2.484 9.507 1.00 92.62 322 ALA A CA 1
ATOM 2383 C C . ALA A 1 322 ? -16.262 -3.097 9.425 1.00 92.62 322 ALA A C 1
ATOM 2385 O O . ALA A 1 322 ? -16.997 -3.055 10.408 1.00 92.62 322 ALA A O 1
ATOM 2386 N N . ALA A 1 323 ? -16.625 -3.712 8.299 1.00 90.19 323 ALA A N 1
ATOM 2387 C CA . ALA A 1 323 ? -17.885 -4.440 8.163 1.00 90.19 323 ALA A CA 1
ATOM 2388 C C . ALA A 1 323 ? -17.953 -5.647 9.113 1.00 90.19 323 ALA A C 1
ATOM 2390 O O . ALA A 1 323 ? -18.958 -5.856 9.799 1.00 90.19 323 ALA A O 1
ATOM 2391 N N . ALA A 1 324 ? -16.848 -6.387 9.234 1.00 87.00 324 ALA A N 1
ATOM 2392 C CA . ALA A 1 324 ? -16.750 -7.570 10.085 1.00 87.00 324 ALA A CA 1
ATOM 2393 C C . ALA A 1 324 ? -16.798 -7.271 11.598 1.00 87.00 324 ALA A C 1
ATOM 2395 O O . ALA A 1 324 ? -17.046 -8.187 12.386 1.00 87.00 324 ALA A O 1
ATOM 2396 N N . SER A 1 325 ? -16.590 -6.019 12.028 1.00 85.00 325 SER A N 1
ATOM 2397 C CA . SER A 1 325 ? -16.642 -5.632 13.449 1.00 85.00 325 SER A CA 1
ATOM 2398 C C . SER A 1 325 ? -18.067 -5.559 14.022 1.00 85.00 325 SER A C 1
ATOM 2400 O O . SER A 1 325 ? -18.225 -5.399 15.231 1.00 85.00 325 SER A O 1
ATOM 2402 N N . LYS A 1 326 ? -19.099 -5.725 13.177 1.00 72.38 326 LYS A N 1
ATOM 2403 C CA . LYS A 1 326 ? -20.533 -5.682 13.530 1.00 72.38 326 LYS A CA 1
ATOM 2404 C C . LYS A 1 326 ? -20.912 -4.419 14.329 1.00 72.38 326 LYS A C 1
ATOM 2406 O O . LYS A 1 326 ? -21.391 -4.516 15.461 1.00 72.38 326 LYS A O 1
ATOM 2411 N N . PRO A 1 327 ? -20.726 -3.220 13.751 1.00 70.31 327 PRO A N 1
ATOM 2412 C CA . PRO A 1 327 ? -20.928 -1.961 14.458 1.00 70.31 327 PRO A CA 1
ATOM 2413 C C . PRO A 1 327 ? -22.392 -1.710 14.844 1.00 70.31 327 PRO A C 1
ATOM 2415 O O . PRO A 1 327 ? -23.327 -1.949 14.066 1.00 70.31 327 PRO A O 1
ATOM 2418 N N . THR A 1 328 ? -22.571 -1.146 16.039 1.00 69.75 328 THR A N 1
ATOM 2419 C CA . THR A 1 328 ? -23.870 -0.769 16.617 1.00 69.75 328 THR A CA 1
ATOM 2420 C C . THR A 1 328 ? -24.251 0.697 16.377 1.00 69.75 328 THR A C 1
ATOM 2422 O O . THR A 1 328 ? -25.407 1.054 16.589 1.00 69.75 328 THR A O 1
ATOM 2425 N N . GLY A 1 329 ? -23.314 1.539 15.921 1.00 81.06 329 GLY A N 1
ATOM 2426 C CA . GLY A 1 329 ? -23.508 2.979 15.710 1.00 81.06 329 GLY A CA 1
ATOM 2427 C C . GLY A 1 329 ? -23.410 3.431 14.249 1.00 81.06 329 GLY A C 1
ATOM 2428 O O . GLY A 1 329 ? -23.277 2.619 13.332 1.00 81.06 329 GLY A O 1
ATOM 2429 N N . MET A 1 330 ? -23.475 4.751 14.055 1.00 88.75 330 MET A N 1
ATOM 2430 C CA . MET A 1 330 ? -23.161 5.423 12.792 1.00 88.75 330 MET A CA 1
ATOM 2431 C C . MET A 1 330 ? -22.023 6.424 13.010 1.00 88.75 330 MET A C 1
ATOM 2433 O O . MET A 1 330 ? -21.920 7.059 14.058 1.00 88.75 330 MET A O 1
ATOM 2437 N N . TRP A 1 331 ? -21.174 6.540 12.003 1.00 92.69 331 TRP A N 1
ATOM 2438 C CA . TRP A 1 331 ? -20.077 7.473 11.882 1.00 92.69 331 TRP A CA 1
ATOM 2439 C C . TRP A 1 331 ? -20.418 8.528 10.831 1.00 92.69 331 TRP A C 1
ATOM 2441 O O . TRP A 1 331 ? -20.895 8.215 9.737 1.00 92.69 331 TRP A O 1
ATOM 2451 N N . GLU A 1 332 ? -20.126 9.780 11.163 1.00 89.31 332 GLU A N 1
ATOM 2452 C CA . GLU A 1 332 ? -20.447 10.936 10.334 1.00 89.31 332 GLU A CA 1
ATOM 2453 C C . GLU A 1 332 ? -19.175 11.572 9.780 1.00 89.31 332 GLU A C 1
ATOM 2455 O O . GLU A 1 332 ? -18.273 11.937 10.536 1.00 89.31 332 GLU A O 1
ATOM 2460 N N . MET A 1 333 ? -19.122 11.802 8.463 1.00 89.06 333 MET A N 1
ATOM 2461 C CA . MET A 1 333 ? -17.965 12.449 7.821 1.00 89.06 333 MET A CA 1
ATOM 2462 C C . MET A 1 333 ? -17.662 13.840 8.379 1.00 89.06 333 MET A C 1
ATOM 2464 O O . MET A 1 333 ? -16.506 14.262 8.369 1.00 89.06 333 MET A O 1
ATOM 2468 N N . SER A 1 334 ? -18.674 14.558 8.872 1.00 87.00 334 SER A N 1
ATOM 2469 C CA . SER A 1 334 ? -18.521 15.888 9.472 1.00 87.00 334 SER A CA 1
ATOM 2470 C C . SER A 1 334 ? -17.716 15.890 10.772 1.00 87.00 334 SER A C 1
ATOM 2472 O O . SER A 1 334 ? -17.312 16.956 11.220 1.00 87.00 334 SER A O 1
ATOM 2474 N N . THR A 1 335 ? -17.450 14.724 11.371 1.00 86.44 335 THR A N 1
ATOM 2475 C CA . THR A 1 335 ? -16.523 14.604 12.511 1.00 86.44 335 THR A CA 1
ATOM 2476 C C . THR A 1 335 ? -15.075 14.918 12.126 1.00 86.44 335 THR A C 1
ATOM 2478 O O . THR A 1 335 ? -14.274 15.252 12.996 1.00 86.44 335 THR A O 1
ATOM 2481 N N . VAL A 1 336 ? -14.750 14.855 10.828 1.00 89.12 336 VAL A N 1
ATOM 2482 C CA . VAL A 1 336 ? -13.416 15.162 10.295 1.00 89.12 336 VAL A CA 1
ATOM 2483 C C . VAL A 1 336 ? -13.455 16.246 9.225 1.00 89.12 336 VAL A C 1
ATOM 2485 O O . VAL A 1 336 ? -12.640 17.169 9.236 1.00 89.12 336 VAL A O 1
ATOM 2488 N N . VAL A 1 337 ? -14.404 16.176 8.292 1.00 87.00 337 VAL A N 1
ATOM 2489 C CA . VAL A 1 337 ? -14.544 17.173 7.226 1.00 87.00 337 VAL A CA 1
ATOM 2490 C C . VAL A 1 337 ? -15.030 18.493 7.824 1.00 87.00 337 VAL A C 1
ATOM 2492 O O . VAL A 1 337 ? -16.156 18.585 8.304 1.00 87.00 337 VAL A O 1
ATOM 2495 N N . GLY A 1 338 ? -14.188 19.524 7.742 1.00 85.94 338 GLY A N 1
ATOM 2496 C CA . GLY A 1 338 ? -14.457 20.849 8.312 1.00 85.94 338 GLY A CA 1
ATOM 2497 C C . GLY A 1 338 ? -13.953 21.030 9.747 1.00 85.94 338 GLY A C 1
ATOM 2498 O O . GLY A 1 338 ? -14.065 22.129 10.281 1.00 85.94 338 GLY A O 1
ATOM 2499 N N . VAL A 1 339 ? -13.366 19.992 10.348 1.00 91.44 339 VAL A N 1
ATOM 2500 C CA . VAL A 1 339 ? -12.703 20.074 11.653 1.00 91.44 339 VAL A CA 1
ATOM 2501 C C . VAL A 1 339 ? -11.216 20.357 11.449 1.00 91.44 339 VAL A C 1
ATOM 2503 O O . VAL A 1 339 ? -10.559 19.749 10.600 1.00 91.44 339 VAL A O 1
ATOM 2506 N N . GLU A 1 340 ? -10.678 21.298 12.222 1.00 90.56 340 GLU A N 1
ATOM 2507 C CA . GLU A 1 340 ? -9.260 21.639 12.173 1.00 90.56 340 GLU A CA 1
ATOM 2508 C C . GLU A 1 340 ? -8.437 20.603 12.942 1.00 90.56 340 GLU A C 1
ATOM 2510 O O . GLU A 1 340 ? -8.520 20.497 14.167 1.00 90.56 340 GLU A O 1
ATOM 2515 N N . PHE A 1 341 ? -7.619 19.859 12.201 1.00 92.62 341 PHE A N 1
ATOM 2516 C CA . PHE A 1 341 ? -6.592 18.993 12.758 1.00 92.62 341 PHE A CA 1
ATOM 2517 C C . PHE A 1 341 ? -5.209 19.535 12.413 1.00 92.62 341 PHE A C 1
ATOM 2519 O O . PHE A 1 341 ? -4.958 19.962 11.283 1.00 92.62 341 PHE A O 1
ATOM 2526 N N . SER A 1 342 ? -4.289 19.469 13.368 1.00 90.62 342 SER A N 1
ATOM 2527 C CA . SER A 1 342 ? -2.890 19.839 13.160 1.00 90.62 342 SER A CA 1
ATOM 2528 C C . SER A 1 342 ? -1.957 18.892 13.908 1.00 90.62 342 SER A C 1
ATOM 2530 O O . SER A 1 342 ? -2.390 18.108 14.749 1.00 90.62 342 SER A O 1
ATOM 2532 N N . THR A 1 343 ? -0.670 18.924 13.569 1.00 90.25 343 THR A N 1
ATOM 2533 C CA . THR A 1 343 ? 0.355 18.115 14.235 1.00 90.25 343 THR A CA 1
ATOM 2534 C C . THR A 1 343 ? 1.424 19.001 14.843 1.00 90.25 343 THR A C 1
ATOM 2536 O O . THR A 1 343 ? 1.862 19.955 14.198 1.00 90.25 343 THR A O 1
ATOM 2539 N N . MET A 1 344 ? 1.906 18.639 16.027 1.00 89.00 344 MET A N 1
ATOM 2540 C CA . MET A 1 344 ? 2.999 19.323 16.710 1.00 89.00 344 MET A CA 1
ATOM 2541 C C . MET A 1 344 ? 4.069 18.322 17.143 1.00 89.00 344 MET A C 1
ATOM 2543 O O . MET A 1 344 ? 3.753 17.309 17.758 1.00 89.00 344 MET A O 1
ATOM 2547 N N . GLY A 1 345 ? 5.329 18.610 16.819 1.00 88.88 345 GLY A N 1
ATOM 2548 C CA . GLY A 1 345 ? 6.478 17.809 17.243 1.00 88.88 345 GLY A CA 1
ATOM 2549 C C . GLY A 1 345 ? 7.052 18.299 18.572 1.00 88.88 345 GLY A C 1
ATOM 2550 O O . GLY A 1 345 ? 7.139 19.506 18.796 1.00 88.88 345 GLY A O 1
ATOM 2551 N N . ILE A 1 346 ? 7.449 17.370 19.437 1.00 88.62 346 ILE A N 1
ATOM 2552 C CA . ILE A 1 346 ? 8.087 17.624 20.730 1.00 88.62 346 ILE A CA 1
ATOM 2553 C C . ILE A 1 346 ? 9.254 16.655 20.885 1.00 88.62 346 ILE A C 1
ATOM 2555 O O . ILE A 1 346 ? 9.086 15.455 20.695 1.00 88.62 346 ILE A O 1
ATOM 2559 N N . GLN A 1 347 ? 10.412 17.159 21.299 1.00 89.44 347 GLN A N 1
ATOM 2560 C CA . GLN A 1 347 ? 11.526 16.312 21.707 1.00 89.44 347 GLN A CA 1
ATOM 2561 C C . GLN A 1 347 ? 11.464 16.089 23.226 1.00 89.44 347 GLN A C 1
ATOM 2563 O O . GLN A 1 347 ? 11.463 17.039 24.010 1.00 89.44 347 GLN A O 1
ATOM 2568 N N . CYS A 1 348 ? 11.339 14.832 23.653 1.00 86.69 348 CYS A N 1
ATOM 2569 C CA . CYS A 1 348 ? 11.193 14.457 25.060 1.00 86.69 348 CYS A CA 1
ATOM 2570 C C . CYS A 1 348 ? 12.551 14.095 25.671 1.00 86.69 348 CYS A C 1
ATOM 2572 O O . CYS A 1 348 ? 13.134 13.086 25.288 1.00 86.69 348 CYS A O 1
ATOM 2574 N N . HIS A 1 349 ? 13.015 14.854 26.669 1.00 90.50 349 HIS A N 1
ATOM 2575 C CA . HIS A 1 349 ? 14.342 14.681 27.286 1.00 90.50 349 HIS A CA 1
ATOM 2576 C C . HIS A 1 349 ? 14.325 14.041 28.689 1.00 90.50 349 HIS A C 1
ATOM 2578 O O . HIS A 1 349 ? 15.345 14.006 29.370 1.00 90.50 349 HIS A O 1
ATOM 2584 N N . ASP A 1 350 ? 13.186 13.512 29.140 1.00 89.38 350 ASP A N 1
ATOM 2585 C CA . ASP A 1 350 ? 13.013 12.977 30.502 1.00 89.38 350 ASP A CA 1
ATOM 2586 C C . ASP A 1 350 ? 13.845 11.717 30.814 1.00 89.38 350 ASP A C 1
ATOM 2588 O O . ASP A 1 350 ? 14.005 11.346 31.977 1.00 89.38 350 ASP A O 1
ATOM 2592 N N . CYS A 1 351 ? 14.337 11.009 29.796 1.00 89.12 351 CYS A N 1
ATOM 2593 C CA . CYS A 1 351 ? 15.173 9.820 29.956 1.00 89.12 351 CYS A CA 1
ATOM 2594 C C . CYS A 1 351 ? 16.091 9.632 28.741 1.00 89.12 351 CYS A C 1
ATOM 2596 O O . CYS A 1 351 ? 15.951 10.323 27.734 1.00 89.12 351 CYS A O 1
ATOM 2598 N N . SER A 1 352 ? 16.976 8.633 28.792 1.00 89.12 352 SER A N 1
ATOM 2599 C CA . SER A 1 352 ? 17.960 8.334 27.738 1.00 89.12 352 SER A CA 1
ATOM 2600 C C . SER A 1 352 ? 17.372 7.931 26.378 1.00 89.12 352 SER A C 1
ATOM 2602 O O . SER A 1 352 ? 18.126 7.654 25.453 1.00 89.12 352 SER A O 1
ATOM 2604 N N . ASN A 1 353 ? 16.046 7.825 26.260 1.00 84.75 353 ASN A N 1
ATOM 2605 C CA . ASN A 1 353 ? 15.378 7.478 25.010 1.00 84.75 353 ASN A CA 1
ATOM 2606 C C . ASN A 1 353 ? 15.205 8.662 24.052 1.00 84.75 353 ASN A C 1
ATOM 2608 O O . ASN A 1 353 ? 14.908 8.406 22.890 1.00 84.75 353 ASN A O 1
ATOM 2612 N N . GLU A 1 354 ? 15.295 9.905 24.547 1.00 85.75 354 GLU A N 1
ATOM 2613 C CA . GLU A 1 354 ? 15.210 11.149 23.757 1.00 85.75 354 GLU A CA 1
ATOM 2614 C C . GLU A 1 354 ? 14.149 11.118 22.639 1.00 85.75 354 GLU A C 1
ATOM 2616 O O . GLU A 1 354 ? 14.440 11.336 21.467 1.00 85.75 354 GLU A O 1
ATOM 2621 N N . CYS A 1 355 ? 12.913 10.748 22.988 1.00 86.06 355 CYS A N 1
ATOM 2622 C CA . CYS A 1 355 ? 11.892 10.413 21.993 1.00 86.06 355 CYS A CA 1
ATOM 2623 C C . CYS A 1 355 ? 11.440 11.639 21.185 1.00 86.06 355 CYS A C 1
ATOM 2625 O O . CYS A 1 355 ? 11.092 12.663 21.778 1.00 86.06 355 CYS A O 1
ATOM 2627 N N . ASP A 1 356 ? 11.324 11.480 19.864 1.00 89.00 356 ASP A N 1
ATOM 2628 C CA . ASP A 1 356 ? 10.578 12.392 18.993 1.00 89.00 356 ASP A CA 1
ATOM 2629 C C . ASP A 1 356 ? 9.082 12.069 19.077 1.00 89.00 356 ASP A C 1
ATOM 2631 O O . ASP A 1 356 ? 8.615 11.030 18.602 1.00 89.00 356 ASP A O 1
ATOM 2635 N N . VAL A 1 357 ? 8.324 12.960 19.708 1.00 89.56 357 VAL A N 1
ATOM 2636 C CA . VAL A 1 357 ? 6.891 12.803 19.959 1.00 89.56 357 VAL A CA 1
ATOM 2637 C C . VAL A 1 357 ? 6.101 13.676 18.999 1.00 89.56 357 VAL A C 1
ATOM 2639 O O . VAL A 1 357 ? 6.377 14.864 18.850 1.00 89.56 357 VAL A O 1
ATOM 2642 N N . ALA A 1 358 ? 5.075 13.106 18.377 1.00 90.12 358 ALA A N 1
ATOM 2643 C CA . ALA A 1 358 ? 4.117 13.841 17.563 1.00 90.12 358 ALA A CA 1
ATOM 2644 C C . ALA A 1 358 ? 2.759 13.883 18.270 1.00 90.12 358 ALA A C 1
ATOM 2646 O O . ALA A 1 358 ? 2.162 12.840 18.535 1.00 90.12 358 ALA A O 1
ATOM 2647 N N . LEU A 1 359 ? 2.256 15.083 18.545 1.00 91.25 359 LEU A N 1
ATOM 2648 C CA . LEU A 1 359 ? 0.891 15.308 19.008 1.00 91.25 359 LEU A CA 1
ATOM 2649 C C . LEU A 1 359 ? -0.015 15.594 17.816 1.00 91.25 359 LEU A C 1
ATOM 2651 O O . LEU A 1 359 ? 0.312 16.433 16.977 1.00 91.25 359 LEU A O 1
ATOM 2655 N N . LEU A 1 360 ? -1.162 14.928 17.767 1.00 93.44 360 LEU A N 1
ATOM 2656 C CA . LEU A 1 360 ? -2.282 15.281 16.905 1.00 93.44 360 LEU A CA 1
ATOM 2657 C C . LEU A 1 360 ? -3.241 16.152 17.712 1.00 93.44 360 LEU A C 1
ATOM 2659 O O . LEU A 1 360 ? -3.724 15.732 18.762 1.00 93.44 360 LEU A O 1
ATOM 2663 N N . LEU A 1 361 ? -3.528 17.343 17.207 1.00 91.88 361 LEU A N 1
ATOM 2664 C CA . LEU A 1 361 ? -4.433 18.300 17.826 1.00 91.88 361 LEU A CA 1
ATOM 2665 C C . LEU A 1 361 ? -5.737 18.367 17.033 1.00 91.88 361 LEU A C 1
ATOM 2667 O O . LEU A 1 361 ? -5.697 18.433 15.803 1.00 91.88 361 LEU A O 1
ATOM 2671 N N . ARG A 1 362 ? -6.874 18.387 17.731 1.00 91.31 362 ARG A N 1
ATOM 2672 C CA . ARG A 1 362 ? -8.201 18.714 17.195 1.00 91.31 362 ARG A CA 1
ATOM 2673 C C . ARG A 1 362 ? -8.606 20.073 17.762 1.00 91.31 362 ARG A C 1
ATOM 2675 O O . ARG A 1 362 ? -9.029 20.177 18.912 1.00 91.31 362 ARG A O 1
ATOM 2682 N N . GLY A 1 363 ? -8.407 21.137 16.989 1.00 88.00 363 GLY A N 1
ATOM 2683 C CA . GLY A 1 363 ? -8.412 22.499 17.525 1.00 88.00 363 GLY A CA 1
ATOM 2684 C C . GLY A 1 363 ? -7.323 22.667 18.593 1.00 88.00 363 GLY A C 1
ATOM 2685 O O . GLY A 1 363 ? -6.137 22.606 18.278 1.00 88.00 363 GLY A O 1
ATOM 2686 N N . LYS A 1 364 ? -7.723 22.862 19.855 1.00 84.62 364 LYS A N 1
ATOM 2687 C CA . LYS A 1 364 ? -6.802 22.973 21.005 1.00 84.62 364 LYS A CA 1
ATOM 2688 C C . LYS A 1 364 ? -6.630 21.671 21.795 1.00 84.62 364 LYS A C 1
ATOM 2690 O O . LYS A 1 364 ? -5.726 21.570 22.615 1.00 84.62 364 LYS A O 1
ATOM 2695 N N . GLU A 1 365 ? -7.486 20.684 21.551 1.00 89.75 365 GLU A N 1
ATOM 2696 C CA . GLU A 1 365 ? -7.487 19.412 22.267 1.00 89.75 365 GLU A CA 1
ATOM 2697 C C . GLU A 1 365 ? -6.413 18.470 21.715 1.00 89.75 365 GLU A C 1
ATOM 2699 O O . GLU A 1 365 ? -6.288 18.311 20.498 1.00 89.75 365 GLU A O 1
ATOM 2704 N N . VAL A 1 366 ? -5.667 17.793 22.589 1.00 90.81 366 VAL A N 1
ATOM 2705 C CA . VAL A 1 366 ? -4.771 16.701 22.185 1.00 90.81 366 VAL A CA 1
ATOM 2706 C C . VAL A 1 366 ? -5.608 15.463 21.859 1.00 90.81 366 VAL A C 1
ATOM 2708 O O . VAL A 1 366 ? -6.087 14.772 22.753 1.00 90.81 366 VAL A O 1
ATOM 2711 N N . ALA A 1 367 ? -5.767 15.161 20.573 1.00 91.50 367 ALA A N 1
ATOM 2712 C CA . ALA A 1 367 ? -6.520 14.002 20.098 1.00 91.50 367 ALA A CA 1
ATOM 2713 C C . ALA A 1 367 ? -5.706 12.701 20.172 1.00 91.50 367 ALA A C 1
ATOM 2715 O O . ALA A 1 367 ? -6.263 11.633 20.407 1.00 91.50 367 ALA A O 1
ATOM 2716 N N . ALA A 1 368 ? -4.388 12.776 19.968 1.00 92.12 368 ALA A N 1
ATOM 2717 C CA . ALA A 1 368 ? -3.481 11.641 20.134 1.00 92.12 368 ALA A CA 1
ATOM 2718 C C . ALA A 1 368 ? -2.033 12.094 20.337 1.00 92.12 368 ALA A C 1
ATOM 2720 O O . ALA A 1 368 ? -1.652 13.199 19.950 1.00 92.12 368 ALA A O 1
ATOM 2721 N N . ALA A 1 369 ? -1.219 11.201 20.894 1.00 90.94 369 ALA A N 1
ATOM 2722 C CA . ALA A 1 369 ? 0.226 11.343 20.990 1.00 90.94 369 ALA A CA 1
ATOM 2723 C C . ALA A 1 369 ? 0.900 10.076 20.449 1.00 90.94 369 ALA A C 1
ATOM 2725 O O . ALA A 1 369 ? 0.448 8.966 20.725 1.00 90.94 369 ALA A O 1
ATOM 2726 N N . PHE A 1 370 ? 1.974 10.244 19.681 1.00 88.94 370 PHE A N 1
ATOM 2727 C CA . PHE A 1 370 ? 2.715 9.157 19.042 1.00 88.94 370 PHE A CA 1
ATOM 2728 C C . PHE A 1 370 ? 4.217 9.312 19.279 1.00 88.94 370 PHE A C 1
ATOM 2730 O O . PHE A 1 370 ? 4.707 10.429 19.421 1.00 88.94 370 PHE A O 1
ATOM 2737 N N . GLY A 1 371 ? 4.959 8.202 19.249 1.00 84.88 371 GLY A N 1
ATOM 2738 C CA . GLY A 1 371 ? 6.429 8.205 19.263 1.00 84.88 371 GLY A CA 1
ATOM 2739 C C . GLY A 1 371 ? 7.070 8.124 20.650 1.00 84.88 371 GLY A C 1
ATOM 2740 O O . GLY A 1 371 ? 8.290 8.017 20.754 1.00 84.88 371 GLY A O 1
ATOM 2741 N N . SER A 1 372 ? 6.277 8.115 21.726 1.00 87.56 372 SER A N 1
ATOM 2742 C CA . SER A 1 372 ? 6.809 7.920 23.074 1.00 87.56 372 SER A CA 1
ATOM 2743 C C . SER A 1 372 ? 7.067 6.436 23.364 1.00 87.56 372 SER A C 1
ATOM 2745 O O . SER A 1 372 ? 6.214 5.589 23.122 1.00 87.56 372 SER A O 1
ATOM 2747 N N . ARG A 1 373 ? 8.247 6.100 23.907 1.00 84.19 373 ARG A N 1
ATOM 2748 C CA . ARG A 1 373 ? 8.569 4.709 24.295 1.00 84.19 373 ARG A CA 1
ATOM 2749 C C . ARG A 1 373 ? 7.959 4.291 25.633 1.00 84.19 373 ARG A C 1
ATOM 2751 O O . ARG A 1 373 ? 7.782 3.106 25.884 1.00 84.19 373 ARG A O 1
ATOM 2758 N N . CYS A 1 374 ? 7.713 5.250 26.525 1.00 86.12 374 CYS A N 1
ATOM 2759 C CA . CYS A 1 374 ? 7.299 4.991 27.906 1.00 86.12 374 CYS A CA 1
ATOM 2760 C C . CYS A 1 374 ? 5.806 5.219 28.168 1.00 86.12 374 CYS A C 1
ATOM 2762 O O . CYS A 1 374 ? 5.366 5.004 29.295 1.00 86.12 374 CYS A O 1
ATOM 2764 N N . GLY A 1 375 ? 5.031 5.676 27.182 1.00 84.75 375 GLY A N 1
ATOM 2765 C CA . GLY A 1 375 ? 3.608 5.953 27.379 1.00 84.75 375 GLY A CA 1
ATOM 2766 C C . GLY A 1 375 ? 3.307 7.300 28.064 1.00 84.75 375 GLY A C 1
ATOM 2767 O O . GLY A 1 375 ? 2.165 7.552 28.447 1.00 84.75 375 GLY A O 1
ATOM 2768 N N . LYS A 1 376 ? 4.318 8.161 28.287 1.00 86.69 376 LYS A N 1
ATOM 2769 C CA . LYS A 1 376 ? 4.157 9.431 29.029 1.00 86.69 376 LYS A CA 1
ATOM 2770 C C . LYS A 1 376 ? 3.139 10.351 28.352 1.00 86.69 376 LYS A C 1
ATOM 2772 O O . LYS A 1 376 ? 2.312 10.958 29.031 1.00 86.69 376 LYS A O 1
ATOM 2777 N N . TRP A 1 377 ? 3.229 10.497 27.035 1.00 87.00 377 TRP A N 1
ATOM 2778 C CA . TRP A 1 377 ? 2.536 11.553 26.291 1.00 87.00 377 TRP A CA 1
ATOM 2779 C C . TRP A 1 377 ? 1.087 11.187 25.952 1.00 87.00 377 TRP A C 1
ATOM 2781 O O . TRP A 1 377 ? 0.251 12.065 25.762 1.00 87.00 377 TRP A O 1
ATOM 2791 N N . GLU A 1 378 ? 0.763 9.901 25.980 1.00 86.94 378 GLU A N 1
ATOM 2792 C CA . GLU A 1 378 ? -0.567 9.327 25.809 1.00 86.94 378 GLU A CA 1
ATOM 2793 C C . GLU A 1 378 ? -1.508 9.752 26.952 1.00 86.94 378 GLU A C 1
ATOM 2795 O O . GLU A 1 378 ? -2.718 9.831 26.765 1.00 86.94 378 GLU A O 1
ATOM 2800 N N . THR A 1 379 ? -0.963 10.126 28.117 1.00 85.75 379 THR A N 1
ATOM 2801 C CA . THR A 1 379 ? -1.736 10.664 29.254 1.00 85.75 379 THR A CA 1
ATOM 2802 C C . THR A 1 379 ? -2.302 12.072 29.022 1.00 85.75 379 THR A C 1
ATOM 2804 O O . THR A 1 379 ? -3.120 12.550 29.814 1.00 85.75 379 THR A O 1
ATOM 2807 N N . LEU A 1 380 ? -1.870 12.756 27.957 1.00 84.25 380 LEU A N 1
ATOM 2808 C CA . LEU A 1 380 ? -2.354 14.090 27.592 1.00 84.25 380 LEU A CA 1
ATOM 2809 C C . LEU A 1 380 ? -3.586 14.053 26.684 1.00 84.25 380 LEU A C 1
ATOM 2811 O O . LEU A 1 380 ? -4.186 15.102 26.462 1.00 84.25 380 LEU A O 1
ATOM 2815 N N . VAL A 1 381 ? -3.960 12.882 26.161 1.00 86.56 381 VAL A N 1
ATOM 2816 C CA . VAL A 1 381 ? -5.115 12.738 25.268 1.00 86.56 381 VAL A CA 1
ATOM 2817 C C . VAL A 1 381 ? -6.389 13.223 25.971 1.00 86.56 381 VAL A C 1
ATOM 2819 O O . VAL A 1 381 ? -6.664 12.839 27.107 1.00 86.56 381 VAL A O 1
ATOM 2822 N N . GLY A 1 382 ? -7.140 14.102 25.303 1.00 83.12 382 GLY A N 1
ATOM 2823 C CA . GLY A 1 382 ? -8.345 14.755 25.822 1.00 83.12 382 GLY A CA 1
ATOM 2824 C C . GLY A 1 382 ? -8.113 16.065 26.589 1.00 83.12 382 GLY A C 1
ATOM 2825 O O . GLY A 1 382 ? -9.071 16.642 27.098 1.00 83.12 382 GLY A O 1
ATOM 2826 N N . ARG A 1 383 ? -6.871 16.563 26.708 1.00 82.25 383 ARG A N 1
ATOM 2827 C CA . ARG A 1 383 ? -6.581 17.860 27.357 1.00 82.25 383 ARG A CA 1
ATOM 2828 C C . ARG A 1 383 ? -6.640 19.024 26.358 1.00 82.25 383 ARG A C 1
ATOM 2830 O O . ARG A 1 383 ? -6.079 18.917 25.271 1.00 82.25 383 ARG A O 1
ATOM 2837 N N . GLU A 1 384 ? -7.267 20.140 26.748 1.00 69.44 384 GLU A N 1
ATOM 2838 C CA . GLU A 1 384 ? -7.487 21.342 25.909 1.00 69.44 384 GLU A CA 1
ATOM 2839 C C . GLU A 1 384 ? -6.384 22.416 25.998 1.00 69.44 384 GLU A C 1
ATOM 2841 O O . GLU A 1 384 ? -6.345 23.333 25.178 1.00 69.44 384 GLU A O 1
ATOM 2846 N N . GLU A 1 385 ? -5.475 22.324 26.974 1.00 59.62 385 GLU A N 1
ATOM 2847 C CA . GLU A 1 385 ? -4.397 23.299 27.170 1.00 59.62 385 GLU A CA 1
ATOM 2848 C C . GLU A 1 385 ? -3.044 22.595 27.295 1.00 59.62 385 GLU A C 1
ATOM 2850 O O . GLU A 1 385 ? -2.733 21.952 28.299 1.00 59.62 385 GLU A O 1
ATOM 2855 N N . TYR A 1 386 ? -2.221 22.733 26.255 1.00 56.25 386 TYR A N 1
ATOM 2856 C CA . TYR A 1 386 ? -0.814 22.352 26.280 1.00 56.25 386 TYR A CA 1
ATOM 2857 C C . TYR A 1 386 ? 0.027 23.496 25.710 1.00 56.25 386 TYR A C 1
ATOM 2859 O O . TYR A 1 386 ? -0.087 23.844 24.533 1.00 56.25 386 TYR A O 1
ATOM 2867 N N . THR A 1 387 ? 0.874 24.099 26.545 1.00 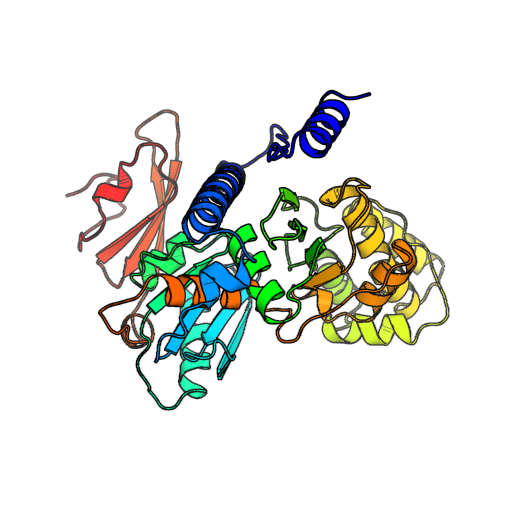54.44 387 THR A N 1
ATOM 2868 C CA . THR A 1 387 ? 1.852 25.102 26.117 1.00 54.44 387 THR A CA 1
ATOM 2869 C C . THR A 1 387 ? 3.212 24.431 25.874 1.00 54.44 387 THR A C 1
ATOM 2871 O O . THR A 1 387 ? 3.759 23.800 26.776 1.00 54.44 387 THR A O 1
ATOM 2874 N N . PRO A 1 388 ? 3.820 24.585 24.680 1.00 50.19 388 PRO A N 1
ATOM 2875 C CA . PRO A 1 388 ? 5.084 23.924 24.326 1.00 50.19 388 PRO A CA 1
ATOM 2876 C C . PRO A 1 388 ? 6.300 24.309 25.185 1.00 50.19 388 PRO A C 1
ATOM 2878 O O . PRO A 1 388 ? 7.348 23.684 25.071 1.00 50.19 388 PRO A O 1
ATOM 2881 N N . ALA A 1 389 ? 6.191 25.353 26.011 1.00 45.31 389 ALA A N 1
ATOM 2882 C CA . ALA A 1 389 ? 7.331 26.015 26.639 1.00 45.31 389 ALA A CA 1
ATOM 2883 C C . ALA A 1 389 ? 7.960 25.256 27.825 1.00 45.31 389 ALA A C 1
ATOM 2885 O O . ALA A 1 389 ? 9.063 25.614 28.227 1.00 45.31 389 ALA A O 1
ATOM 2886 N N . THR A 1 390 ? 7.299 24.245 28.401 1.00 45.97 390 THR A N 1
ATOM 2887 C CA . THR A 1 390 ? 7.755 23.635 29.669 1.00 45.97 390 THR A CA 1
ATOM 2888 C C . THR A 1 390 ? 7.909 22.117 29.657 1.00 45.97 390 THR A C 1
ATOM 2890 O O . THR A 1 390 ? 8.421 21.579 30.632 1.00 45.97 390 THR A O 1
ATOM 2893 N N . GLY A 1 391 ? 7.492 21.397 28.605 1.00 44.50 391 GLY A N 1
ATOM 2894 C CA . GLY A 1 391 ? 7.611 19.926 28.555 1.00 44.50 391 GLY A CA 1
ATOM 2895 C C . GLY A 1 391 ? 6.859 19.175 29.673 1.00 44.50 391 GLY A C 1
ATOM 2896 O O . GLY A 1 391 ? 7.039 17.963 29.851 1.00 44.50 391 GLY A O 1
ATOM 2897 N N . HIS A 1 392 ? 6.002 19.884 30.411 1.00 41.03 392 HIS A N 1
ATOM 2898 C CA . HIS A 1 392 ? 5.231 19.384 31.539 1.00 41.03 392 HIS A CA 1
ATOM 2899 C C . HIS A 1 392 ? 3.764 19.816 31.410 1.00 41.03 392 HIS A C 1
ATOM 2901 O O . HIS A 1 392 ? 3.503 20.928 30.948 1.00 41.03 392 HIS A O 1
ATOM 2907 N N . PRO A 1 393 ? 2.808 18.955 31.809 1.00 40.69 393 PRO A N 1
ATOM 2908 C CA . PRO A 1 393 ? 1.418 19.367 31.961 1.00 40.69 393 PRO A CA 1
ATOM 2909 C C . PRO A 1 393 ? 1.315 20.498 32.995 1.00 40.69 393 PRO A C 1
ATOM 2911 O O . PRO A 1 393 ? 2.073 20.507 33.966 1.00 40.69 393 PRO A O 1
ATOM 2914 N N . ILE A 1 394 ? 0.389 21.432 32.759 1.00 43.00 394 ILE A N 1
ATOM 2915 C CA . ILE A 1 394 ? -0.031 22.444 33.742 1.00 43.00 394 ILE A CA 1
ATOM 2916 C C . ILE A 1 394 ? -0.632 21.746 34.965 1.00 43.00 394 ILE A C 1
ATOM 2918 O O . ILE A 1 394 ? -1.368 20.744 34.761 1.00 43.00 394 ILE A O 1
#